Protein AF-0000000079811373 (afdb_homodimer)

Radius of gyration: 23.93 Å; Cα contacts (8 Å, |Δi|>4): 572; chains: 2; bounding box: 57×68×53 Å

Structure (mmCIF, N/CA/C/O backbone):
data_AF-0000000079811373-model_v1
#
loop_
_entity.id
_entity.type
_entity.pdbx_description
1 polymer 'GntR family transcriptional regulator'
#
loop_
_atom_site.group_PDB
_atom_site.id
_atom_site.type_symbol
_atom_site.label_atom_id
_atom_site.label_alt_id
_atom_site.label_comp_id
_atom_site.label_asym_id
_atom_site.label_entity_id
_atom_site.label_seq_id
_atom_site.pdbx_PDB_ins_code
_atom_site.Cartn_x
_atom_site.Cartn_y
_atom_site.Cartn_z
_atom_site.occupancy
_atom_site.B_iso_or_equiv
_atom_site.auth_seq_id
_atom_site.auth_comp_id
_atom_site.auth_asym_id
_atom_site.auth_atom_id
_atom_site.pdbx_PDB_model_num
ATOM 1 N N . MET A 1 1 ? -19.781 21.359 19.531 1 37.69 1 MET A N 1
ATOM 2 C CA . MET A 1 1 ? -18.547 21.688 18.828 1 37.69 1 MET A CA 1
ATOM 3 C C . MET A 1 1 ? -18.828 21.922 17.344 1 37.69 1 MET A C 1
ATOM 5 O O . MET A 1 1 ? -19.25 21 16.641 1 37.69 1 MET A O 1
ATOM 9 N N . PRO A 1 2 ? -19.125 23.062 16.844 1 51.94 2 PRO A N 1
ATOM 10 C CA . PRO A 1 2 ? -19.5 23.609 15.539 1 51.94 2 PRO A CA 1
ATOM 11 C C . PRO A 1 2 ? -18.5 23.234 14.438 1 51.94 2 PRO A C 1
ATOM 13 O O . PRO A 1 2 ? -18.312 24 13.484 1 51.94 2 PRO A O 1
ATOM 16 N N . ILE A 1 3 ? -17.781 22.25 14.672 1 48.84 3 ILE A N 1
ATOM 17 C CA . ILE A 1 3 ? -16.531 22.047 13.969 1 48.84 3 ILE A CA 1
ATOM 18 C C . ILE A 1 3 ? -16.766 22 12.461 1 48.84 3 ILE A C 1
ATOM 20 O O . ILE A 1 3 ? -16.016 22.594 11.688 1 48.84 3 ILE A O 1
ATOM 24 N N . LEU A 1 4 ? -17.812 21.25 12.094 1 59.22 4 LEU A N 1
ATOM 25 C CA . LEU A 1 4 ? -17.984 21.062 10.656 1 59.22 4 LEU A CA 1
ATOM 26 C C . LEU A 1 4 ? -18.938 22.109 10.086 1 59.22 4 LEU A C 1
ATOM 28 O O . LEU A 1 4 ? -19.656 21.844 9.117 1 59.22 4 LEU A O 1
ATOM 32 N N . THR A 1 5 ? -19.234 23.125 10.828 1 54.53 5 THR A N 1
ATOM 33 C CA . THR A 1 5 ? -20.328 24.047 10.531 1 54.53 5 THR A CA 1
ATOM 34 C C . THR A 1 5 ? -20.297 24.469 9.062 1 54.53 5 THR A C 1
ATOM 36 O O . THR A 1 5 ? -21.344 24.75 8.469 1 54.53 5 THR A O 1
ATOM 39 N N . LYS A 1 6 ? -19.078 24.781 8.414 1 59.53 6 LYS A N 1
ATOM 40 C CA . LYS A 1 6 ? -19.062 25.547 7.176 1 59.53 6 LYS A CA 1
ATOM 41 C C . LYS A 1 6 ? -19.062 24.641 5.949 1 59.53 6 LYS A C 1
ATOM 43 O O . LYS A 1 6 ? -18.891 25.109 4.824 1 59.53 6 LYS A O 1
ATOM 48 N N . PHE A 1 7 ? -19.516 23.328 6.164 1 70.44 7 PHE A N 1
ATOM 49 C CA . PHE A 1 7 ? -19.281 22.531 4.961 1 70.44 7 PHE A CA 1
ATOM 50 C C . PHE A 1 7 ? -20.562 22.391 4.148 1 70.44 7 PHE A C 1
ATOM 52 O O . PHE A 1 7 ? -21.609 21.984 4.676 1 70.44 7 PHE A O 1
ATOM 59 N N . ARG A 1 8 ? -20.531 23.156 3.043 1 80 8 ARG A N 1
ATOM 60 C CA . ARG A 1 8 ? -21.641 23.016 2.113 1 80 8 ARG A CA 1
ATOM 61 C C . ARG A 1 8 ? -21.328 21.969 1.041 1 80 8 ARG A C 1
ATOM 63 O O . ARG A 1 8 ? -20.344 22.109 0.313 1 80 8 ARG A O 1
ATOM 70 N N . LEU A 1 9 ? -22.156 21 1.051 1 85.75 9 LEU A N 1
ATOM 71 C CA . LEU A 1 9 ? -21.969 19.938 0.062 1 85.75 9 LEU A CA 1
ATOM 72 C C . LEU A 1 9 ? -22.344 20.438 -1.334 1 85.75 9 LEU A C 1
ATOM 74 O O . LEU A 1 9 ? -23.312 21.172 -1.496 1 85.75 9 LEU A O 1
ATOM 78 N N . ASP A 1 10 ? -21.516 20.109 -2.232 1 86.75 10 ASP A N 1
ATOM 79 C CA . ASP A 1 10 ? -21.859 20.312 -3.637 1 86.75 10 ASP A CA 1
ATOM 80 C C . ASP A 1 10 ? -22.953 19.344 -4.074 1 86.75 10 ASP A C 1
ATOM 82 O O . ASP A 1 10 ? -22.719 18.125 -4.152 1 86.75 10 ASP A O 1
ATOM 86 N N . ARG A 1 11 ? -24.062 19.812 -4.414 1 85.75 11 ARG A N 1
ATOM 87 C CA . ARG A 1 11 ? -25.234 19 -4.688 1 85.75 11 ARG A CA 1
ATOM 88 C C . ARG A 1 11 ? -25.078 18.234 -5.996 1 85.75 11 ARG A C 1
ATOM 90 O O . ARG A 1 11 ? -25.844 17.297 -6.27 1 85.75 11 ARG A O 1
ATOM 97 N N . SER A 1 12 ? -24.078 18.609 -6.75 1 88.56 12 SER A N 1
ATOM 98 C CA . SER A 1 12 ? -23.875 17.938 -8.023 1 88.56 12 SER A CA 1
ATOM 99 C C . SER A 1 12 ? -23.031 16.672 -7.852 1 88.56 12 SER A C 1
ATOM 101 O O . SER A 1 12 ? -22.906 15.875 -8.773 1 88.56 12 SER A O 1
ATOM 103 N N . ARG A 1 13 ? -22.578 16.516 -6.625 1 90.25 13 ARG A N 1
ATOM 104 C CA . ARG A 1 13 ? -21.734 15.367 -6.34 1 90.25 13 ARG A CA 1
ATOM 105 C C . ARG A 1 13 ? -22.375 14.453 -5.305 1 90.25 13 ARG A C 1
ATOM 107 O O . ARG A 1 13 ? -23.25 14.883 -4.547 1 90.25 13 ARG A O 1
ATOM 114 N N . LEU A 1 14 ? -21.906 13.195 -5.363 1 90.88 14 LEU A N 1
ATOM 115 C CA . LEU A 1 14 ? -22.359 12.258 -4.34 1 90.88 14 LEU A CA 1
ATOM 116 C C . LEU A 1 14 ? -22 12.75 -2.947 1 90.88 14 LEU A C 1
ATOM 118 O O . LEU A 1 14 ? -20.891 13.273 -2.742 1 90.88 14 LEU A O 1
ATOM 122 N N . ALA A 1 15 ? -22.859 12.578 -2.059 1 93.12 15 ALA A N 1
ATOM 123 C CA . ALA A 1 15 ? -22.703 13.117 -0.71 1 93.12 15 ALA A CA 1
ATOM 124 C C . ALA A 1 15 ? -21.625 12.359 0.063 1 93.12 15 ALA A C 1
ATOM 126 O O . ALA A 1 15 ? -20.797 12.969 0.746 1 93.12 15 ALA A O 1
ATOM 127 N N . ALA A 1 16 ? -21.547 11.016 -0.073 1 94.12 16 ALA A N 1
ATOM 128 C CA . ALA A 1 16 ? -20.688 10.188 0.765 1 94.12 16 ALA A CA 1
ATOM 129 C C . ALA A 1 16 ? -19.219 10.539 0.564 1 94.12 16 ALA A C 1
ATOM 131 O O . ALA A 1 16 ? -18.484 10.766 1.534 1 94.12 16 ALA A O 1
ATOM 132 N N . PRO A 1 17 ? -18.844 10.719 -0.697 1 95.44 17 PRO A N 1
ATOM 133 C CA . PRO A 1 17 ? -17.438 11.102 -0.892 1 95.44 17 PRO A CA 1
ATOM 134 C C . PRO A 1 17 ? -17.125 12.477 -0.315 1 95.44 17 PRO A C 1
ATOM 136 O O . PRO A 1 17 ? -16.016 12.695 0.197 1 95.44 17 PRO A O 1
ATOM 139 N N . GLN A 1 18 ? -18.016 13.383 -0.383 1 95.81 18 GLN A N 1
ATOM 140 C CA . GLN A 1 18 ? -17.797 14.719 0.159 1 95.81 18 GLN A CA 1
ATOM 141 C C . GLN A 1 18 ? -17.703 14.688 1.683 1 95.81 18 GLN A C 1
ATOM 143 O O . GLN A 1 18 ? -16.859 15.352 2.279 1 95.81 18 GLN A O 1
ATOM 148 N N . VAL A 1 19 ? -18.609 13.93 2.268 1 96.12 19 VAL A N 1
ATOM 149 C CA . VAL A 1 19 ? -18.594 13.766 3.717 1 96.12 19 VAL A CA 1
ATOM 150 C C . VAL A 1 19 ? -17.266 13.141 4.145 1 96.12 19 VAL A C 1
ATOM 152 O O . VAL A 1 19 ? -16.641 13.602 5.098 1 96.12 19 VAL A O 1
ATOM 155 N N . PHE A 1 20 ? -16.906 12.109 3.436 1 97.38 20 PHE A N 1
ATOM 156 C CA . PHE A 1 20 ? -15.641 11.438 3.705 1 97.38 20 PHE A CA 1
ATOM 157 C C . PHE A 1 20 ? -14.484 12.43 3.674 1 97.38 20 PHE A C 1
ATOM 159 O O . PHE A 1 20 ? -13.703 12.508 4.621 1 97.38 20 PHE A O 1
ATOM 166 N N . GLU A 1 21 ? -14.391 13.18 2.607 1 96.25 21 GLU A N 1
ATOM 167 C CA . GLU A 1 21 ? -13.297 14.133 2.43 1 96.25 21 GLU A CA 1
ATOM 168 C C . GLU A 1 21 ? -13.281 15.164 3.551 1 96.25 21 GLU A C 1
ATOM 170 O O . GLU A 1 21 ? -12.211 15.523 4.059 1 96.25 21 GLU A O 1
ATOM 175 N N . SER A 1 22 ? -14.383 15.609 3.906 1 95.94 22 SER A N 1
ATOM 176 C CA . SER A 1 22 ? -14.492 16.641 4.941 1 95.94 22 SER A CA 1
ATOM 177 C C . SER A 1 22 ? -14.078 16.094 6.305 1 95.94 22 SER A C 1
ATOM 179 O O . SER A 1 22 ? -13.281 16.719 7.012 1 95.94 22 SER A O 1
ATOM 181 N N . LEU A 1 23 ? -14.578 14.914 6.637 1 97 23 LEU A N 1
ATOM 182 C CA . LEU A 1 23 ? -14.25 14.312 7.926 1 97 23 LEU A CA 1
ATOM 183 C C . LEU A 1 23 ? -12.773 13.922 7.977 1 97 23 LEU A C 1
ATOM 185 O O . LEU A 1 23 ? -12.117 14.102 9 1 97 23 LEU A O 1
ATOM 189 N N . ARG A 1 24 ? -12.32 13.383 6.918 1 97.44 24 ARG A N 1
ATOM 190 C CA . ARG A 1 24 ? -10.906 13.008 6.844 1 97.44 24 ARG A CA 1
ATOM 191 C C . ARG A 1 24 ? -10.016 14.219 7.105 1 97.44 24 ARG A C 1
ATOM 193 O O . ARG A 1 24 ? -9.07 14.133 7.902 1 97.44 24 ARG A O 1
ATOM 200 N N . GLU A 1 25 ? -10.328 15.312 6.426 1 94.94 25 GLU A N 1
ATOM 201 C CA . GLU A 1 25 ? -9.555 16.531 6.625 1 94.94 25 GLU A CA 1
ATOM 202 C C . GLU A 1 25 ? -9.617 17 8.078 1 94.94 25 GLU A C 1
ATOM 204 O O . GLU A 1 25 ? -8.602 17.391 8.648 1 94.94 25 GLU A O 1
ATOM 209 N N . ALA A 1 26 ? -10.773 16.953 8.656 1 96 26 ALA A N 1
ATOM 210 C CA . ALA A 1 26 ? -10.953 17.375 10.039 1 96 26 ALA A CA 1
ATOM 211 C C . ALA A 1 26 ? -10.164 16.484 10.992 1 96 26 ALA A C 1
ATOM 213 O O . ALA A 1 26 ? -9.633 16.969 12 1 96 26 ALA A O 1
ATOM 214 N N . ILE A 1 27 ? -10.07 15.227 10.672 1 97.69 27 ILE A N 1
ATOM 215 C CA . ILE A 1 27 ? -9.328 14.289 11.5 1 97.69 27 ILE A CA 1
ATOM 216 C C . ILE A 1 27 ? -7.824 14.523 11.336 1 97.69 27 ILE A C 1
ATOM 218 O O . ILE A 1 27 ? -7.082 14.57 12.32 1 97.69 27 ILE A O 1
ATOM 222 N N . LEU A 1 28 ? -7.406 14.773 10.117 1 95.44 28 LEU A N 1
ATOM 223 C CA . LEU A 1 28 ? -5.988 14.938 9.82 1 95.44 28 LEU A CA 1
ATOM 224 C C . LEU A 1 28 ? -5.461 16.25 10.383 1 95.44 28 LEU A C 1
ATOM 226 O O . LEU A 1 28 ? -4.297 16.344 10.781 1 95.44 28 LEU A O 1
ATOM 230 N N . THR A 1 29 ? -6.301 17.297 10.422 1 92.31 29 THR A N 1
ATOM 231 C CA . THR A 1 29 ? -5.895 18.609 10.922 1 92.31 29 THR A CA 1
ATOM 232 C C . THR A 1 29 ? -6.113 18.703 12.43 1 92.31 29 THR A C 1
ATOM 234 O O . THR A 1 29 ? -5.824 19.719 13.047 1 92.31 29 THR A O 1
ATOM 237 N N . LEU A 1 30 ? -6.711 17.656 13.062 1 95.5 30 LEU A N 1
ATOM 238 C CA . LEU A 1 30 ? -6.949 17.516 14.492 1 95.5 30 LEU A CA 1
ATOM 239 C C . LEU A 1 30 ? -8.062 18.453 14.953 1 95.5 30 LEU A C 1
ATOM 241 O O . LEU A 1 30 ? -8.148 18.781 16.141 1 95.5 30 LEU A O 1
ATOM 245 N N . GLU A 1 31 ? -8.789 18.969 13.969 1 95.06 31 GLU A N 1
ATOM 246 C CA . GLU A 1 31 ? -10.047 19.594 14.359 1 95.06 31 GLU A CA 1
ATOM 247 C C . GLU A 1 31 ? -10.953 18.594 15.07 1 95.06 31 GLU A C 1
ATOM 249 O O . GLU A 1 31 ? -11.648 18.938 16.031 1 95.06 31 GLU A O 1
ATOM 254 N N . LEU A 1 32 ? -11 17.422 14.539 1 96.94 32 LEU A N 1
ATOM 255 C CA . LEU A 1 32 ? -11.5 16.25 15.258 1 96.94 32 LEU A CA 1
ATOM 256 C C . LEU A 1 32 ? -10.359 15.484 15.914 1 96.94 32 LEU A C 1
ATOM 258 O O . LEU A 1 32 ? -9.57 14.828 15.227 1 96.94 32 LEU A O 1
ATOM 262 N N . VAL A 1 33 ? -10.32 15.578 17.219 1 97.12 33 VAL A N 1
ATOM 263 C CA . VAL A 1 33 ? -9.156 15.07 17.938 1 97.12 33 VAL A CA 1
ATOM 264 C C . VAL A 1 33 ? -9.297 13.57 18.156 1 97.12 33 VAL A C 1
ATOM 266 O O . VAL A 1 33 ? -10.406 13.031 18.125 1 97.12 33 VAL A O 1
ATOM 269 N N . PRO A 1 34 ? -8.188 12.875 18.344 1 97.81 34 PRO A N 1
ATOM 270 C CA . PRO A 1 34 ? -8.266 11.453 18.672 1 97.81 34 PRO A CA 1
ATOM 271 C C . PRO A 1 34 ? -9.148 11.172 19.891 1 97.81 34 PRO A C 1
ATOM 273 O O . PRO A 1 34 ? -9.062 11.883 20.891 1 97.81 34 PRO A O 1
ATOM 276 N N . GLY A 1 35 ? -10.039 10.203 19.766 1 96.12 35 GLY A N 1
ATOM 277 C CA . GLY A 1 35 ? -10.938 9.844 20.859 1 96.12 35 GLY A CA 1
ATOM 278 C C . GLY A 1 35 ? -12.289 10.531 20.766 1 96.12 35 GLY A C 1
ATOM 279 O O . GLY A 1 35 ? -13.234 10.141 21.453 1 96.12 35 GLY A O 1
ATOM 280 N N . ALA A 1 36 ? -12.414 11.531 19.938 1 96.44 36 ALA A N 1
ATOM 281 C CA . ALA A 1 36 ? -13.68 12.25 19.797 1 96.44 36 ALA A CA 1
ATOM 282 C C . ALA A 1 36 ? -14.789 11.32 19.297 1 96.44 36 ALA A C 1
ATOM 284 O O . ALA A 1 36 ? -14.555 10.484 18.422 1 96.44 36 ALA A O 1
ATOM 285 N N . MET A 1 37 ? -15.945 11.508 19.781 1 96.12 37 MET A N 1
ATOM 286 C CA . MET A 1 37 ? -17.109 10.711 19.375 1 96.12 37 MET A CA 1
ATOM 287 C C . MET A 1 37 ? -17.781 11.32 18.141 1 96.12 37 MET A C 1
ATOM 289 O O . MET A 1 37 ? -17.969 12.531 18.078 1 96.12 37 MET A O 1
ATOM 293 N N . LEU A 1 38 ? -18.047 10.469 17.25 1 96.5 38 LEU A N 1
ATOM 294 C CA . LEU A 1 38 ? -18.766 10.852 16.047 1 96.5 38 LEU A CA 1
ATOM 295 C C . LEU A 1 38 ? -20.172 10.281 16.047 1 96.5 38 LEU A C 1
ATOM 297 O O . LEU A 1 38 ? -20.359 9.078 15.805 1 96.5 38 LEU A O 1
ATOM 301 N N . VAL A 1 39 ? -21.109 11.102 16.297 1 94.25 39 VAL A N 1
ATOM 302 C CA . VAL A 1 39 ? -22.5 10.688 16.344 1 94.25 39 VAL A CA 1
ATOM 303 C C . VAL A 1 39 ? -23.141 10.852 14.953 1 94.25 39 VAL A C 1
ATOM 305 O O . VAL A 1 39 ? -23.219 11.969 14.438 1 94.25 39 VAL A O 1
ATOM 308 N N . ARG A 1 40 ? -23.578 9.789 14.398 1 93.44 40 ARG A N 1
ATOM 309 C CA . ARG A 1 40 ? -24.062 9.781 13.016 1 93.44 40 ARG A CA 1
ATOM 310 C C . ARG A 1 40 ? -25.203 10.766 12.828 1 93.44 40 ARG A C 1
ATOM 312 O O . ARG A 1 40 ? -25.25 11.492 11.836 1 93.44 40 ARG A O 1
ATOM 319 N N . SER A 1 41 ? -26.125 10.789 13.82 1 93.5 41 SER A N 1
ATOM 320 C CA . SER A 1 41 ? -27.266 11.688 13.703 1 93.5 41 SER A CA 1
ATOM 321 C C . SER A 1 41 ? -26.828 13.148 13.719 1 93.5 41 SER A C 1
ATOM 323 O O . SER A 1 41 ? -27.359 13.969 12.961 1 93.5 41 SER A O 1
ATOM 325 N N . ASP A 1 42 ? -25.906 13.5 14.562 1 94.31 42 ASP A N 1
ATOM 326 C CA . ASP A 1 42 ? -25.391 14.859 14.625 1 94.31 42 ASP A CA 1
ATOM 327 C C . ASP A 1 42 ? -24.703 15.25 13.32 1 94.31 42 ASP A C 1
ATOM 329 O O . ASP A 1 42 ? -24.922 16.344 12.805 1 94.31 42 ASP A O 1
ATOM 333 N N . LEU A 1 43 ? -23.875 14.328 12.797 1 94.75 43 LEU A N 1
ATOM 334 C CA . LEU A 1 43 ? -23.172 14.586 11.547 1 94.75 43 LEU A CA 1
ATOM 335 C C . LEU A 1 43 ? -24.156 14.75 10.398 1 94.75 43 LEU A C 1
ATOM 337 O O . LEU A 1 43 ? -23.984 15.633 9.555 1 94.75 43 LEU A O 1
ATOM 341 N N . ALA A 1 44 ? -25.141 13.875 10.375 1 94.81 44 ALA A N 1
ATOM 342 C CA . ALA A 1 44 ? -26.172 13.984 9.352 1 94.81 44 ALA A CA 1
ATOM 343 C C . ALA A 1 44 ? -26.812 15.367 9.367 1 94.81 44 ALA A C 1
ATOM 345 O O . ALA A 1 44 ? -27.031 15.969 8.312 1 94.81 44 ALA A O 1
ATOM 346 N N . GLY A 1 45 ? -27.172 15.867 10.57 1 93.5 45 GLY A N 1
ATOM 347 C CA . GLY A 1 45 ? -27.719 17.203 10.719 1 93.5 45 GLY A CA 1
ATOM 348 C C . GLY A 1 45 ? -26.781 18.297 10.25 1 93.5 45 GLY A C 1
ATOM 349 O O . GLY A 1 45 ? -27.188 19.234 9.555 1 93.5 45 GLY A O 1
ATOM 350 N N . GLN A 1 46 ? -25.547 18.141 10.523 1 93 46 GLN A N 1
ATOM 351 C CA . GLN A 1 46 ? -24.547 19.141 10.18 1 93 46 GLN A CA 1
ATOM 352 C C . GLN A 1 46 ? -24.328 19.219 8.672 1 93 46 GLN A C 1
ATOM 354 O O . GLN A 1 46 ? -24.156 20.297 8.117 1 93 46 GLN A O 1
ATOM 359 N N . PHE A 1 47 ? -24.328 18.078 8 1 94.06 47 PHE A N 1
ATOM 360 C CA . PHE A 1 47 ? -24.078 18.031 6.566 1 94.06 47 PHE A CA 1
ATOM 361 C C . PHE A 1 47 ? -25.375 18.172 5.777 1 94.06 47 PHE A C 1
ATOM 363 O O . PHE A 1 47 ? -25.344 18.359 4.562 1 94.06 47 PHE A O 1
ATOM 370 N N . GLY A 1 48 ? -26.516 18.031 6.496 1 92.94 48 GLY A N 1
ATOM 371 C CA . GLY A 1 48 ? -27.812 18.141 5.832 1 92.94 48 GLY A CA 1
ATOM 372 C C . GLY A 1 48 ? -28.125 16.953 4.945 1 92.94 48 GLY A C 1
ATOM 373 O O . GLY A 1 48 ? -28.625 17.125 3.83 1 92.94 48 GLY A O 1
ATOM 374 N N . VAL A 1 49 ? -27.719 15.812 5.34 1 94.75 49 VAL A N 1
ATOM 375 C CA . VAL A 1 49 ? -27.953 14.586 4.578 1 94.75 49 VAL A CA 1
ATOM 376 C C . VAL A 1 49 ? -28.516 13.508 5.5 1 94.75 49 VAL A C 1
ATOM 378 O O . VAL A 1 49 ? -28.625 13.711 6.707 1 94.75 49 VAL A O 1
ATOM 381 N N . SER A 1 50 ? -28.969 12.43 4.91 1 95.19 50 SER A N 1
ATOM 382 C CA . SER A 1 50 ? -29.391 11.273 5.691 1 95.19 50 SER A CA 1
ATOM 383 C C . SER A 1 50 ? -28.203 10.57 6.336 1 95.19 50 SER A C 1
ATOM 385 O O . SER A 1 50 ? -27.047 10.914 6.066 1 95.19 50 SER A O 1
ATOM 387 N N . GLN A 1 51 ? -28.484 9.586 7.109 1 94.62 51 GLN A N 1
ATOM 388 C CA . GLN A 1 51 ? -27.422 8.875 7.816 1 94.62 51 GLN A CA 1
ATOM 389 C C . GLN A 1 51 ? -26.703 7.91 6.887 1 94.62 51 GLN A C 1
ATOM 391 O O . GLN A 1 51 ? -25.609 7.434 7.207 1 94.62 51 GLN A O 1
ATOM 396 N N . THR A 1 52 ? -27.281 7.621 5.848 1 94.06 52 THR A N 1
ATOM 397 C CA . THR A 1 52 ? -26.703 6.641 4.938 1 94.06 52 THR A CA 1
ATOM 398 C C . THR A 1 52 ? -25.344 7.125 4.418 1 94.06 52 THR A C 1
ATOM 400 O O . THR A 1 52 ? -24.344 6.434 4.562 1 94.06 52 THR A O 1
ATOM 403 N N . PRO A 1 53 ? -25.203 8.305 3.822 1 95.44 53 PRO A N 1
ATOM 404 C CA . PRO A 1 53 ? -23.891 8.773 3.369 1 95.44 53 PRO A CA 1
ATOM 405 C C . PRO A 1 53 ? -22.891 8.93 4.512 1 95.44 53 PRO A C 1
ATOM 407 O O . PRO A 1 53 ? -21.688 8.789 4.309 1 95.44 53 PRO A O 1
ATOM 410 N N . ILE A 1 54 ? -23.406 9.227 5.691 1 95.69 54 ILE A N 1
ATOM 411 C CA . ILE A 1 54 ? -22.531 9.336 6.859 1 95.69 54 ILE A CA 1
ATOM 412 C C . ILE A 1 54 ? -21.922 7.969 7.176 1 95.69 54 ILE A C 1
ATOM 414 O O . ILE A 1 54 ? -20.703 7.855 7.371 1 95.69 54 ILE A O 1
ATOM 418 N N . ARG A 1 55 ? -22.766 7.008 7.227 1 93.94 55 ARG A N 1
ATOM 419 C CA . ARG A 1 55 ? -22.312 5.648 7.504 1 93.94 55 ARG A CA 1
ATOM 420 C C . ARG A 1 55 ? -21.281 5.199 6.488 1 93.94 55 ARG A C 1
ATOM 422 O O . ARG A 1 55 ? -20.25 4.625 6.859 1 93.94 55 ARG A O 1
ATOM 429 N N . GLU A 1 56 ? -21.484 5.477 5.258 1 93.56 56 GLU A N 1
ATOM 430 C CA . GLU A 1 56 ? -20.562 5.102 4.191 1 93.56 56 GLU A CA 1
ATOM 431 C C . GLU A 1 56 ? -19.219 5.805 4.355 1 93.56 56 GLU A C 1
ATOM 433 O O . GLU A 1 56 ? -18.156 5.188 4.188 1 93.56 56 GLU A O 1
ATOM 438 N N . ALA A 1 57 ? -19.266 7.055 4.656 1 96.44 57 ALA A N 1
ATOM 439 C CA . ALA A 1 57 ? -18.047 7.828 4.867 1 96.44 57 ALA A CA 1
ATOM 440 C C . ALA A 1 57 ? -17.25 7.289 6.051 1 96.44 57 ALA A C 1
ATOM 442 O O . ALA A 1 57 ? -16.031 7.164 5.977 1 96.44 57 ALA A O 1
ATOM 443 N N . LEU A 1 58 ? -18 6.949 7.086 1 96.5 58 LEU A N 1
ATOM 444 C CA . LEU A 1 58 ? -17.344 6.457 8.297 1 96.5 58 LEU A CA 1
ATOM 445 C C . LEU A 1 58 ? -16.719 5.086 8.055 1 96.5 58 LEU A C 1
ATOM 447 O O . LEU A 1 58 ? -15.664 4.777 8.602 1 96.5 58 LEU A O 1
ATOM 451 N N . LEU A 1 59 ? -17.328 4.277 7.262 1 92.94 59 LEU A N 1
ATOM 452 C CA . LEU A 1 59 ? -16.766 2.979 6.902 1 92.94 59 LEU A CA 1
ATOM 453 C C . LEU A 1 59 ? -15.453 3.143 6.148 1 92.94 59 LEU A C 1
ATOM 455 O O . LEU A 1 59 ? -14.492 2.416 6.402 1 92.94 59 LEU A O 1
ATOM 459 N N . ARG A 1 60 ? -15.398 4.07 5.266 1 94.75 60 ARG A N 1
ATOM 460 C CA . ARG A 1 60 ? -14.172 4.336 4.52 1 94.75 60 ARG A CA 1
ATOM 461 C C . ARG A 1 60 ? -13.078 4.863 5.438 1 94.75 60 ARG A C 1
ATOM 463 O O . ARG A 1 60 ? -11.906 4.496 5.297 1 94.75 60 ARG A O 1
ATOM 470 N N . LEU A 1 61 ? -13.469 5.727 6.312 1 97.75 61 LEU A N 1
ATOM 471 C CA . LEU A 1 61 ? -12.516 6.262 7.277 1 97.75 61 LEU A CA 1
ATOM 472 C C . LEU A 1 61 ? -11.977 5.152 8.18 1 97.75 61 LEU A C 1
ATOM 474 O O . LEU A 1 61 ? -10.812 5.184 8.578 1 97.75 61 LEU A O 1
ATOM 478 N N . GLU A 1 62 ? -12.844 4.215 8.484 1 96.38 62 GLU A N 1
ATOM 479 C CA . GLU A 1 62 ? -12.422 3.068 9.281 1 96.38 62 GLU A CA 1
ATOM 480 C C . GLU A 1 62 ? -11.406 2.217 8.531 1 96.38 62 GLU A C 1
ATOM 482 O O . GLU A 1 62 ? -10.422 1.758 9.109 1 96.38 62 GLU A O 1
ATOM 487 N N . GLU A 1 63 ? -11.609 2.086 7.301 1 92 63 GLU A N 1
ATOM 488 C CA . GLU A 1 63 ? -10.688 1.338 6.453 1 92 63 GLU A CA 1
ATOM 489 C C . GLU A 1 63 ? -9.305 1.993 6.418 1 92 63 GLU A C 1
ATOM 491 O O . GLU A 1 63 ? -8.289 1.306 6.312 1 92 63 GLU A O 1
ATOM 496 N N . GLU A 1 64 ? -9.305 3.299 6.551 1 95.94 64 GLU A N 1
ATOM 497 C CA . GLU A 1 64 ? -8.039 4.023 6.547 1 95.94 64 GLU A CA 1
ATOM 498 C C . GLU A 1 64 ? -7.438 4.086 7.945 1 95.94 64 GLU A C 1
ATOM 500 O O . GLU A 1 64 ? -6.348 4.637 8.133 1 95.94 64 GLU A O 1
ATOM 505 N N . GLY A 1 65 ? -8.18 3.576 8.953 1 96.56 65 GLY A N 1
ATOM 506 C CA . GLY A 1 65 ? -7.695 3.545 10.32 1 96.56 65 GLY A CA 1
ATOM 507 C C . GLY A 1 65 ? -7.91 4.852 11.062 1 96.56 65 GLY A C 1
ATOM 508 O O . GLY A 1 65 ? -7.328 5.07 12.125 1 96.56 65 GLY A O 1
ATOM 509 N N . LEU A 1 66 ? -8.766 5.742 10.562 1 98.12 66 LEU A N 1
ATOM 510 C CA . LEU A 1 66 ? -8.922 7.078 11.125 1 98.12 66 LEU A CA 1
ATOM 511 C C . LEU A 1 66 ? -10.094 7.121 12.102 1 98.12 66 LEU A C 1
ATOM 513 O O . LEU A 1 66 ? -10.211 8.062 12.883 1 98.12 66 LEU A O 1
ATOM 517 N N . VAL A 1 67 ? -10.977 6.066 11.977 1 97.88 67 VAL A N 1
ATOM 518 C CA . VAL A 1 67 ? -12.141 5.953 12.844 1 97.88 67 VAL A CA 1
ATOM 519 C C . VAL A 1 67 ? -12.281 4.516 13.344 1 97.88 67 VAL A C 1
ATOM 521 O O . VAL A 1 67 ? -11.844 3.576 12.672 1 97.88 67 VAL A O 1
ATOM 524 N N . GLU A 1 68 ? -12.758 4.363 14.492 1 96.5 68 GLU A N 1
ATOM 525 C CA . GLU A 1 68 ? -13.125 3.072 15.07 1 96.5 68 GLU A CA 1
ATOM 526 C C . GLU A 1 68 ? -14.633 2.973 15.289 1 96.5 68 GLU A C 1
ATOM 528 O O . GLU A 1 68 ? -15.227 3.816 15.961 1 96.5 68 GLU A O 1
ATOM 533 N N . VAL A 1 69 ? -15.125 2.004 14.688 1 93.44 69 VAL A N 1
ATOM 534 C CA . VAL A 1 69 ? -16.562 1.805 14.82 1 93.44 69 VAL A CA 1
ATOM 535 C C . VAL A 1 69 ? -16.844 0.667 15.797 1 93.44 69 VAL A C 1
ATOM 537 O O . VAL A 1 69 ? -16.359 -0.453 15.609 1 93.44 69 VAL A O 1
ATOM 540 N N . PHE A 1 70 ? -17.469 0.934 16.859 1 90.38 70 PHE A N 1
ATOM 541 C CA . PHE A 1 70 ? -17.953 -0.048 17.828 1 90.38 70 PHE A CA 1
ATOM 542 C C . PHE A 1 70 ? -19.453 -0.302 17.641 1 90.38 70 PHE A C 1
ATOM 544 O O . PHE A 1 70 ? -20.281 0.53 18 1 90.38 70 PHE A O 1
ATOM 551 N N . PRO A 1 71 ? -19.688 -1.468 17.109 1 82.81 71 PRO A N 1
ATOM 552 C CA . PRO A 1 71 ? -21.094 -1.734 16.828 1 82.81 71 PRO A CA 1
ATOM 553 C C . PRO A 1 71 ? -22 -1.488 18.031 1 82.81 71 PRO A C 1
ATOM 555 O O . PRO A 1 71 ? -21.688 -1.92 19.141 1 82.81 71 PRO A O 1
ATOM 558 N N . GLN A 1 72 ? -23.094 -0.766 17.688 1 77.88 72 GLN A N 1
ATOM 559 C CA . GLN A 1 72 ? -24.172 -0.479 18.609 1 77.88 72 GLN A CA 1
ATOM 560 C C . GLN A 1 72 ? -23.688 0.326 19.812 1 77.88 72 GLN A C 1
ATOM 562 O O . GLN A 1 72 ? -24.359 0.4 20.844 1 77.88 72 GLN A O 1
ATOM 567 N N . HIS A 1 73 ? -22.453 0.767 19.781 1 82.75 73 HIS A N 1
ATOM 568 C CA . HIS A 1 73 ? -21.906 1.527 20.906 1 82.75 73 HIS A CA 1
ATOM 569 C C . HIS A 1 73 ? -21.5 2.928 20.469 1 82.75 73 HIS A C 1
ATOM 571 O O . HIS A 1 73 ? -22.188 3.906 20.766 1 82.75 73 HIS A O 1
ATOM 577 N N . ALA A 1 74 ? -20.312 3.051 19.859 1 90.38 74 ALA A N 1
ATOM 578 C CA . ALA A 1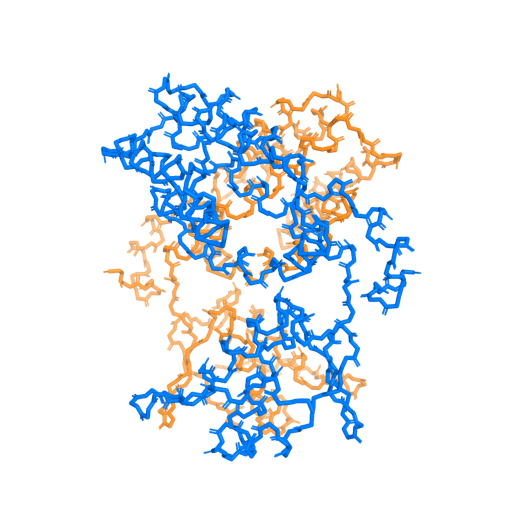 74 ? -19.812 4.379 19.531 1 90.38 74 ALA A CA 1
ATOM 579 C C . ALA A 1 74 ? -18.891 4.336 18.312 1 90.38 74 ALA A C 1
ATOM 581 O O . ALA A 1 74 ? -18.375 3.275 17.969 1 90.38 74 ALA A O 1
ATOM 582 N N . THR A 1 75 ? -18.828 5.438 17.547 1 96 75 THR A N 1
ATOM 583 C CA . THR A 1 75 ? -17.812 5.715 16.547 1 96 75 THR A CA 1
ATOM 584 C C . THR A 1 75 ? -16.859 6.812 17.031 1 96 75 THR A C 1
ATOM 586 O O . THR A 1 75 ? -17.312 7.902 17.391 1 96 75 THR A O 1
ATOM 589 N N . LEU A 1 76 ? -15.633 6.461 17.062 1 97.5 76 LEU A N 1
ATOM 590 C CA . LEU A 1 76 ? -14.648 7.398 17.594 1 97.5 76 LEU A CA 1
ATOM 591 C C . LEU A 1 76 ? -13.57 7.699 16.562 1 97.5 76 LEU A C 1
ATOM 593 O O . LEU A 1 76 ? -13.227 6.84 15.75 1 97.5 76 LEU A O 1
ATOM 597 N N . VAL A 1 77 ? -13.086 8.906 16.609 1 98.25 77 VAL A N 1
ATOM 598 C CA . VAL A 1 77 ? -11.82 9.156 15.93 1 98.25 77 VAL A CA 1
ATOM 599 C C . VAL A 1 77 ? -10.719 8.305 16.547 1 98.25 77 VAL A C 1
ATOM 601 O O . VAL A 1 77 ? -10.547 8.297 17.766 1 98.25 77 VAL A O 1
ATOM 604 N N . SER A 1 78 ? -10.016 7.582 15.75 1 98.31 78 SER A N 1
ATOM 605 C CA . SER A 1 78 ? -9.008 6.676 16.281 1 98.31 78 SER A CA 1
ATOM 606 C C . SER A 1 78 ? -7.902 7.441 17 1 98.31 78 SER A C 1
ATOM 608 O O . SER A 1 78 ? -7.586 8.578 16.641 1 98.31 78 SER A O 1
ATOM 610 N N . ARG A 1 79 ? -7.34 6.855 18.062 1 98.06 79 ARG A N 1
ATOM 611 C CA . ARG A 1 79 ? -6.062 7.336 18.578 1 98.06 79 ARG A CA 1
ATOM 612 C C . ARG A 1 79 ? -4.945 7.109 17.562 1 98.06 79 ARG A C 1
ATOM 614 O O . ARG A 1 79 ? -5.109 6.348 16.609 1 98.06 79 ARG A O 1
ATOM 621 N N . ILE A 1 80 ? -3.926 7.809 17.734 1 98.12 80 ILE A N 1
ATOM 622 C CA . ILE A 1 80 ? -2.803 7.715 16.797 1 98.12 80 ILE A CA 1
ATOM 623 C C . ILE A 1 80 ? -1.986 6.461 17.094 1 98.12 80 ILE A C 1
ATOM 625 O O . ILE A 1 80 ? -1.53 6.266 18.234 1 98.12 80 ILE A O 1
ATOM 629 N N . ASP A 1 81 ? -1.911 5.625 16.172 1 97.56 81 ASP A N 1
ATOM 630 C CA . ASP A 1 81 ? -1.156 4.379 16.25 1 97.56 81 ASP A CA 1
ATOM 631 C C . ASP A 1 81 ? 0.272 4.566 15.75 1 97.56 81 ASP A C 1
ATOM 633 O O . ASP A 1 81 ? 0.512 4.582 14.539 1 97.56 81 ASP A O 1
ATOM 637 N N . VAL A 1 82 ? 1.235 4.605 16.625 1 97.06 82 VAL A N 1
ATOM 638 C CA . VAL A 1 82 ? 2.623 4.918 16.297 1 97.06 82 VAL A CA 1
ATOM 639 C C . VAL A 1 82 ? 3.223 3.795 15.453 1 97.06 82 VAL A C 1
ATOM 641 O O . VAL A 1 82 ? 3.986 4.051 14.523 1 97.06 82 VAL A O 1
ATOM 644 N N . ALA A 1 83 ? 2.889 2.561 15.766 1 96.5 83 ALA A N 1
ATOM 645 C CA . ALA A 1 83 ? 3.387 1.438 14.984 1 96.5 83 ALA A CA 1
ATOM 646 C C . ALA A 1 83 ? 2.887 1.514 13.539 1 96.5 83 ALA A C 1
ATOM 648 O O . ALA A 1 83 ? 3.65 1.282 12.602 1 96.5 83 ALA A O 1
ATOM 649 N N . ALA A 1 84 ? 1.6 1.841 13.383 1 96.56 84 ALA A N 1
ATOM 650 C CA . ALA A 1 84 ? 1.039 2.018 12.047 1 96.56 84 ALA A CA 1
ATOM 651 C C . ALA A 1 84 ? 1.717 3.174 11.312 1 96.56 84 ALA A C 1
ATOM 653 O O . ALA A 1 84 ? 1.955 3.1 10.109 1 96.56 84 ALA A O 1
ATOM 654 N N . ALA A 1 85 ? 2.023 4.227 12.047 1 97.19 85 ALA A N 1
ATOM 655 C CA . ALA A 1 85 ? 2.717 5.371 11.461 1 97.19 85 ALA A CA 1
ATOM 656 C C . ALA A 1 85 ? 4.102 4.973 10.961 1 97.19 85 ALA A C 1
ATOM 658 O O . ALA A 1 85 ? 4.516 5.379 9.867 1 97.19 85 ALA A O 1
ATOM 659 N N . ARG A 1 86 ? 4.797 4.191 11.727 1 97.12 86 ARG A N 1
ATOM 660 C CA . ARG A 1 86 ? 6.133 3.742 11.336 1 97.12 86 ARG A CA 1
ATOM 661 C C . ARG A 1 86 ? 6.07 2.863 10.094 1 97.12 86 ARG A C 1
ATOM 663 O O . ARG A 1 86 ? 6.91 2.992 9.195 1 97.12 86 ARG A O 1
ATOM 670 N N . GLU A 1 87 ? 5.121 2.043 10.078 1 97.75 87 GLU A N 1
ATOM 671 C CA . GLU A 1 87 ? 4.953 1.187 8.906 1 97.75 87 GLU A CA 1
ATOM 672 C C . GLU A 1 87 ? 4.578 2.006 7.676 1 97.75 87 GLU A C 1
ATOM 674 O O . GLU A 1 87 ? 5.059 1.732 6.574 1 97.75 87 GLU A O 1
ATOM 679 N N . ALA A 1 88 ? 3.707 2.945 7.855 1 97.94 88 ALA A N 1
ATOM 680 C CA . ALA A 1 88 ? 3.33 3.84 6.762 1 97.94 88 ALA A CA 1
ATOM 681 C C . ALA A 1 88 ? 4.539 4.625 6.254 1 97.94 88 ALA A C 1
ATOM 683 O O . ALA A 1 88 ? 4.68 4.848 5.051 1 97.94 88 ALA A O 1
ATOM 684 N N . HIS A 1 89 ? 5.328 5.062 7.168 1 98.12 89 HIS A N 1
ATOM 685 C CA . HIS A 1 89 ? 6.547 5.766 6.789 1 98.12 89 HIS A CA 1
ATOM 686 C C . HIS A 1 89 ? 7.488 4.855 6.008 1 98.12 89 HIS A C 1
ATOM 688 O O . HIS A 1 89 ? 8.086 5.277 5.016 1 98.12 89 HIS A O 1
ATOM 694 N N . PHE A 1 90 ? 7.633 3.617 6.434 1 98.62 90 PHE A N 1
ATOM 695 C CA . PHE A 1 90 ? 8.43 2.631 5.715 1 98.62 90 PHE A CA 1
ATOM 696 C C . PHE A 1 90 ? 7.906 2.441 4.297 1 98.62 90 PHE A C 1
ATOM 698 O O . PHE A 1 90 ? 8.68 2.398 3.342 1 98.62 90 PHE A O 1
ATOM 705 N N . LEU A 1 91 ? 6.625 2.375 4.164 1 98.75 91 LEU A N 1
ATOM 706 C CA . LEU A 1 91 ? 5.965 2.24 2.869 1 98.75 91 LEU A CA 1
ATOM 707 C C . LEU A 1 91 ? 6.316 3.406 1.953 1 98.75 91 LEU A C 1
ATOM 709 O O . LEU A 1 91 ? 6.82 3.203 0.847 1 98.75 91 LEU A O 1
ATOM 713 N N . ARG A 1 92 ? 6.062 4.609 2.4 1 98.81 92 ARG A N 1
ATOM 714 C CA . ARG A 1 92 ? 6.352 5.797 1.6 1 98.81 92 ARG A CA 1
ATOM 715 C C . ARG A 1 92 ? 7.82 5.836 1.19 1 98.81 92 ARG A C 1
ATOM 717 O O . ARG A 1 92 ? 8.141 6.031 0.015 1 98.81 92 ARG A O 1
ATOM 724 N N . ARG A 1 93 ? 8.688 5.66 2.172 1 98.75 93 ARG A N 1
ATOM 725 C CA . ARG A 1 93 ? 10.125 5.699 1.898 1 98.75 93 ARG A CA 1
ATOM 726 C C . ARG A 1 93 ? 10.508 4.664 0.848 1 98.75 93 ARG A C 1
ATOM 728 O O . ARG A 1 93 ? 11.234 4.973 -0.099 1 98.75 93 ARG A O 1
ATOM 735 N N . SER A 1 94 ? 9.992 3.457 1.014 1 98.88 94 SER A N 1
ATOM 736 C CA . SER A 1 94 ? 10.305 2.389 0.072 1 98.88 94 SER A CA 1
ATOM 737 C C . SER A 1 94 ? 9.922 2.775 -1.353 1 98.88 94 SER A C 1
ATOM 739 O O . SER A 1 94 ? 10.742 2.676 -2.27 1 98.88 94 SER A O 1
ATOM 741 N N . ILE A 1 95 ? 8.75 3.252 -1.527 1 98.88 95 ILE A N 1
ATOM 742 C CA . ILE A 1 95 ? 8.219 3.557 -2.852 1 98.88 95 ILE A CA 1
ATOM 743 C C . ILE A 1 95 ? 8.969 4.742 -3.449 1 98.88 95 ILE A C 1
ATOM 745 O O . ILE A 1 95 ? 9.391 4.699 -4.605 1 98.88 95 ILE A O 1
ATOM 749 N N . GLU A 1 96 ? 9.117 5.781 -2.68 1 98.94 96 GLU A N 1
ATOM 750 C CA . GLU A 1 96 ? 9.727 6.992 -3.225 1 98.94 96 GLU A CA 1
ATOM 751 C C . GLU A 1 96 ? 11.211 6.785 -3.518 1 98.94 96 GLU A C 1
ATOM 753 O O . GLU A 1 96 ? 11.75 7.367 -4.461 1 98.94 96 GLU A O 1
ATOM 758 N N . LEU A 1 97 ? 11.891 5.902 -2.758 1 98.88 97 LEU A N 1
ATOM 759 C CA . LEU A 1 97 ? 13.273 5.559 -3.068 1 98.88 97 LEU A CA 1
ATOM 760 C C . LEU A 1 97 ? 13.375 4.898 -4.438 1 98.88 97 LEU A C 1
ATOM 762 O O . LEU A 1 97 ? 14.297 5.191 -5.211 1 98.88 97 LEU A O 1
ATOM 766 N N . GLU A 1 98 ? 12.445 4.016 -4.727 1 98.75 98 GLU A N 1
ATOM 767 C CA . GLU A 1 98 ? 12.461 3.377 -6.043 1 98.75 98 GLU A CA 1
ATOM 768 C C . GLU A 1 98 ? 12.07 4.363 -7.137 1 98.75 98 GLU A C 1
ATOM 770 O O . GLU A 1 98 ? 12.586 4.301 -8.25 1 98.75 98 GLU A O 1
ATOM 775 N N . ILE A 1 99 ? 11.188 5.273 -6.84 1 98.88 99 ILE A N 1
ATOM 776 C CA . ILE A 1 99 ? 10.766 6.293 -7.789 1 98.88 99 ILE A CA 1
ATOM 777 C C . ILE A 1 99 ? 11.961 7.168 -8.172 1 98.88 99 ILE A C 1
ATOM 779 O O . ILE A 1 99 ? 12.25 7.344 -9.359 1 98.88 99 ILE A O 1
ATOM 783 N N . VAL A 1 100 ? 12.672 7.691 -7.195 1 98.88 100 VAL A N 1
ATOM 784 C CA . VAL A 1 100 ? 13.758 8.617 -7.516 1 98.88 100 VAL A CA 1
ATOM 785 C C . VAL A 1 100 ? 14.875 7.871 -8.242 1 98.88 100 VAL A C 1
ATOM 787 O O . VAL A 1 100 ? 15.547 8.438 -9.109 1 98.88 100 VAL A O 1
ATOM 790 N N . ARG A 1 101 ? 15.109 6.605 -7.859 1 98.69 101 ARG A N 1
ATOM 791 C CA . ARG A 1 101 ? 16.078 5.809 -8.609 1 98.69 101 ARG A CA 1
ATOM 792 C C . ARG A 1 101 ? 15.68 5.695 -10.07 1 98.69 101 ARG A C 1
ATOM 794 O O . ARG A 1 101 ? 16.484 5.965 -10.969 1 98.69 101 ARG A O 1
ATOM 801 N N . THR A 1 102 ? 14.453 5.305 -10.289 1 98.44 102 THR A N 1
ATOM 802 C CA . THR A 1 102 ? 13.938 5.125 -11.641 1 98.44 102 THR A CA 1
ATOM 803 C C . THR A 1 102 ? 14.047 6.418 -12.438 1 98.44 102 THR A C 1
ATOM 805 O O . THR A 1 102 ? 14.5 6.41 -13.578 1 98.44 102 THR A O 1
ATOM 808 N N . LEU A 1 103 ? 13.648 7.504 -11.82 1 98.75 103 LEU A N 1
ATOM 809 C CA . LEU A 1 103 ? 13.633 8.797 -12.492 1 98.75 103 LEU A CA 1
ATOM 810 C C . LEU A 1 103 ? 15.055 9.289 -12.758 1 98.75 103 LEU A C 1
ATOM 812 O O . LEU A 1 103 ? 15.312 9.945 -13.766 1 98.75 103 LEU A O 1
ATOM 816 N N . ALA A 1 104 ? 15.977 9 -11.828 1 98.75 104 ALA A N 1
ATOM 817 C CA . ALA A 1 104 ? 17.375 9.398 -12.016 1 98.75 104 ALA A CA 1
ATOM 818 C C . ALA A 1 104 ? 18.031 8.602 -13.141 1 98.75 104 ALA A C 1
ATOM 820 O O . ALA A 1 104 ? 18.844 9.133 -13.891 1 98.75 104 ALA A O 1
ATOM 821 N N . LEU A 1 105 ? 17.672 7.332 -13.258 1 98.12 105 LEU A N 1
ATOM 822 C CA . LEU A 1 105 ? 18.25 6.477 -14.289 1 98.12 105 LEU A CA 1
ATOM 823 C C . LEU A 1 105 ? 17.766 6.887 -15.672 1 98.12 105 LEU A C 1
ATOM 825 O O . LEU A 1 105 ? 18.531 6.844 -16.641 1 98.12 105 LEU A O 1
ATOM 829 N N . GLN A 1 106 ? 16.516 7.273 -15.758 1 96.69 106 GLN A N 1
ATOM 830 C CA . GLN A 1 106 ? 15.922 7.691 -17.016 1 96.69 106 GLN A CA 1
ATOM 831 C C . GLN A 1 106 ? 14.875 8.781 -16.797 1 96.69 106 GLN A C 1
ATOM 833 O O . GLN A 1 106 ? 13.672 8.508 -16.828 1 96.69 106 GLN A O 1
ATOM 838 N N . PRO A 1 107 ? 15.312 9.977 -16.703 1 96.44 107 PRO A N 1
ATOM 839 C CA . PRO A 1 107 ? 14.352 11.055 -16.5 1 96.44 107 PRO A CA 1
ATOM 840 C C . PRO A 1 107 ? 13.477 11.297 -17.734 1 96.44 107 PRO A C 1
ATOM 842 O O . PRO A 1 107 ? 14 11.469 -18.844 1 96.44 107 PRO A O 1
ATOM 845 N N . PRO A 1 108 ? 12.18 11.305 -17.516 1 97.5 108 PRO A N 1
ATOM 846 C CA . PRO A 1 108 ? 11.336 11.664 -18.656 1 97.5 108 PRO A CA 1
ATOM 847 C C . PRO A 1 108 ? 11.547 13.102 -19.109 1 97.5 108 PRO A C 1
ATOM 849 O O . PRO A 1 108 ? 11.93 13.961 -18.312 1 97.5 108 PRO A O 1
ATOM 852 N N . PRO A 1 109 ? 11.242 13.312 -20.406 1 96.62 109 PRO A N 1
ATOM 853 C CA . PRO A 1 109 ? 11.375 14.688 -20.891 1 96.62 109 PRO A CA 1
ATOM 854 C C . PRO A 1 109 ? 10.539 15.68 -20.109 1 96.62 109 PRO A C 1
ATOM 856 O O . PRO A 1 109 ? 9.367 15.406 -19.797 1 96.62 109 PRO A O 1
ATOM 859 N N . GLY A 1 110 ? 11.117 16.734 -19.672 1 97.75 110 GLY A N 1
ATOM 860 C CA . GLY A 1 110 ? 10.398 17.828 -19.031 1 97.75 110 GLY A CA 1
ATOM 861 C C . GLY A 1 110 ? 10.328 17.672 -17.531 1 97.75 110 GLY A C 1
ATOM 862 O O . GLY A 1 110 ? 9.93 18.609 -16.828 1 97.75 110 GLY A O 1
ATOM 863 N N . LEU A 1 111 ? 10.719 16.547 -17.016 1 98.38 111 LEU A N 1
ATOM 864 C CA . LEU A 1 111 ? 10.578 16.281 -15.578 1 98.38 111 LEU A CA 1
ATOM 865 C C . LEU A 1 111 ? 11.375 17.297 -14.766 1 98.38 111 LEU A C 1
ATOM 867 O O . LEU A 1 111 ? 10.859 17.891 -13.812 1 98.38 111 LEU A O 1
ATOM 871 N N . VAL A 1 112 ? 12.609 17.5 -15.141 1 98.31 112 VAL A N 1
ATOM 872 C CA . VAL A 1 112 ? 13.508 18.375 -14.391 1 98.31 112 VAL A CA 1
ATOM 873 C C . VAL A 1 112 ? 12.93 19.781 -14.344 1 98.31 112 VAL A C 1
ATOM 875 O O . VAL A 1 112 ? 12.922 20.422 -13.289 1 98.31 112 VAL A O 1
ATOM 878 N N . VAL A 1 113 ? 12.391 20.25 -15.438 1 98.5 113 VAL A N 1
ATOM 879 C CA . VAL A 1 113 ? 11.805 21.578 -15.516 1 98.5 113 VAL A CA 1
ATOM 880 C C . VAL A 1 113 ? 10.586 21.656 -14.594 1 98.5 113 VAL A C 1
ATOM 882 O O . VAL A 1 113 ? 10.398 22.656 -13.891 1 98.5 113 VAL A O 1
ATOM 885 N N . GLN A 1 114 ? 9.766 20.641 -14.602 1 98.56 114 GLN A N 1
ATOM 886 C CA . GLN A 1 114 ? 8.578 20.594 -13.758 1 98.56 114 GLN A CA 1
ATOM 887 C C . GLN A 1 114 ? 8.953 20.578 -12.273 1 98.56 114 GLN A C 1
ATOM 889 O O . GLN A 1 114 ? 8.328 21.266 -11.461 1 98.56 114 GLN A O 1
ATOM 894 N N . LEU A 1 115 ? 9.977 19.828 -11.945 1 98.62 115 LEU A N 1
ATOM 895 C CA . LEU A 1 115 ? 10.43 19.766 -10.562 1 98.62 115 LEU A CA 1
ATOM 896 C C . LEU A 1 115 ? 11.016 21.109 -10.125 1 98.62 115 LEU A C 1
ATOM 898 O O . LEU A 1 115 ? 10.805 21.531 -8.984 1 98.62 115 LEU A O 1
ATOM 902 N N . GLN A 1 116 ? 11.75 21.734 -11.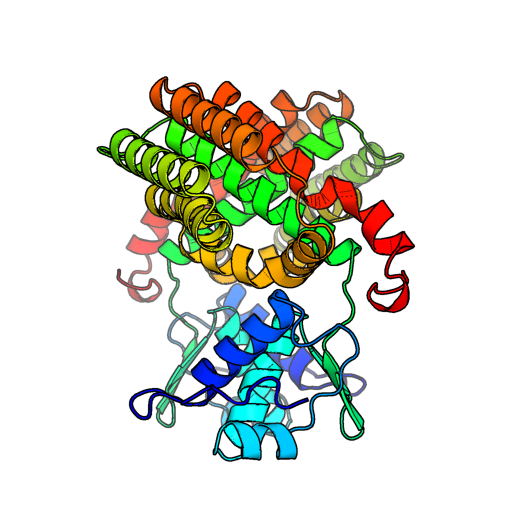008 1 98.31 116 GLN A N 1
ATOM 903 C CA . GLN A 1 116 ? 12.289 23.062 -10.719 1 98.31 116 GLN A CA 1
ATOM 904 C C . GLN A 1 116 ? 11.164 24.062 -10.438 1 98.31 116 GLN A C 1
ATOM 906 O O . GLN A 1 116 ? 11.266 24.875 -9.516 1 98.31 116 GLN A O 1
ATOM 911 N N . ALA A 1 117 ? 10.117 23.969 -11.25 1 98.38 117 ALA A N 1
ATOM 912 C CA . ALA A 1 117 ? 8.969 24.844 -11.047 1 98.38 117 ALA A CA 1
ATOM 913 C C . ALA A 1 117 ? 8.312 24.594 -9.695 1 98.38 117 ALA A C 1
ATOM 915 O O . ALA A 1 117 ? 7.883 25.531 -9.023 1 98.38 117 ALA A O 1
ATOM 916 N N . GLN A 1 118 ? 8.188 23.359 -9.297 1 97.94 118 GLN A N 1
ATOM 917 C CA . GLN A 1 118 ? 7.629 23 -7.992 1 97.94 118 GLN A CA 1
ATOM 918 C C . GLN A 1 118 ? 8.492 23.562 -6.859 1 97.94 118 GLN A C 1
ATOM 920 O O . GLN A 1 118 ? 7.965 24.062 -5.863 1 97.94 118 GLN A O 1
ATOM 925 N N . CYS A 1 119 ? 9.852 23.453 -7.008 1 97.5 119 CYS A N 1
ATOM 926 C CA . CYS A 1 119 ? 10.75 23.984 -5.996 1 97.5 119 CYS A CA 1
ATOM 927 C C . CYS A 1 119 ? 10.625 25.5 -5.906 1 97.5 119 CYS A C 1
ATOM 929 O O . CYS A 1 119 ? 10.641 26.062 -4.809 1 97.5 119 CYS A O 1
ATOM 931 N N . ALA A 1 120 ? 10.492 26.141 -7.059 1 97.5 120 ALA A N 1
ATOM 932 C CA . ALA A 1 120 ? 10.32 27.594 -7.082 1 97.5 120 ALA A CA 1
ATOM 933 C C . ALA A 1 120 ? 9.023 28 -6.379 1 97.5 120 ALA A C 1
ATOM 935 O O . ALA A 1 120 ? 9 28.984 -5.641 1 97.5 120 ALA A O 1
ATOM 936 N N . LEU A 1 121 ? 7.988 27.281 -6.613 1 97.5 121 LEU A N 1
ATOM 937 C CA . LEU A 1 121 ? 6.723 27.531 -5.93 1 97.5 121 LEU A CA 1
ATOM 938 C C . LEU A 1 121 ? 6.887 27.406 -4.418 1 97.5 121 LEU A C 1
ATOM 940 O O . LEU A 1 121 ? 6.422 28.266 -3.664 1 97.5 121 LEU A O 1
ATOM 944 N N . GLN A 1 122 ? 7.562 26.359 -3.977 1 95.94 122 GLN A N 1
ATOM 945 C CA . GLN A 1 122 ? 7.805 26.125 -2.553 1 95.94 122 GLN A CA 1
ATOM 946 C C . GLN A 1 122 ? 8.602 27.281 -1.946 1 95.94 122 GLN A C 1
ATOM 948 O O . GLN A 1 122 ? 8.289 27.75 -0.851 1 95.94 122 GLN A O 1
ATOM 953 N N . GLU A 1 123 ? 9.586 27.703 -2.676 1 94.75 123 GLU A N 1
ATOM 954 C CA . GLU A 1 123 ? 10.414 28.812 -2.211 1 94.75 123 GLU A CA 1
ATOM 955 C C . GLU A 1 123 ? 9.594 30.078 -2.039 1 94.75 123 GLU A C 1
ATOM 957 O O . GLU A 1 123 ? 9.734 30.781 -1.042 1 94.75 123 GLU A O 1
ATOM 962 N N . SER A 1 124 ? 8.742 30.344 -2.996 1 96.31 124 SER A N 1
ATOM 963 C CA . SER A 1 124 ? 7.895 31.531 -2.938 1 96.31 124 SER A CA 1
ATOM 964 C C . SER A 1 124 ? 6.93 31.469 -1.757 1 96.31 124 SER A C 1
ATOM 966 O O . SER A 1 124 ? 6.703 32.469 -1.077 1 96.31 124 SER A O 1
ATOM 968 N N . LEU A 1 125 ? 6.387 30.328 -1.483 1 94.31 125 LEU A N 1
ATOM 969 C CA . LEU A 1 125 ? 5.441 30.156 -0.389 1 94.31 125 LEU A CA 1
ATOM 970 C C . LEU A 1 125 ? 6.141 30.25 0.961 1 94.31 125 LEU A C 1
ATOM 972 O O . LEU A 1 125 ? 5.598 30.828 1.904 1 94.31 125 LEU A O 1
ATOM 976 N N . ALA A 1 126 ? 7.348 29.672 0.995 1 91.81 126 ALA A N 1
ATOM 977 C CA . ALA A 1 126 ? 8.141 29.781 2.217 1 91.81 126 ALA A CA 1
ATOM 978 C C . ALA A 1 126 ? 8.477 31.234 2.527 1 91.81 126 ALA A C 1
ATOM 980 O O . ALA A 1 126 ? 8.328 31.688 3.666 1 91.81 126 ALA A O 1
ATOM 981 N N . ALA A 1 127 ? 8.836 31.969 1.507 1 92.69 127 ALA A N 1
ATOM 982 C CA . ALA A 1 127 ? 9.172 33.375 1.662 1 92.69 127 ALA A CA 1
ATOM 983 C C . ALA A 1 127 ? 7.965 34.188 2.113 1 92.69 127 ALA A C 1
ATOM 985 O O . ALA A 1 127 ? 8.094 35.156 2.887 1 92.69 127 ALA A O 1
ATOM 986 N N . ALA A 1 128 ? 6.812 33.781 1.669 1 93.19 128 ALA A N 1
ATOM 987 C CA . ALA A 1 128 ? 5.57 34.469 1.992 1 93.19 128 ALA A CA 1
ATOM 988 C C . ALA A 1 128 ? 4.988 33.969 3.311 1 93.19 128 ALA A C 1
ATOM 990 O O . ALA A 1 128 ? 3.916 34.406 3.73 1 93.19 128 ALA A O 1
ATOM 991 N N . GLN A 1 129 ? 5.641 33 3.924 1 89.12 129 GLN A N 1
ATOM 992 C CA . GLN A 1 129 ? 5.23 32.406 5.199 1 89.12 129 GLN A CA 1
ATOM 993 C C . GLN A 1 129 ? 3.818 31.844 5.109 1 89.12 129 GLN A C 1
ATOM 995 O O . GLN A 1 129 ? 3.012 32.031 6.027 1 89.12 129 GLN A O 1
ATOM 1000 N N . ARG A 1 130 ? 3.564 31.391 3.992 1 89.5 130 ARG A N 1
ATOM 1001 C CA . ARG A 1 130 ? 2.318 30.656 3.773 1 89.5 130 ARG A CA 1
ATOM 1002 C C . ARG A 1 130 ? 2.51 29.156 4 1 89.5 130 ARG A C 1
ATOM 1004 O O . ARG A 1 130 ? 2.545 28.375 3.047 1 89.5 130 ARG A O 1
ATOM 1011 N N . TYR A 1 131 ? 2.447 28.75 5.18 1 83.44 131 TYR A N 1
ATOM 1012 C CA . TYR A 1 131 ? 2.889 27.422 5.582 1 83.44 131 TYR A CA 1
ATOM 1013 C C . TYR A 1 131 ? 1.917 26.344 5.094 1 83.44 131 TYR A C 1
ATOM 1015 O O . TYR A 1 131 ? 2.336 25.281 4.648 1 83.44 131 TYR A O 1
ATOM 1023 N N . ASP A 1 132 ? 0.621 26.609 5.211 1 83.12 132 ASP A N 1
ATOM 1024 C CA . ASP A 1 132 ? -0.348 25.625 4.746 1 83.12 132 ASP A CA 1
ATOM 1025 C C . ASP A 1 132 ? -0.192 25.359 3.25 1 83.12 132 ASP A C 1
ATOM 1027 O O . ASP A 1 132 ? -0.214 24.203 2.811 1 83.12 132 ASP A O 1
ATOM 1031 N N . ASP A 1 133 ? -0.021 26.406 2.555 1 90.69 133 ASP A N 1
ATOM 1032 C CA . ASP A 1 133 ? 0.19 26.281 1.115 1 90.69 133 ASP A CA 1
ATOM 1033 C C . ASP A 1 133 ? 1.52 25.594 0.813 1 90.69 133 ASP A C 1
ATOM 1035 O O . ASP A 1 133 ? 1.642 24.875 -0.183 1 90.69 133 ASP A O 1
ATOM 1039 N N . PHE A 1 134 ? 2.502 25.875 1.646 1 92.19 134 PHE A N 1
ATOM 1040 C CA . PHE A 1 134 ? 3.803 25.234 1.495 1 92.19 134 PHE A CA 1
ATOM 1041 C C . PHE A 1 134 ? 3.68 23.719 1.63 1 92.19 134 PHE A C 1
ATOM 1043 O O . PHE A 1 134 ? 4.277 22.969 0.855 1 92.19 134 PHE A O 1
ATOM 1050 N N . LEU A 1 135 ? 2.861 23.25 2.537 1 87.81 135 LEU A N 1
ATOM 1051 C CA . LEU A 1 135 ? 2.641 21.828 2.717 1 87.81 135 LEU A CA 1
ATOM 1052 C C . LEU A 1 135 ? 1.996 21.219 1.478 1 87.81 135 LEU A C 1
ATOM 1054 O O . LEU A 1 135 ? 2.336 20.094 1.083 1 87.81 135 LEU A O 1
ATOM 1058 N N . GLY A 1 136 ? 1.017 21.938 0.941 1 92.62 136 GLY A N 1
ATOM 1059 C CA . GLY A 1 136 ? 0.426 21.5 -0.314 1 92.62 136 GLY A CA 1
ATOM 1060 C C . GLY A 1 136 ? 1.437 21.375 -1.438 1 92.62 136 GLY A C 1
ATOM 1061 O O . GLY A 1 136 ? 1.42 20.406 -2.193 1 92.62 136 GLY A O 1
ATOM 1062 N N . ALA A 1 137 ? 2.305 22.359 -1.51 1 95.5 137 ALA A N 1
ATOM 1063 C CA . ALA A 1 137 ? 3.355 22.359 -2.523 1 95.5 137 ALA A CA 1
ATOM 1064 C C . ALA A 1 137 ? 4.352 21.234 -2.275 1 95.5 137 ALA A C 1
ATOM 1066 O O . ALA A 1 137 ? 4.879 20.641 -3.221 1 95.5 137 ALA A O 1
ATOM 1067 N N . ASP A 1 138 ? 4.641 20.984 -1.033 1 95 138 ASP A N 1
ATOM 1068 C CA . ASP A 1 138 ? 5.484 19.844 -0.676 1 95 138 ASP A CA 1
ATOM 1069 C C . ASP A 1 138 ? 4.895 18.531 -1.196 1 95 138 ASP A C 1
ATOM 1071 O O . ASP A 1 138 ? 5.598 17.734 -1.823 1 95 138 ASP A O 1
ATOM 1075 N N . HIS A 1 139 ? 3.66 18.359 -1.004 1 95.06 139 HIS A N 1
ATOM 1076 C CA . HIS A 1 139 ? 2.971 17.188 -1.543 1 95.06 139 HIS A CA 1
ATOM 1077 C C . HIS A 1 139 ? 3.041 17.172 -3.066 1 95.06 139 HIS A C 1
ATOM 1079 O O . HIS A 1 139 ? 3.203 16.094 -3.666 1 95.06 139 HIS A O 1
ATOM 1085 N N . GLY A 1 140 ? 2.873 18.328 -3.596 1 97.62 140 GLY A N 1
ATOM 1086 C CA . GLY A 1 140 ? 2.928 18.438 -5.043 1 97.62 140 GLY A CA 1
ATOM 1087 C C . GLY A 1 140 ? 4.254 17.984 -5.625 1 97.62 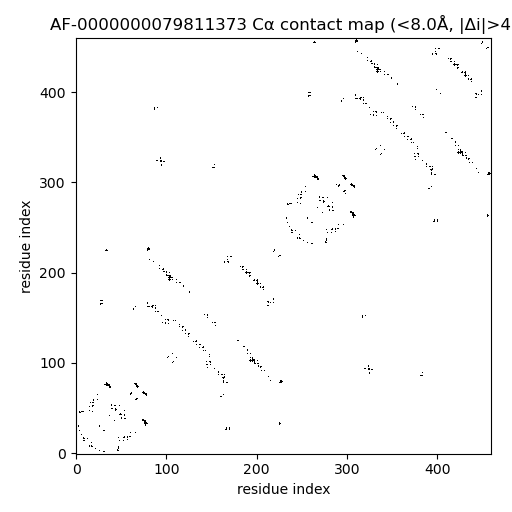140 GLY A C 1
ATOM 1088 O O . GLY A 1 140 ? 4.285 17.344 -6.684 1 97.62 140 GLY A O 1
ATOM 1089 N N . PHE A 1 141 ? 5.383 18.312 -4.969 1 98.62 141 PHE A N 1
ATOM 1090 C CA . PHE A 1 141 ? 6.715 17.891 -5.387 1 98.62 141 PHE A CA 1
ATOM 1091 C C . PHE A 1 141 ? 6.801 16.359 -5.445 1 98.62 141 PHE A C 1
ATOM 1093 O O . PHE A 1 141 ? 7.23 15.805 -6.453 1 98.62 141 PHE A O 1
ATOM 1100 N N . HIS A 1 142 ? 6.332 15.68 -4.465 1 98.56 142 HIS A N 1
ATOM 1101 C CA . HIS A 1 142 ? 6.367 14.227 -4.414 1 98.56 142 HIS A CA 1
ATOM 1102 C C . HIS A 1 142 ? 5.383 13.609 -5.406 1 98.56 142 HIS A C 1
ATOM 1104 O O . HIS A 1 142 ? 5.723 12.656 -6.109 1 98.56 142 HIS A O 1
ATOM 1110 N N . ARG A 1 143 ? 4.195 14.188 -5.441 1 98.56 143 ARG A N 1
ATOM 1111 C CA . ARG A 1 143 ? 3.172 13.688 -6.355 1 98.56 143 ARG A CA 1
ATOM 1112 C C . ARG A 1 143 ? 3.676 13.688 -7.793 1 98.56 143 ARG A C 1
ATOM 1114 O O . ARG A 1 143 ? 3.426 12.75 -8.547 1 98.56 143 ARG A O 1
ATOM 1121 N N . LEU A 1 144 ? 4.336 14.758 -8.156 1 98.62 144 LEU A N 1
ATOM 1122 C CA . LEU A 1 144 ? 4.875 14.891 -9.5 1 98.62 144 LEU A CA 1
ATOM 1123 C C . LEU A 1 144 ? 5.812 13.734 -9.836 1 98.62 144 LEU A C 1
ATOM 1125 O O . LEU A 1 144 ? 5.816 13.234 -10.961 1 98.62 144 LEU A O 1
ATOM 1129 N N . MET A 1 145 ? 6.578 13.305 -8.914 1 98.81 145 MET A N 1
ATOM 1130 C CA . MET A 1 145 ? 7.504 12.195 -9.141 1 98.81 145 MET A CA 1
ATOM 1131 C C . MET A 1 145 ? 6.75 10.883 -9.305 1 98.81 145 MET A C 1
ATOM 1133 O O . MET A 1 145 ? 7.137 10.039 -10.117 1 98.81 145 MET A O 1
ATOM 1137 N N . TYR A 1 146 ? 5.668 10.703 -8.516 1 98.75 146 TYR A N 1
ATOM 1138 C CA . TYR A 1 146 ? 4.816 9.531 -8.719 1 98.75 146 TYR A CA 1
ATOM 1139 C C . TYR A 1 146 ? 4.246 9.516 -10.125 1 98.75 146 TYR A C 1
ATOM 1141 O O . TYR A 1 146 ? 4.211 8.469 -10.781 1 98.75 146 TYR A O 1
ATOM 1149 N N . GLU A 1 147 ? 3.777 10.656 -10.555 1 98.38 147 GLU A N 1
ATOM 1150 C CA . GLU A 1 147 ? 3.213 10.797 -11.898 1 98.38 147 GLU A CA 1
ATOM 1151 C C . GLU A 1 147 ? 4.25 10.469 -12.969 1 98.38 147 GLU A C 1
ATOM 1153 O O . GLU A 1 147 ? 3.969 9.711 -13.898 1 98.38 147 GLU A O 1
ATOM 1158 N N . ALA A 1 148 ? 5.426 11.008 -12.836 1 98.56 148 ALA A N 1
ATOM 1159 C CA . ALA A 1 148 ? 6.504 10.812 -13.797 1 98.56 148 ALA A CA 1
ATOM 1160 C C . ALA A 1 148 ? 6.93 9.352 -13.859 1 98.56 148 ALA A C 1
ATOM 1162 O O . ALA A 1 148 ? 7.32 8.859 -14.922 1 98.56 148 ALA A O 1
ATOM 1163 N N . ALA A 1 149 ? 6.859 8.695 -12.734 1 98.12 149 ALA A N 1
ATOM 1164 C CA . ALA A 1 149 ? 7.25 7.293 -12.664 1 98.12 149 ALA A CA 1
ATOM 1165 C C . ALA A 1 149 ? 6.121 6.383 -13.133 1 98.12 149 ALA A C 1
ATOM 1167 O O . ALA A 1 149 ? 6.305 5.172 -13.273 1 98.12 149 ALA A O 1
ATOM 1168 N N . GLY A 1 150 ? 4.93 6.934 -13.336 1 97.19 150 GLY A N 1
ATOM 1169 C CA . GLY A 1 150 ? 3.805 6.16 -13.836 1 97.19 150 GLY A CA 1
ATOM 1170 C C . GLY A 1 150 ? 3.172 5.273 -12.781 1 97.19 150 GLY A C 1
ATOM 1171 O O . GLY A 1 150 ? 2.711 4.172 -13.078 1 97.19 150 GLY A O 1
ATOM 1172 N N . VAL A 1 151 ? 3.203 5.676 -11.531 1 98.06 151 VAL A N 1
ATOM 1173 C CA . VAL A 1 151 ? 2.668 4.836 -10.461 1 98.06 151 VAL A CA 1
ATOM 1174 C C . VAL A 1 151 ? 1.715 5.656 -9.594 1 98.06 151 VAL A C 1
ATOM 1176 O O . VAL A 1 151 ? 1.815 5.637 -8.359 1 98.06 151 VAL A O 1
ATOM 1179 N N . MET A 1 152 ? 0.749 6.371 -10.172 1 98 152 MET A N 1
ATOM 1180 C CA . MET A 1 152 ? -0.173 7.258 -9.469 1 98 152 MET A CA 1
ATOM 1181 C C . MET A 1 152 ? -1.075 6.465 -8.523 1 98 152 MET A C 1
ATOM 1183 O O . MET A 1 152 ? -1.56 7 -7.527 1 98 152 MET A O 1
ATOM 1187 N N . GLY A 1 153 ? -1.301 5.184 -8.867 1 97.5 153 GLY A N 1
ATOM 1188 C CA . GLY A 1 153 ? -2.027 4.348 -7.922 1 97.5 153 GLY A CA 1
ATOM 1189 C C . GLY A 1 153 ? -1.328 4.215 -6.582 1 97.5 153 GLY A C 1
ATOM 1190 O O . GLY A 1 153 ? -1.982 4.137 -5.539 1 97.5 153 GLY A O 1
ATOM 1191 N N . LEU A 1 154 ? -0.046 4.234 -6.598 1 98.5 154 LEU A N 1
ATOM 1192 C CA . LEU A 1 154 ? 0.726 4.117 -5.363 1 98.5 154 LEU A CA 1
ATOM 1193 C C . LEU A 1 154 ? 0.711 5.43 -4.586 1 98.5 154 LEU A C 1
ATOM 1195 O O . LEU A 1 154 ? 0.8 5.426 -3.357 1 98.5 154 LEU A O 1
ATOM 1199 N N . TRP A 1 155 ? 0.582 6.578 -5.297 1 98.38 155 TRP A N 1
ATOM 1200 C CA . TRP A 1 155 ? 0.368 7.844 -4.602 1 98.38 155 TRP A CA 1
ATOM 1201 C C . TRP A 1 155 ? -0.888 7.785 -3.738 1 98.38 155 TRP A C 1
ATOM 1203 O O . TRP A 1 155 ? -0.85 8.117 -2.551 1 98.38 155 TRP A O 1
ATOM 1213 N N . ALA A 1 156 ? -1.944 7.324 -4.363 1 97 156 ALA A N 1
ATOM 1214 C CA . ALA A 1 156 ? -3.211 7.207 -3.643 1 97 156 ALA A CA 1
ATOM 1215 C C . ALA A 1 156 ? -3.08 6.258 -2.455 1 97 156 ALA A C 1
ATOM 1217 O O . ALA A 1 156 ? -3.635 6.512 -1.384 1 97 156 ALA A O 1
ATOM 1218 N N . LEU A 1 157 ? -2.365 5.211 -2.654 1 97.38 157 LEU A N 1
ATOM 1219 C CA . LEU A 1 157 ? -2.154 4.219 -1.605 1 97.38 157 LEU A CA 1
ATOM 1220 C C . LEU A 1 157 ? -1.392 4.824 -0.432 1 97.38 157 LEU A C 1
ATOM 1222 O O . LEU A 1 157 ? -1.807 4.684 0.721 1 97.38 157 LEU A O 1
ATOM 1226 N N . VAL A 1 158 ? -0.312 5.512 -0.716 1 98.25 158 VAL A N 1
ATOM 1227 C CA . VAL A 1 158 ? 0.504 6.125 0.324 1 98.25 158 VAL A CA 1
ATOM 1228 C C . VAL A 1 158 ? -0.33 7.141 1.103 1 98.25 158 VAL A C 1
ATOM 1230 O O . VAL A 1 158 ? -0.286 7.176 2.334 1 98.25 158 VAL A O 1
ATOM 1233 N N . ARG A 1 159 ? -1.09 7.938 0.387 1 96.5 159 ARG A N 1
ATOM 1234 C CA . ARG A 1 159 ? -1.924 8.945 1.038 1 96.5 159 ARG A CA 1
ATOM 1235 C C . ARG A 1 159 ? -2.943 8.289 1.966 1 96.5 159 ARG A C 1
ATOM 1237 O O . ARG A 1 159 ? -3.189 8.781 3.07 1 96.5 159 ARG A O 1
ATOM 1244 N N . ARG A 1 160 ? -3.451 7.199 1.504 1 96.12 160 ARG A N 1
ATOM 1245 C CA . ARG A 1 160 ? -4.449 6.473 2.281 1 96.12 160 ARG A CA 1
ATOM 1246 C C . ARG A 1 160 ? -3.863 5.98 3.602 1 96.12 160 ARG A C 1
ATOM 1248 O O . ARG A 1 160 ? -4.551 5.977 4.625 1 96.12 160 ARG A O 1
ATOM 1255 N N . TYR A 1 161 ? -2.611 5.684 3.625 1 96.88 161 TYR A N 1
ATOM 1256 C CA . TYR A 1 161 ? -1.991 5.066 4.793 1 96.88 161 TYR A CA 1
ATOM 1257 C C . TYR A 1 161 ? -1.274 6.109 5.645 1 96.88 161 TYR A C 1
ATOM 1259 O O . TYR A 1 161 ? -0.734 5.785 6.703 1 96.88 161 TYR A O 1
ATOM 1267 N N . SER A 1 162 ? -1.347 7.375 5.27 1 97.19 162 SER A N 1
ATOM 1268 C CA . SER A 1 162 ? -0.502 8.391 5.891 1 97.19 162 SER A CA 1
ATOM 1269 C C . SER A 1 162 ? -1.204 9.039 7.078 1 97.19 162 SER A C 1
ATOM 1271 O O . SER A 1 162 ? -0.641 9.922 7.73 1 97.19 162 SER A O 1
ATOM 1273 N N . GLY A 1 163 ? -2.41 8.68 7.434 1 97.44 163 GLY A N 1
ATOM 1274 C CA . GLY A 1 163 ? -3.223 9.383 8.414 1 97.44 163 GLY A CA 1
ATOM 1275 C C . GLY A 1 163 ? -2.543 9.531 9.758 1 97.44 163 GLY A C 1
ATOM 1276 O O . GLY A 1 163 ? -2.549 10.609 10.344 1 97.44 163 GLY A O 1
ATOM 1277 N N . HIS A 1 164 ? -1.968 8.445 10.281 1 97.69 164 HIS A N 1
ATOM 1278 C CA . HIS A 1 164 ? -1.296 8.492 11.578 1 97.69 164 HIS A CA 1
ATOM 1279 C C . HIS A 1 164 ? -0.036 9.344 11.516 1 97.69 164 HIS A C 1
ATOM 1281 O O . HIS A 1 164 ? 0.25 10.109 12.445 1 97.69 164 HIS A O 1
ATOM 1287 N N . VAL A 1 165 ? 0.707 9.281 10.398 1 96.62 165 VAL A N 1
ATOM 1288 C CA . VAL A 1 165 ? 1.91 10.078 10.211 1 96.62 165 VAL A CA 1
ATOM 1289 C C . VAL A 1 165 ? 1.543 11.562 10.164 1 96.62 165 VAL A C 1
ATOM 1291 O O . VAL A 1 165 ? 2.18 12.383 10.828 1 96.62 165 VAL A O 1
ATOM 1294 N N . ASP A 1 166 ? 0.498 11.883 9.422 1 95.12 166 ASP A N 1
ATOM 1295 C CA . ASP A 1 166 ? 0.082 13.266 9.234 1 95.12 166 ASP A CA 1
ATOM 1296 C C . ASP A 1 166 ? -0.368 13.883 10.555 1 95.12 166 ASP A C 1
ATOM 1298 O O . ASP A 1 166 ? -0.059 15.047 10.844 1 95.12 166 ASP A O 1
ATOM 1302 N N . ARG A 1 167 ? -1.034 13.156 11.352 1 96.19 167 ARG A N 1
ATOM 1303 C CA . ARG A 1 167 ? -1.499 13.672 12.633 1 96.19 167 ARG A CA 1
ATOM 1304 C C . ARG A 1 167 ? -0.334 13.867 13.602 1 96.19 167 ARG A C 1
ATOM 1306 O O . ARG A 1 167 ? -0.306 14.836 14.359 1 96.19 167 ARG A O 1
ATOM 1313 N N . LEU A 1 168 ? 0.655 12.953 13.602 1 95.25 168 LEU A N 1
ATOM 1314 C CA . LEU A 1 168 ? 1.857 13.141 14.414 1 95.25 168 LEU A CA 1
ATOM 1315 C C . LEU A 1 168 ? 2.584 14.422 14.016 1 95.25 168 LEU A C 1
ATOM 1317 O O . LEU A 1 168 ? 3.006 15.195 14.883 1 95.25 168 LEU A O 1
ATOM 1321 N N . ARG A 1 169 ? 2.656 14.602 12.75 1 91.06 169 ARG A N 1
ATOM 1322 C CA . ARG A 1 169 ? 3.336 15.797 12.25 1 91.06 169 ARG A CA 1
ATOM 1323 C C . ARG A 1 169 ? 2.592 17.062 12.656 1 91.06 169 ARG A C 1
ATOM 1325 O O . ARG A 1 169 ? 3.213 18.078 12.984 1 91.06 169 ARG A O 1
ATOM 1332 N N . ARG A 1 170 ? 1.289 17.016 12.625 1 90.94 170 ARG A N 1
ATOM 1333 C CA . ARG A 1 170 ? 0.468 18.172 13 1 90.94 170 ARG A CA 1
ATOM 1334 C C . ARG A 1 170 ? 0.653 18.516 14.469 1 90.94 170 ARG A C 1
ATOM 1336 O O . ARG A 1 170 ? 0.585 19.688 14.844 1 90.94 170 ARG A O 1
ATOM 1343 N N . LEU A 1 171 ? 0.889 17.516 15.266 1 93 171 LEU A N 1
ATOM 1344 C CA . LEU A 1 171 ? 1.049 17.734 16.703 1 93 171 LEU A CA 1
ATOM 1345 C C . LEU A 1 171 ? 2.42 18.328 17.016 1 93 171 LEU A C 1
ATOM 1347 O O . LEU A 1 171 ? 2.633 18.859 18.094 1 93 171 LEU A O 1
ATOM 1351 N N . HIS A 1 172 ? 3.303 18.062 16.188 1 83.69 172 HIS A N 1
ATOM 1352 C CA . HIS A 1 172 ? 4.637 18.641 16.375 1 83.69 172 HIS A CA 1
ATOM 1353 C C . HIS A 1 172 ? 5.012 19.531 15.195 1 83.69 172 HIS A C 1
ATOM 1355 O O . HIS A 1 172 ? 5.879 19.172 14.391 1 83.69 172 HIS A O 1
ATOM 1361 N N . LEU A 1 173 ? 4.188 20.578 15 1 68.12 173 LEU A N 1
ATOM 1362 C CA . LEU A 1 173 ? 4.414 21.453 13.859 1 68.12 173 LEU A CA 1
ATOM 1363 C C . LEU A 1 173 ? 5.777 22.141 13.961 1 68.12 173 LEU A C 1
ATOM 1365 O O . LEU A 1 173 ? 6.223 22.484 15.055 1 68.12 173 LEU A O 1
ATOM 1369 N N . PRO A 1 174 ? 6.457 21.922 12.859 1 60.44 174 PRO A N 1
ATOM 1370 C CA . PRO A 1 174 ? 7.824 22.438 12.852 1 60.44 174 PRO A CA 1
ATOM 1371 C C . PRO A 1 174 ? 7.906 23.906 13.281 1 60.44 174 PRO A C 1
ATOM 1373 O O . PRO A 1 174 ? 6.945 24.656 13.109 1 60.44 174 PRO A O 1
ATOM 1376 N N . THR A 1 175 ? 8.836 24.125 14.211 1 57.59 175 THR A N 1
ATOM 1377 C CA . THR A 1 175 ? 9.336 25.438 14.633 1 57.59 175 THR A CA 1
ATOM 1378 C C . THR A 1 175 ? 9.797 26.25 13.43 1 57.59 175 THR A C 1
ATOM 1380 O O . THR A 1 175 ? 10.062 25.688 12.359 1 57.59 175 THR A O 1
ATOM 1383 N N . ALA A 1 176 ? 10.023 27.422 13.523 1 56.28 176 ALA A N 1
ATOM 1384 C CA . ALA A 1 176 ? 10.656 28.375 12.633 1 56.28 176 ALA A CA 1
ATOM 1385 C C . ALA A 1 176 ? 11.953 27.812 12.055 1 56.28 176 ALA A C 1
ATOM 1387 O O . ALA A 1 176 ? 12.711 27.141 12.766 1 56.28 176 ALA A O 1
ATOM 1388 N N . GLY A 1 177 ? 12.094 27.516 10.609 1 65.69 177 GLY A N 1
ATOM 1389 C CA . GLY A 1 177 ? 13.305 27.094 9.93 1 65.69 177 GLY A CA 1
ATOM 1390 C C . GLY A 1 177 ? 13.148 25.766 9.219 1 65.69 177 GLY A C 1
ATOM 1391 O O . GLY A 1 177 ? 14 25.375 8.414 1 65.69 177 GLY A O 1
ATOM 1392 N N . LYS A 1 178 ? 12.086 25.141 9.445 1 82.06 178 LYS A N 1
ATOM 1393 C CA . LYS A 1 178 ? 11.883 23.797 8.883 1 82.06 178 LYS A CA 1
ATOM 1394 C C . LYS A 1 178 ? 11.648 23.875 7.379 1 82.06 178 LYS A C 1
ATOM 1396 O O . LYS A 1 178 ? 12.156 23.031 6.629 1 82.06 178 LYS A O 1
ATOM 1401 N N . THR A 1 179 ? 11.125 24.984 6.902 1 87.38 179 THR A N 1
ATOM 1402 C CA . THR A 1 179 ? 10.867 25.094 5.469 1 87.38 179 THR A CA 1
ATOM 1403 C C . THR A 1 179 ? 12.18 25.188 4.691 1 87.38 179 THR A C 1
ATOM 1405 O O . THR A 1 179 ? 12.312 24.594 3.619 1 87.38 179 THR A O 1
ATOM 1408 N N . GLY A 1 180 ? 13.203 25.859 5.25 1 88.56 180 GLY A N 1
ATOM 1409 C CA . GLY A 1 180 ? 14.5 25.953 4.605 1 88.56 180 GLY A CA 1
ATOM 1410 C C . GLY A 1 180 ? 15.188 24.609 4.449 1 88.56 180 GLY A C 1
ATOM 1411 O O . GLY A 1 180 ? 15.773 24.312 3.406 1 88.56 180 GLY A O 1
ATOM 1412 N N . VAL A 1 181 ? 15.117 23.859 5.465 1 91.38 181 VAL A N 1
ATOM 1413 C CA . VAL A 1 181 ? 15.719 22.531 5.438 1 91.38 181 VAL A CA 1
ATOM 1414 C C . VAL A 1 181 ? 15.031 21.672 4.375 1 91.38 181 VAL A C 1
ATOM 1416 O O . VAL A 1 181 ? 15.695 21 3.576 1 91.38 181 VAL A O 1
ATOM 1419 N N . ILE A 1 182 ? 13.734 21.719 4.32 1 93.31 182 ILE A N 1
ATOM 1420 C CA . ILE A 1 182 ? 12.953 20.953 3.361 1 93.31 182 ILE A CA 1
ATOM 1421 C C . ILE A 1 182 ? 13.312 21.375 1.939 1 93.31 182 ILE A C 1
ATOM 1423 O O . ILE A 1 182 ? 13.531 20.531 1.069 1 93.31 182 ILE A O 1
ATOM 1427 N N . MET A 1 183 ? 13.438 22.656 1.771 1 94.06 183 MET A N 1
ATOM 1428 C CA . MET A 1 183 ? 13.734 23.172 0.439 1 94.06 183 MET A CA 1
ATOM 1429 C C . MET A 1 183 ? 15.125 22.734 -0.012 1 94.06 183 MET A C 1
ATOM 1431 O O . MET A 1 183 ? 15.312 22.344 -1.167 1 94.06 183 MET A O 1
ATOM 1435 N N . ARG A 1 184 ? 16.094 22.781 0.844 1 95.81 184 ARG A N 1
ATOM 1436 C CA . ARG A 1 184 ? 17.438 22.328 0.515 1 95.81 184 ARG A CA 1
ATOM 1437 C C . ARG A 1 184 ? 17.438 20.844 0.148 1 95.81 184 ARG A C 1
ATOM 1439 O O . ARG A 1 184 ? 18.109 20.438 -0.8 1 95.81 184 ARG A O 1
ATOM 1446 N N . GLN A 1 185 ? 16.703 20.172 0.875 1 97.69 185 GLN A N 1
ATOM 1447 C CA . GLN A 1 185 ? 16.656 18.734 0.657 1 97.69 185 GLN A CA 1
ATOM 1448 C C . GLN A 1 185 ? 15.938 18.391 -0.644 1 97.69 185 GLN A C 1
ATOM 1450 O O . GLN A 1 185 ? 16.359 17.5 -1.381 1 97.69 185 GLN A O 1
ATOM 1455 N N . HIS A 1 186 ? 14.812 19.062 -0.993 1 98.31 186 HIS A N 1
ATOM 1456 C CA . HIS A 1 186 ? 14.148 18.875 -2.277 1 98.31 186 HIS A CA 1
ATOM 1457 C C . HIS A 1 186 ? 15.078 19.234 -3.436 1 98.31 186 HIS A C 1
ATOM 1459 O O . HIS A 1 186 ? 15.109 18.531 -4.445 1 98.31 186 HIS A O 1
ATOM 1465 N N . ARG A 1 187 ? 15.836 20.266 -3.268 1 98.25 187 ARG A N 1
ATOM 1466 C CA . ARG A 1 187 ? 16.781 20.672 -4.301 1 98.25 187 ARG A CA 1
ATOM 1467 C C . ARG A 1 187 ? 17.859 19.609 -4.496 1 98.25 187 ARG A C 1
ATOM 1469 O O . ARG A 1 187 ? 18.281 19.359 -5.625 1 98.25 187 ARG A O 1
ATOM 1476 N N . ALA A 1 188 ? 18.312 19.031 -3.416 1 98.75 188 ALA A N 1
ATOM 1477 C CA . ALA A 1 188 ? 19.297 17.969 -3.504 1 98.75 188 ALA A CA 1
ATOM 1478 C C . ALA A 1 188 ? 18.766 16.781 -4.297 1 98.75 188 ALA A C 1
ATOM 1480 O O . ALA A 1 188 ? 19.484 16.188 -5.113 1 98.75 188 ALA A O 1
ATOM 1481 N N . ILE A 1 189 ? 17.531 16.406 -4.094 1 98.88 189 ILE A N 1
ATOM 1482 C CA . ILE A 1 189 ? 16.906 15.32 -4.828 1 98.88 189 ILE A CA 1
ATOM 1483 C C . ILE A 1 189 ? 16.812 15.68 -6.312 1 98.88 189 ILE A C 1
ATOM 1485 O O . ILE A 1 189 ? 17.219 14.891 -7.172 1 98.88 189 ILE A O 1
ATOM 1489 N N . LEU A 1 190 ? 16.297 16.922 -6.562 1 98.81 190 LEU A N 1
ATOM 1490 C CA . LEU A 1 190 ? 16.156 17.422 -7.93 1 98.81 190 LEU A CA 1
ATOM 1491 C C . LEU A 1 190 ? 17.5 17.391 -8.648 1 98.81 190 LEU A C 1
ATOM 1493 O O . LEU A 1 190 ? 17.594 16.906 -9.781 1 98.81 190 LEU A O 1
ATOM 1497 N N . ASP A 1 191 ? 18.562 17.875 -7.992 1 98.69 191 ASP A N 1
ATOM 1498 C CA . ASP A 1 191 ? 19.906 17.953 -8.578 1 98.69 191 ASP A CA 1
ATOM 1499 C C . ASP A 1 191 ? 20.422 16.562 -8.93 1 98.69 191 ASP A C 1
ATOM 1501 O O . ASP A 1 191 ? 21.016 16.359 -9.992 1 98.69 191 ASP A O 1
ATOM 1505 N N . ALA A 1 192 ? 20.203 15.625 -8.023 1 98.88 192 ALA A N 1
ATOM 1506 C CA . ALA A 1 192 ? 20.656 14.258 -8.25 1 98.88 192 ALA A CA 1
ATOM 1507 C C . ALA A 1 192 ? 19.938 13.625 -9.43 1 98.88 192 ALA A C 1
ATOM 1509 O O . ALA A 1 192 ? 20.531 12.891 -10.219 1 98.88 192 ALA A O 1
ATOM 1510 N N . ILE A 1 193 ? 18.641 13.867 -9.594 1 98.81 193 ILE A N 1
ATOM 1511 C CA . ILE A 1 193 ? 17.859 13.359 -10.727 1 98.81 193 ILE A CA 1
ATOM 1512 C C . ILE A 1 193 ? 18.375 14 -12.016 1 98.81 193 ILE A C 1
ATOM 1514 O O . ILE A 1 193 ? 18.562 13.305 -13.016 1 98.81 193 ILE A O 1
ATOM 1518 N N . ASP A 1 194 ? 18.609 15.289 -11.969 1 98.38 194 ASP A N 1
ATOM 1519 C CA . ASP A 1 194 ? 19.094 16.031 -13.133 1 98.38 194 ASP A CA 1
ATOM 1520 C C . ASP A 1 194 ? 20.438 15.492 -13.602 1 98.38 194 ASP A C 1
ATOM 1522 O O . ASP A 1 194 ? 20.688 15.391 -14.805 1 98.38 194 ASP A O 1
ATOM 1526 N N . ARG A 1 195 ? 21.281 15.109 -12.711 1 98.38 195 ARG A N 1
ATOM 1527 C CA . ARG A 1 195 ? 22.609 14.609 -13.016 1 98.38 195 ARG A CA 1
ATOM 1528 C C . ARG A 1 195 ? 22.594 13.117 -13.297 1 98.38 195 ARG A C 1
ATOM 1530 O O . ARG A 1 195 ? 23.641 12.5 -13.5 1 98.38 195 ARG A O 1
ATOM 1537 N N . GLN A 1 196 ? 21.406 12.547 -13.219 1 98.5 196 GLN A N 1
ATOM 1538 C CA . GLN A 1 196 ? 21.203 11.125 -13.461 1 98.5 196 GLN A CA 1
ATOM 1539 C C . GLN A 1 196 ? 22.078 10.281 -12.539 1 98.5 196 GLN A C 1
ATOM 1541 O O . GLN A 1 196 ? 22.719 9.328 -12.984 1 98.5 196 GLN A O 1
ATOM 1546 N N . ASN A 1 197 ? 22.203 10.711 -11.352 1 98.69 197 ASN A N 1
ATOM 1547 C CA . ASN A 1 197 ? 22.906 10.016 -10.289 1 98.69 197 ASN A CA 1
ATOM 1548 C C . ASN A 1 197 ? 21.953 9.336 -9.312 1 98.69 197 ASN A C 1
ATOM 1550 O O . ASN A 1 197 ? 21.594 9.922 -8.289 1 98.69 197 ASN A O 1
ATOM 1554 N N . ALA A 1 198 ? 21.625 8.078 -9.594 1 98.44 198 ALA A N 1
ATOM 1555 C CA . ALA A 1 198 ? 20.594 7.359 -8.867 1 98.44 198 ALA A CA 1
ATOM 1556 C C . ALA A 1 198 ? 20.984 7.152 -7.406 1 98.44 198 ALA A C 1
ATOM 1558 O O . ALA A 1 198 ? 20.203 7.434 -6.496 1 98.44 198 ALA A O 1
ATOM 1559 N N . PRO A 1 199 ? 22.203 6.711 -7.109 1 98.12 199 PRO A N 1
ATOM 1560 C CA . PRO A 1 199 ? 22.578 6.562 -5.699 1 98.12 199 PRO A CA 1
ATOM 1561 C C . PRO A 1 199 ? 22.469 7.871 -4.922 1 98.12 199 PRO A C 1
ATOM 1563 O O . PRO A 1 199 ? 21.984 7.887 -3.793 1 98.12 199 PRO A O 1
ATOM 1566 N N . ALA A 1 200 ? 22.875 8.977 -5.523 1 98.75 200 ALA A N 1
ATOM 1567 C CA . ALA A 1 200 ? 22.781 10.273 -4.859 1 98.75 200 ALA A CA 1
ATOM 1568 C C . ALA A 1 200 ? 21.328 10.695 -4.641 1 98.75 200 ALA A C 1
ATOM 1570 O O . ALA A 1 200 ? 21 11.297 -3.617 1 98.75 200 ALA A O 1
ATOM 1571 N N . ALA A 1 201 ? 20.453 10.414 -5.625 1 98.88 201 ALA A N 1
ATOM 1572 C CA . ALA A 1 201 ? 19.031 10.734 -5.496 1 98.88 201 ALA A CA 1
ATOM 1573 C C . ALA A 1 201 ? 18.406 9.984 -4.324 1 98.88 201 ALA A C 1
ATOM 1575 O O . ALA A 1 201 ? 17.656 10.57 -3.533 1 98.88 201 ALA A O 1
ATOM 1576 N N . GLN A 1 202 ? 18.75 8.719 -4.203 1 98.75 202 GLN A N 1
A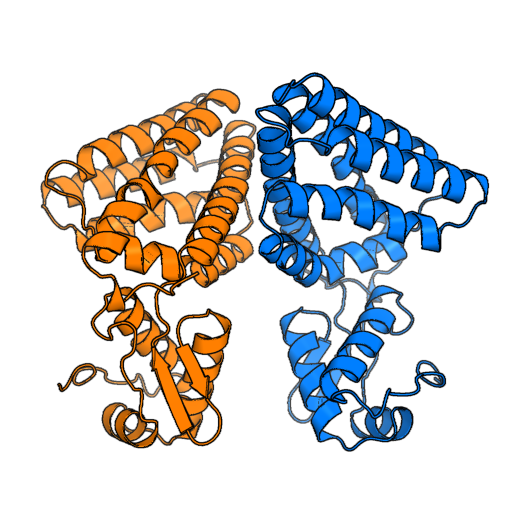TOM 1577 C CA . GLN A 1 202 ? 18.219 7.91 -3.113 1 98.75 202 GLN A CA 1
ATOM 1578 C C . GLN A 1 202 ? 18.734 8.398 -1.762 1 98.75 202 GLN A C 1
ATOM 1580 O O . GLN A 1 202 ? 17.969 8.477 -0.794 1 98.75 202 GLN A O 1
ATOM 1585 N N . GLU A 1 203 ? 20 8.711 -1.685 1 98.5 203 GLU A N 1
ATOM 1586 C CA . GLU A 1 203 ? 20.562 9.211 -0.432 1 98.5 203 GLU A CA 1
ATOM 1587 C C . GLU A 1 203 ? 19.906 10.531 -0.025 1 98.5 203 GLU A C 1
ATOM 1589 O O . GLU A 1 203 ? 19.609 10.75 1.151 1 98.5 203 GLU A O 1
ATOM 1594 N N . ALA A 1 204 ? 19.719 11.414 -0.994 1 98.75 204 ALA A N 1
ATOM 1595 C CA . ALA A 1 204 ? 19.078 12.695 -0.724 1 98.75 204 ALA A CA 1
ATOM 1596 C C . ALA A 1 204 ? 17.656 12.492 -0.22 1 98.75 204 ALA A C 1
ATOM 1598 O O . ALA A 1 204 ? 17.219 13.164 0.723 1 98.75 204 ALA A O 1
ATOM 1599 N N . LEU A 1 205 ? 16.938 11.602 -0.822 1 98.81 205 LEU A N 1
ATOM 1600 C CA . LEU A 1 205 ? 15.562 11.336 -0.405 1 98.81 205 LEU A CA 1
ATOM 1601 C C . LEU A 1 205 ? 15.523 10.711 0.985 1 98.81 205 LEU A C 1
ATOM 1603 O O . LEU A 1 205 ? 14.664 11.055 1.8 1 98.81 205 LEU A O 1
ATOM 1607 N N . ARG A 1 206 ? 16.438 9.773 1.263 1 98.25 206 ARG A N 1
ATOM 1608 C CA . ARG A 1 206 ? 16.5 9.188 2.596 1 98.25 206 ARG A CA 1
ATOM 1609 C C . ARG A 1 206 ? 16.719 10.258 3.66 1 98.25 206 ARG A C 1
ATOM 1611 O O . ARG A 1 206 ? 16.078 10.227 4.715 1 98.25 206 ARG A O 1
ATOM 1618 N N . GLU A 1 207 ? 17.625 11.148 3.383 1 97.81 207 GLU A N 1
ATOM 1619 C CA . GLU A 1 207 ? 17.859 12.258 4.305 1 97.81 207 GLU A CA 1
ATOM 1620 C C . GLU A 1 207 ? 16.594 13.094 4.484 1 97.81 207 GLU A C 1
ATOM 1622 O O . GLU A 1 207 ? 16.219 13.43 5.609 1 97.81 207 GLU A O 1
ATOM 1627 N N . HIS A 1 208 ? 15.922 13.406 3.396 1 97.5 208 HIS A N 1
ATOM 1628 C CA . HIS A 1 208 ? 14.711 14.227 3.418 1 97.5 208 HIS A CA 1
ATOM 1629 C C . HIS A 1 208 ? 13.625 13.578 4.27 1 97.5 208 HIS A C 1
ATOM 1631 O O . HIS A 1 208 ? 12.992 14.25 5.086 1 97.5 208 HIS A O 1
ATOM 1637 N N . LEU A 1 209 ? 13.477 12.266 4.16 1 97.25 209 LEU A N 1
ATOM 1638 C CA . LEU A 1 209 ? 12.383 11.562 4.824 1 97.25 209 LEU A CA 1
ATOM 1639 C C . LEU A 1 209 ? 12.773 11.164 6.242 1 97.25 209 LEU A C 1
ATOM 1641 O O . LEU A 1 209 ? 11.914 10.773 7.043 1 97.25 209 LEU A O 1
ATOM 1645 N N . SER A 1 210 ? 14.078 11.281 6.625 1 95.12 210 SER A N 1
ATOM 1646 C CA . SER A 1 210 ? 14.562 10.82 7.922 1 95.12 210 SER A CA 1
ATOM 1647 C C . SER A 1 210 ? 13.969 11.648 9.062 1 95.12 210 SER A C 1
ATOM 1649 O O . SER A 1 210 ? 13.906 11.188 10.203 1 95.12 210 SER A O 1
ATOM 1651 N N . GLY A 1 211 ? 13.453 12.844 8.758 1 91 211 GLY A N 1
ATOM 1652 C CA . GLY A 1 211 ? 12.914 13.727 9.781 1 91 211 GLY A CA 1
ATOM 1653 C C . GLY A 1 211 ? 11.43 13.539 10.016 1 91 211 GLY A C 1
ATOM 1654 O O . GLY A 1 211 ? 10.867 14.117 10.945 1 91 211 GLY A O 1
ATOM 1655 N N . THR A 1 212 ? 10.719 12.719 9.266 1 90.88 212 THR A N 1
ATOM 1656 C CA . THR A 1 212 ? 9.266 12.617 9.242 1 90.88 212 THR A CA 1
ATOM 1657 C C . THR A 1 212 ? 8.727 12.211 10.609 1 90.88 212 THR A C 1
ATOM 1659 O O . THR A 1 212 ? 7.766 12.805 11.102 1 90.88 212 THR A O 1
ATOM 1662 N N . LEU A 1 213 ? 9.344 11.25 11.32 1 92.5 213 LEU A N 1
ATOM 1663 C CA . LEU A 1 213 ? 8.852 10.766 12.609 1 92.5 213 LEU A CA 1
ATOM 1664 C C . LEU A 1 213 ? 9.859 11.047 13.719 1 92.5 213 LEU A C 1
ATOM 1666 O O . LEU A 1 213 ? 9.922 10.312 14.711 1 92.5 213 LEU A O 1
ATOM 1670 N N . SER A 1 214 ? 10.609 12.109 13.539 1 90.94 214 SER A N 1
ATOM 1671 C CA . SER A 1 214 ? 11.688 12.398 14.477 1 90.94 214 SER A CA 1
ATOM 1672 C C . SER A 1 214 ? 11.141 12.875 15.82 1 90.94 214 SER A C 1
ATOM 1674 O O . SER A 1 214 ? 11.805 12.727 16.844 1 90.94 214 SER A O 1
ATOM 1676 N N . ALA A 1 215 ? 9.914 13.375 15.852 1 90.25 215 ALA A N 1
ATOM 1677 C CA . ALA A 1 215 ? 9.383 13.969 17.078 1 90.25 215 ALA A CA 1
ATOM 1678 C C . ALA A 1 215 ? 8.359 13.039 17.734 1 90.25 215 ALA A C 1
ATOM 1680 O O . ALA A 1 215 ? 7.613 13.461 18.625 1 90.25 215 ALA A O 1
ATOM 1681 N N . VAL A 1 216 ? 8.305 11.797 17.297 1 93.75 216 VAL A N 1
ATOM 1682 C CA . VAL A 1 216 ? 7.258 10.883 17.734 1 93.75 216 VAL A CA 1
ATOM 1683 C C . VAL A 1 216 ? 7.312 10.727 19.25 1 93.75 216 VAL A C 1
ATOM 1685 O O . VAL A 1 216 ? 6.281 10.766 19.922 1 93.75 216 VAL A O 1
ATOM 1688 N N . ASP A 1 217 ? 8.477 10.578 19.828 1 93.88 217 ASP A N 1
ATOM 1689 C CA . ASP A 1 217 ? 8.594 10.398 21.281 1 93.88 217 ASP A CA 1
ATOM 1690 C C . ASP A 1 217 ? 8.094 11.625 22.031 1 93.88 217 ASP A C 1
ATOM 1692 O O . ASP A 1 217 ? 7.41 11.5 23.047 1 93.88 217 ASP A O 1
ATOM 1696 N N . ASP A 1 218 ? 8.453 12.789 21.547 1 93.88 218 ASP A N 1
ATOM 1697 C CA . ASP A 1 218 ? 7.984 14.031 22.156 1 93.88 218 ASP A CA 1
ATOM 1698 C C . ASP A 1 218 ? 6.461 14.133 22.109 1 93.88 218 ASP A C 1
ATOM 1700 O O . ASP A 1 218 ? 5.824 14.516 23.094 1 93.88 218 ASP A O 1
ATOM 1704 N N . VAL A 1 219 ? 5.906 13.797 20.953 1 94.69 219 VAL A N 1
ATOM 1705 C CA . VAL A 1 219 ? 4.461 13.867 20.766 1 94.69 219 VAL A CA 1
ATOM 1706 C C . VAL A 1 219 ? 3.773 12.906 21.734 1 94.69 219 VAL A C 1
ATOM 1708 O O . VAL A 1 219 ? 2.789 13.266 22.391 1 94.69 219 VAL A O 1
ATOM 1711 N N . CYS A 1 220 ? 4.324 11.695 21.859 1 95.31 220 CYS A N 1
ATOM 1712 C CA . CYS A 1 220 ? 3.754 10.703 22.766 1 95.31 220 CYS A CA 1
ATOM 1713 C C . CYS A 1 220 ? 3.791 11.195 24.219 1 95.31 220 CYS A C 1
ATOM 1715 O O . CYS A 1 220 ? 2.844 10.984 24.969 1 95.31 220 CYS A O 1
ATOM 1717 N N . ALA A 1 221 ? 4.824 11.844 24.578 1 94.88 221 ALA A N 1
ATOM 1718 C CA . ALA A 1 221 ? 4.98 12.352 25.938 1 94.88 221 ALA A CA 1
ATOM 1719 C C . ALA A 1 221 ? 4.027 13.516 26.203 1 94.88 221 ALA A C 1
ATOM 1721 O O . ALA A 1 221 ? 3.471 13.633 27.297 1 94.88 221 ALA A O 1
ATOM 1722 N N . GLN A 1 222 ? 3.82 14.352 25.234 1 94.75 222 GLN A N 1
ATOM 1723 C CA . GLN A 1 222 ? 3.031 15.57 25.391 1 94.75 222 GLN A CA 1
ATOM 1724 C C . GLN A 1 222 ? 1.537 15.273 25.281 1 94.75 222 GLN A C 1
ATOM 1726 O O . GLN A 1 222 ? 0.715 15.977 25.875 1 94.75 222 GLN A O 1
ATOM 1731 N N . HIS A 1 223 ? 1.243 14.281 24.484 1 95.56 223 HIS A N 1
ATOM 1732 C CA . HIS A 1 223 ? -0.159 13.977 24.219 1 95.56 223 HIS A CA 1
ATOM 1733 C C . HIS A 1 223 ? -0.458 12.5 24.438 1 95.56 223 HIS A C 1
ATOM 1735 O O . HIS A 1 223 ? -0.982 11.828 23.562 1 95.56 223 HIS A O 1
ATOM 1741 N N . PRO A 1 224 ? -0.232 11.945 25.609 1 95 224 PRO A N 1
ATOM 1742 C CA . PRO A 1 224 ? -0.426 10.516 25.859 1 95 224 PRO A CA 1
ATOM 1743 C C . PRO A 1 224 ? -1.858 10.062 25.594 1 95 224 PRO A C 1
ATOM 1745 O O . PRO A 1 224 ? -2.08 8.914 25.203 1 95 224 PRO A O 1
ATOM 1748 N N . ASP A 1 225 ? -2.816 10.938 25.703 1 95.69 225 ASP A N 1
ATOM 1749 C CA . ASP A 1 225 ? -4.219 10.562 25.547 1 95.69 225 ASP A CA 1
ATOM 1750 C C . ASP A 1 225 ? -4.578 10.398 24.062 1 95.69 225 ASP A C 1
ATOM 1752 O O . ASP A 1 225 ? -5.613 9.82 23.734 1 95.69 225 ASP A O 1
ATOM 1756 N N . TYR A 1 226 ? -3.725 10.945 23.172 1 97.06 226 TYR A N 1
ATOM 1757 C CA . TYR A 1 226 ? -3.982 10.891 21.734 1 97.06 226 TYR A CA 1
ATOM 1758 C C . TYR A 1 226 ? -3.348 9.648 21.109 1 97.06 226 TYR A C 1
ATOM 1760 O O . TYR A 1 226 ? -3.637 9.312 19.969 1 97.06 226 TYR A O 1
ATOM 1768 N N . ILE A 1 227 ? -2.459 8.992 21.828 1 96.69 227 ILE A N 1
ATOM 1769 C CA . ILE A 1 227 ? -1.615 7.941 21.266 1 96.69 227 ILE A CA 1
ATOM 1770 C C . ILE A 1 227 ? -2.158 6.57 21.672 1 96.69 227 ILE A C 1
ATOM 1772 O O . ILE A 1 227 ? -2.568 6.375 22.828 1 96.69 227 ILE A O 1
ATOM 1776 N N . LEU A 1 228 ? -2.236 5.691 20.703 1 91 228 LEU A N 1
ATOM 1777 C CA . LEU A 1 228 ? -2.623 4.316 21 1 91 228 LEU A CA 1
ATOM 1778 C C . LEU A 1 228 ? -1.561 3.627 21.844 1 91 228 LEU A C 1
ATOM 1780 O O . LEU A 1 228 ? -0.384 3.605 21.484 1 91 228 LEU A O 1
ATOM 1784 N N . GLN A 1 229 ? -1.897 3.285 23.016 1 73.81 229 GLN A N 1
ATOM 1785 C CA . GLN A 1 229 ? -0.986 2.662 23.969 1 73.81 229 GLN A CA 1
ATOM 1786 C C . GLN A 1 229 ? -0.668 1.226 23.562 1 73.81 229 GLN A C 1
ATOM 1788 O O . GLN A 1 229 ? -1.563 0.469 23.188 1 73.81 229 GLN A O 1
ATOM 1793 N N . GLY A 1 230 ? 0.563 0.938 22.906 1 58.72 230 GLY A N 1
ATOM 1794 C CA . GLY A 1 230 ? 0.967 -0.438 22.656 1 58.72 230 GLY A CA 1
ATOM 1795 C C . GLY A 1 230 ? 1.091 -1.259 23.938 1 58.72 230 GLY A C 1
ATOM 1796 O O . GLY A 1 230 ? 1.151 -0.705 25.031 1 58.72 230 GLY A O 1
ATOM 1797 N N . MET B 1 1 ? -20.203 -25.734 -14.398 1 38.09 1 MET B N 1
ATOM 1798 C CA . MET B 1 1 ? -18.984 -26.344 -13.875 1 38.09 1 MET B CA 1
ATOM 1799 C C . MET B 1 1 ? -18.922 -26.219 -12.352 1 38.09 1 MET B C 1
ATOM 1801 O O . MET B 1 1 ? -19.062 -25.125 -11.812 1 38.09 1 MET B O 1
ATOM 1805 N N . PRO B 1 2 ? -19.125 -27.188 -11.555 1 51.66 2 PRO B N 1
ATOM 1806 C CA . PRO B 1 2 ? -19.156 -27.312 -10.102 1 51.66 2 PRO B CA 1
ATOM 1807 C C . PRO B 1 2 ? -17.906 -26.734 -9.43 1 51.66 2 PRO B C 1
ATOM 1809 O O . PRO B 1 2 ? -17.359 -27.344 -8.516 1 51.66 2 PRO B O 1
ATOM 1812 N N . ILE B 1 3 ? -17.516 -25.703 -9.898 1 48.72 3 ILE B N 1
ATOM 1813 C CA . ILE B 1 3 ? -16.172 -25.203 -9.641 1 48.72 3 ILE B CA 1
ATOM 1814 C C . ILE B 1 3 ? -15.898 -25.203 -8.141 1 48.72 3 ILE B C 1
ATOM 1816 O O . ILE B 1 3 ? -14.828 -25.625 -7.699 1 48.72 3 ILE B O 1
ATOM 1820 N N . LEU B 1 4 ? -16.875 -24.672 -7.371 1 59.16 4 LEU B N 1
ATOM 1821 C CA . LEU B 1 4 ? -16.609 -24.516 -5.945 1 59.16 4 LEU B CA 1
ATOM 1822 C C . LEU B 1 4 ? -17.156 -25.703 -5.156 1 59.16 4 LEU B C 1
ATOM 1824 O O . LEU B 1 4 ? -17.578 -25.547 -4.012 1 59.16 4 LEU B O 1
ATOM 1828 N N . THR B 1 5 ? -17.484 -26.766 -5.812 1 54.41 5 THR B N 1
ATOM 1829 C CA . THR B 1 5 ? -18.266 -27.859 -5.238 1 54.41 5 THR B CA 1
ATOM 1830 C C . THR B 1 5 ? -17.75 -28.203 -3.846 1 54.41 5 THR B C 1
ATOM 1832 O O . THR B 1 5 ? -18.516 -28.641 -2.986 1 54.41 5 THR B O 1
ATOM 1835 N N . LYS B 1 6 ? -16.375 -28.297 -3.576 1 59.69 6 LYS B N 1
ATOM 1836 C CA . LYS B 1 6 ? -15.875 -29.047 -2.42 1 59.69 6 LYS B CA 1
ATOM 1837 C C . LYS B 1 6 ? -15.664 -28.125 -1.224 1 59.69 6 LYS B C 1
ATOM 1839 O O . LYS B 1 6 ? -15.078 -28.531 -0.216 1 59.69 6 LYS B O 1
ATOM 1844 N N . PHE B 1 7 ? -16.391 -26.906 -1.251 1 70.44 7 PHE B N 1
ATOM 1845 C CA . PHE B 1 7 ? -15.945 -26.062 -0.146 1 70.44 7 PHE B CA 1
ATOM 1846 C C . PHE B 1 7 ? -16.922 -26.141 1.017 1 70.44 7 PHE B C 1
ATOM 1848 O O . PHE B 1 7 ? -18.125 -25.922 0.836 1 70.44 7 PHE B O 1
ATOM 1855 N N . ARG B 1 8 ? -16.453 -26.859 2.037 1 80.38 8 ARG B N 1
ATOM 1856 C CA . ARG B 1 8 ? -17.234 -26.875 3.262 1 80.38 8 ARG B CA 1
ATOM 1857 C C . ARG B 1 8 ? -16.797 -25.781 4.223 1 80.38 8 ARG B C 1
ATOM 1859 O O . ARG B 1 8 ? -15.625 -25.734 4.629 1 80.38 8 ARG B O 1
ATOM 1866 N N . LEU B 1 9 ? -17.734 -24.953 4.484 1 86.31 9 LEU B N 1
ATOM 1867 C CA . LEU B 1 9 ? -17.438 -23.859 5.402 1 86.31 9 LEU B CA 1
ATOM 1868 C C . LEU B 1 9 ? -17.297 -24.375 6.832 1 86.31 9 LEU B C 1
ATOM 1870 O O . LEU B 1 9 ? -18.031 -25.266 7.254 1 86.31 9 LEU B O 1
ATOM 1874 N N . ASP B 1 10 ? -16.297 -23.891 7.457 1 87.19 10 ASP B N 1
ATOM 1875 C CA . ASP B 1 10 ? -16.172 -24.125 8.898 1 87.19 10 ASP B CA 1
ATOM 1876 C C . ASP B 1 10 ? -17.234 -23.328 9.664 1 87.19 10 ASP B C 1
ATOM 1878 O O . ASP B 1 10 ? -17.188 -22.094 9.703 1 87.19 10 ASP B O 1
ATOM 1882 N N . ARG B 1 11 ? -18.109 -23.969 10.328 1 86.44 11 ARG B N 1
ATOM 1883 C CA . ARG B 1 11 ? -19.266 -23.344 10.969 1 86.44 11 ARG B CA 1
ATOM 1884 C C . ARG B 1 11 ? -18.859 -22.531 12.188 1 86.44 11 ARG B C 1
ATOM 1886 O O . ARG B 1 11 ? -19.641 -21.734 12.703 1 86.44 11 ARG B O 1
ATOM 1893 N N . SER B 1 12 ? -17.609 -22.734 12.562 1 88.81 12 SER B N 1
ATOM 1894 C CA . SER B 1 12 ? -17.141 -22.016 13.734 1 88.81 12 SER B CA 1
ATOM 1895 C C . SER B 1 12 ? -16.609 -20.625 13.352 1 88.81 12 SER B C 1
ATOM 1897 O O . SER B 1 12 ? -16.344 -19.797 14.227 1 88.81 12 SER B O 1
ATOM 1899 N N . ARG B 1 13 ? -16.578 -20.422 12.062 1 90.62 13 ARG B N 1
ATOM 1900 C CA . ARG B 1 13 ? -16.047 -19.156 11.578 1 90.62 13 ARG B CA 1
ATOM 1901 C C . ARG B 1 13 ? -17.125 -18.375 10.805 1 90.62 13 ARG B C 1
ATOM 1903 O O . ARG B 1 13 ? -18.094 -18.969 10.328 1 90.62 13 ARG B O 1
ATOM 1910 N N . LEU B 1 14 ? -16.875 -17.062 10.758 1 91.12 14 LEU B N 1
ATOM 1911 C CA . LEU B 1 14 ? -17.766 -16.234 9.945 1 91.12 14 LEU B CA 1
ATOM 1912 C C . LEU B 1 14 ? -17.75 -16.688 8.484 1 91.12 14 LEU B C 1
ATOM 1914 O O . LEU B 1 14 ? -16.688 -17.031 7.953 1 91.12 14 LEU B O 1
ATOM 1918 N N . ALA B 1 15 ? -18.844 -16.688 7.895 1 93.44 15 ALA B N 1
ATOM 1919 C CA . ALA B 1 15 ? -19 -17.219 6.543 1 93.44 15 ALA B CA 1
ATOM 1920 C C . ALA B 1 15 ? -18.344 -16.312 5.512 1 93.44 15 ALA B C 1
ATOM 1922 O O . ALA B 1 15 ? -17.672 -16.797 4.598 1 93.44 15 ALA B O 1
ATOM 1923 N N . ALA B 1 16 ? -18.453 -14.969 5.664 1 94.38 16 ALA B N 1
ATOM 1924 C CA . ALA B 1 16 ? -18.031 -14.023 4.637 1 94.38 16 ALA B CA 1
ATOM 1925 C C . ALA B 1 16 ? -16.531 -14.133 4.387 1 94.38 16 ALA B C 1
ATOM 1927 O O . ALA B 1 16 ? -16.094 -14.258 3.238 1 94.38 16 ALA B O 1
ATOM 1928 N N . PRO B 1 17 ? -15.773 -14.227 5.469 1 95.5 17 PRO B N 1
ATOM 1929 C CA . PRO B 1 17 ? -14.336 -14.367 5.234 1 95.5 17 PRO B CA 1
ATOM 1930 C C . PRO B 1 17 ? -13.977 -15.68 4.547 1 95.5 17 PRO B C 1
ATOM 1932 O O . PRO B 1 17 ? -13.055 -15.727 3.727 1 95.5 17 PRO B O 1
ATOM 1935 N N . GLN B 1 18 ? -14.648 -16.719 4.844 1 95.81 18 GLN B N 1
ATOM 1936 C CA . GLN B 1 18 ? -14.375 -18 4.219 1 95.81 18 GLN B CA 1
ATOM 1937 C C . GLN B 1 18 ? -14.758 -17.984 2.742 1 95.81 18 GLN B C 1
ATOM 1939 O O . GLN B 1 18 ? -14.023 -18.516 1.903 1 95.81 18 GLN B O 1
ATOM 1944 N N . VAL B 1 19 ? -15.898 -17.406 2.477 1 96.12 19 VAL B N 1
ATOM 1945 C CA . VAL B 1 19 ? -16.328 -17.281 1.091 1 96.12 19 VAL B CA 1
ATOM 1946 C C . VAL B 1 19 ? -15.312 -16.453 0.31 1 96.12 19 VAL B C 1
ATOM 1948 O O . VAL B 1 19 ? -14.922 -16.812 -0.799 1 96.12 19 VAL B O 1
ATOM 1951 N N . PHE B 1 20 ? -14.938 -15.352 0.909 1 97.38 20 PHE B N 1
ATOM 1952 C CA . PHE B 1 20 ? -13.93 -14.484 0.301 1 97.38 20 PHE B CA 1
ATOM 1953 C C . PHE B 1 20 ? -12.672 -15.281 -0.034 1 97.38 20 PHE B C 1
ATOM 1955 O O . PHE B 1 20 ? -12.195 -15.25 -1.172 1 97.38 20 PHE B O 1
ATOM 1962 N N . GLU B 1 21 ? -12.148 -15.969 0.935 1 96.25 21 GLU B N 1
ATOM 1963 C CA . GLU B 1 21 ? -10.914 -16.734 0.757 1 96.25 21 GLU B CA 1
ATOM 1964 C C . GLU B 1 21 ? -11.055 -17.766 -0.35 1 96.25 21 GLU B C 1
ATOM 1966 O O . GLU B 1 21 ? -10.148 -17.953 -1.16 1 96.25 21 GLU B O 1
ATOM 1971 N N . SER B 1 22 ? -12.125 -18.406 -0.38 1 95.94 22 SER B N 1
ATOM 1972 C CA . SER B 1 22 ? -12.367 -19.453 -1.367 1 95.94 22 SER B CA 1
ATOM 1973 C C . SER B 1 22 ? -12.469 -18.875 -2.775 1 95.94 22 SER B C 1
ATOM 1975 O O . SER B 1 22 ? -11.82 -19.359 -3.701 1 95.94 22 SER B O 1
ATOM 1977 N N . LEU B 1 23 ? -13.234 -17.812 -2.908 1 97 23 LEU B N 1
ATOM 1978 C CA . LEU B 1 23 ? -13.398 -17.188 -4.215 1 97 23 LEU B CA 1
ATOM 1979 C C . LEU B 1 23 ? -12.086 -16.562 -4.688 1 97 23 LEU B C 1
ATOM 1981 O O . LEU B 1 23 ? -11.742 -16.641 -5.863 1 97 23 LEU B O 1
ATOM 1985 N N . ARG B 1 24 ? -11.438 -15.922 -3.793 1 97.44 24 ARG B N 1
ATOM 1986 C CA . ARG B 1 24 ? -10.148 -15.32 -4.121 1 97.44 24 ARG B CA 1
ATOM 1987 C C . ARG B 1 24 ? -9.18 -16.375 -4.672 1 97.44 24 ARG B C 1
ATOM 1989 O O . ARG B 1 24 ? -8.547 -16.156 -5.707 1 97.44 24 ARG B O 1
ATOM 1996 N N . GLU B 1 25 ? -9.102 -17.484 -3.967 1 94.94 25 GLU B N 1
ATOM 1997 C CA . GLU B 1 25 ? -8.234 -18.562 -4.418 1 94.94 25 GLU B CA 1
ATOM 1998 C C . GLU B 1 25 ? -8.641 -19.062 -5.801 1 94.94 25 GLU B C 1
ATOM 2000 O O . GLU B 1 25 ? -7.793 -19.297 -6.66 1 94.94 25 GLU B O 1
ATOM 2005 N N . ALA B 1 26 ? -9.914 -19.219 -6.008 1 95.94 26 ALA B N 1
ATOM 2006 C CA . ALA B 1 26 ? -10.422 -19.703 -7.293 1 95.94 26 ALA B CA 1
ATOM 2007 C C . ALA B 1 26 ? -10.102 -18.719 -8.414 1 95.94 26 ALA B C 1
ATOM 2009 O O . ALA B 1 26 ? -9.82 -19.125 -9.547 1 95.94 26 ALA B O 1
ATOM 2010 N N . ILE B 1 27 ? -10.117 -17.453 -8.094 1 97.69 27 ILE B N 1
ATOM 2011 C CA . ILE B 1 27 ? -9.812 -16.422 -9.078 1 97.69 27 ILE B CA 1
ATOM 2012 C C . ILE B 1 27 ? -8.312 -16.406 -9.367 1 97.69 27 ILE B C 1
ATOM 2014 O O . ILE B 1 27 ? -7.895 -16.344 -10.523 1 97.69 27 ILE B O 1
ATOM 2018 N N . LEU B 1 28 ? -7.523 -16.562 -8.344 1 95.38 28 LEU B N 1
ATOM 2019 C CA . LEU B 1 28 ? -6.074 -16.469 -8.477 1 95.38 28 LEU B CA 1
ATOM 2020 C C . LEU B 1 28 ? -5.527 -17.703 -9.203 1 95.38 28 LEU B C 1
ATOM 2022 O O . LEU B 1 28 ? -4.535 -17.609 -9.93 1 95.38 28 LEU B O 1
ATOM 2026 N N . THR B 1 29 ? -6.164 -18.875 -9.008 1 92.25 29 THR B N 1
ATOM 2027 C CA . THR B 1 29 ? -5.715 -20.094 -9.648 1 92.25 29 THR B CA 1
ATOM 2028 C C . THR B 1 29 ? -6.344 -20.25 -11.031 1 92.25 29 THR B C 1
ATOM 2030 O O . THR B 1 29 ? -6.082 -21.234 -11.734 1 92.25 29 THR B O 1
ATOM 2033 N N . LEU B 1 30 ? -7.27 -19.344 -11.43 1 95.5 30 LEU B N 1
ATOM 2034 C CA . LEU B 1 30 ? -7.938 -19.281 -12.719 1 95.5 30 LEU B CA 1
ATOM 2035 C C . LEU B 1 30 ? -8.961 -20.391 -12.867 1 95.5 30 LEU B C 1
ATOM 2037 O O . LEU B 1 30 ? -9.344 -20.75 -13.984 1 95.5 30 LEU B O 1
ATOM 2041 N N . GLU B 1 31 ? -9.266 -21 -11.711 1 95.06 31 GLU B N 1
ATOM 2042 C CA . GLU B 1 31 ? -10.469 -21.812 -11.734 1 95.06 31 GLU B CA 1
ATOM 2043 C C . GLU B 1 31 ? -11.695 -21 -12.125 1 95.06 31 GLU B C 1
ATOM 2045 O O . GLU B 1 31 ? -12.57 -21.469 -12.844 1 95.06 31 GLU B O 1
ATOM 2050 N N . LEU B 1 32 ? -11.773 -19.844 -11.578 1 96.94 32 LEU B N 1
ATOM 2051 C CA . LEU B 1 32 ? -12.648 -18.781 -12.086 1 96.94 32 LEU B CA 1
ATOM 2052 C C . LEU B 1 32 ? -11.891 -17.859 -13.023 1 96.94 32 LEU B C 1
ATOM 2054 O O . LEU B 1 32 ? -11.047 -17.062 -12.578 1 96.94 32 LEU B O 1
ATOM 2058 N N . VAL B 1 33 ? -12.219 -17.969 -14.281 1 97.12 33 VAL B N 1
ATOM 2059 C CA . VAL B 1 33 ? -11.414 -17.297 -15.289 1 97.12 33 VAL B CA 1
ATOM 2060 C C . VAL B 1 33 ? -11.859 -15.836 -15.422 1 97.12 33 VAL B C 1
ATOM 2062 O O . VAL B 1 33 ? -12.984 -15.492 -15.047 1 97.12 33 VAL B O 1
ATOM 2065 N N . PRO B 1 34 ? -10.984 -14.969 -15.914 1 97.81 34 PRO B N 1
ATOM 2066 C CA . PRO B 1 34 ? -11.391 -13.578 -16.156 1 97.81 34 PRO B CA 1
ATOM 2067 C C . PRO B 1 34 ? -12.625 -13.477 -17.047 1 97.81 34 PRO B C 1
ATOM 2069 O O . PRO B 1 34 ? -12.727 -14.18 -18.062 1 97.81 34 PRO B O 1
ATOM 2072 N N . GLY B 1 35 ? -13.594 -12.672 -16.641 1 96.06 35 GLY B N 1
ATOM 2073 C CA . GLY B 1 35 ? -14.812 -12.484 -17.391 1 96.06 35 GLY B CA 1
ATOM 2074 C C . GLY B 1 35 ? -15.945 -13.383 -16.938 1 96.06 35 GLY B C 1
ATOM 2075 O O . GLY B 1 35 ? -17.109 -13.172 -17.312 1 96.06 35 GLY B O 1
ATOM 2076 N N . ALA B 1 36 ? -15.664 -14.375 -16.156 1 96.44 36 ALA B N 1
ATOM 2077 C CA . ALA B 1 36 ? -16.703 -15.289 -15.672 1 96.44 36 ALA B CA 1
ATOM 2078 C C . ALA B 1 36 ? -17.734 -14.547 -14.836 1 96.44 36 ALA B C 1
ATOM 2080 O O . ALA B 1 36 ? -17.391 -13.672 -14.047 1 96.44 36 ALA B O 1
ATOM 2081 N N . MET B 1 37 ? -18.938 -14.93 -14.961 1 96.06 37 MET B N 1
ATOM 2082 C CA . MET B 1 37 ? -20.047 -14.336 -14.211 1 96.06 37 MET B CA 1
ATOM 2083 C C . MET B 1 37 ? -20.219 -15.016 -12.859 1 96.06 37 MET B C 1
ATOM 2085 O O . MET B 1 37 ? -20.172 -16.25 -12.766 1 96.06 37 MET B O 1
ATOM 2089 N N . LEU B 1 38 ? -20.344 -14.195 -11.891 1 96.44 38 LEU B N 1
ATOM 2090 C CA . LEU B 1 38 ? -20.594 -14.68 -10.539 1 96.44 38 LEU B CA 1
ATOM 2091 C C . LEU B 1 38 ? -22.016 -14.344 -10.109 1 96.44 38 LEU B C 1
ATOM 2093 O O . LEU B 1 38 ? -22.312 -13.188 -9.789 1 96.44 38 LEU B O 1
ATOM 2097 N N . VAL B 1 39 ? -22.844 -15.305 -10.109 1 94.25 39 VAL B N 1
ATOM 2098 C CA . VAL B 1 39 ? -24.25 -15.125 -9.719 1 94.25 39 VAL B CA 1
ATOM 2099 C C . VAL B 1 39 ? -24.406 -15.367 -8.227 1 94.25 39 VAL B C 1
ATOM 2101 O O . VAL B 1 39 ? -24.141 -16.469 -7.738 1 94.25 39 VAL B O 1
ATOM 2104 N N . ARG B 1 40 ? -24.828 -14.391 -7.535 1 93.56 40 ARG B N 1
ATOM 2105 C CA . ARG B 1 40 ? -24.875 -14.43 -6.078 1 93.56 40 ARG B CA 1
ATOM 2106 C C . ARG B 1 40 ? -25.75 -15.594 -5.59 1 93.56 40 ARG B C 1
ATOM 2108 O O . ARG B 1 40 ? -25.375 -16.297 -4.648 1 93.56 40 ARG B O 1
ATOM 2115 N N . SER B 1 41 ? -26.891 -15.797 -6.262 1 93.5 41 SER B N 1
ATOM 2116 C CA . SER B 1 41 ? -27.797 -16.859 -5.848 1 93.5 41 SER B CA 1
ATOM 2117 C C . SER B 1 41 ? -27.141 -18.234 -6.031 1 93.5 41 SER B C 1
ATOM 2119 O O . SER B 1 41 ? -27.281 -19.109 -5.184 1 93.5 41 SER B O 1
ATOM 2121 N N . ASP B 1 42 ? -26.453 -18.438 -7.113 1 94.31 42 ASP B N 1
ATOM 2122 C CA . ASP B 1 42 ? -25.75 -19.703 -7.371 1 94.31 42 ASP B CA 1
ATOM 2123 C C . ASP B 1 42 ? -24.656 -19.938 -6.332 1 94.31 42 ASP B C 1
ATOM 2125 O O . ASP B 1 42 ? -24.531 -21.047 -5.809 1 94.31 42 ASP B O 1
ATOM 2129 N N . LEU B 1 43 ? -23.891 -18.891 -6.055 1 94.69 43 LEU B N 1
ATOM 2130 C CA . LEU B 1 43 ? -22.812 -19 -5.07 1 94.69 43 LEU B CA 1
ATOM 2131 C C . LEU B 1 43 ? -23.375 -19.297 -3.686 1 94.69 43 LEU B C 1
ATOM 2133 O O . LEU B 1 43 ? -22.828 -20.125 -2.955 1 94.69 43 LEU B O 1
ATOM 2137 N N . ALA B 1 44 ? -24.438 -18.609 -3.363 1 94.81 44 ALA B N 1
ATOM 2138 C CA . ALA B 1 44 ? -25.094 -18.859 -2.084 1 94.81 44 ALA B CA 1
ATOM 2139 C C . ALA B 1 44 ? -25.484 -20.328 -1.951 1 94.81 44 ALA B C 1
ATOM 2141 O O . ALA B 1 44 ? -25.281 -20.938 -0.899 1 94.81 44 ALA B O 1
ATOM 2142 N N . GLY B 1 45 ? -26.094 -20.906 -3.01 1 93.44 45 GLY B N 1
ATOM 2143 C CA . GLY B 1 45 ? -26.438 -22.328 -3.029 1 93.44 45 GLY B CA 1
ATOM 2144 C C . GLY B 1 45 ? -25.234 -23.234 -2.889 1 93.44 45 GLY B C 1
ATOM 2145 O O . GLY B 1 45 ? -25.266 -24.203 -2.135 1 93.44 45 GLY B O 1
ATOM 2146 N N . GLN B 1 46 ? -24.172 -22.875 -3.506 1 93 46 GLN B N 1
ATOM 2147 C CA . GLN B 1 46 ? -22.953 -23.688 -3.502 1 93 46 GLN B CA 1
ATOM 2148 C C . GLN B 1 46 ? -22.297 -23.703 -2.123 1 93 46 GLN B C 1
ATOM 2150 O O . GLN B 1 46 ? -21.797 -24.734 -1.675 1 93 46 GLN B O 1
ATOM 2155 N N . PHE B 1 47 ? -22.297 -22.562 -1.44 1 94 47 PHE B N 1
ATOM 2156 C CA . PHE B 1 47 ? -21.641 -22.453 -0.143 1 94 47 PHE B CA 1
ATOM 2157 C C . PHE B 1 47 ? -22.609 -22.781 0.984 1 94 47 PHE B C 1
ATOM 2159 O O . PHE B 1 47 ? -22.203 -22.938 2.137 1 94 47 PHE B O 1
ATOM 2166 N N . GLY B 1 48 ? -23.922 -22.844 0.639 1 92.94 48 GLY B N 1
ATOM 2167 C CA . GLY B 1 48 ? -24.922 -23.156 1.646 1 92.94 48 GLY B CA 1
ATOM 2168 C C . GLY B 1 48 ? -25.172 -22.031 2.625 1 92.94 48 GLY B C 1
ATOM 2169 O O . GLY B 1 48 ? -25.281 -22.25 3.83 1 92.94 48 GLY B O 1
ATOM 2170 N N . VAL B 1 49 ? -25.078 -20.844 2.158 1 94.75 49 VAL B N 1
ATOM 2171 C CA . VAL B 1 49 ? -25.266 -19.656 2.99 1 94.75 49 VAL B CA 1
ATOM 2172 C C . VAL B 1 49 ? -26.25 -18.703 2.309 1 94.75 49 VAL B C 1
ATOM 2174 O O . VAL B 1 49 ? -26.688 -18.953 1.179 1 94.75 49 VAL B O 1
ATOM 2177 N N . SER B 1 50 ? -26.672 -17.703 3.025 1 95.19 50 SER B N 1
ATOM 2178 C CA . SER B 1 50 ? -27.5 -16.641 2.439 1 95.19 50 SER B CA 1
ATOM 2179 C C . SER B 1 50 ? -26.672 -15.766 1.498 1 95.19 50 SER B C 1
ATOM 2181 O O . SER B 1 50 ? -25.453 -15.914 1.407 1 95.19 50 SER B O 1
ATOM 2183 N N . GLN B 1 51 ? -27.328 -14.852 0.877 1 94.69 51 GLN B N 1
ATOM 2184 C CA . GLN B 1 51 ? -26.656 -13.984 -0.085 1 94.69 51 GLN B CA 1
ATOM 2185 C C . GLN B 1 51 ? -25.844 -12.898 0.622 1 94.69 51 GLN B C 1
ATOM 2187 O O . GLN B 1 51 ? -25 -12.25 0.01 1 94.69 51 GLN B O 1
ATOM 2192 N N . THR B 1 52 ? -26.141 -12.695 1.789 1 94.06 52 THR B N 1
ATOM 2193 C CA . THR B 1 52 ? -25.484 -11.617 2.52 1 94.06 52 THR B CA 1
ATOM 2194 C C . THR B 1 52 ? -23.984 -11.859 2.605 1 94.06 52 THR B C 1
ATOM 2196 O O . THR B 1 52 ? -23.188 -11.016 2.195 1 94.06 52 THR B O 1
ATOM 2199 N N . PRO B 1 53 ? -23.484 -12.992 3.092 1 95.44 53 PRO B N 1
ATOM 2200 C CA . PRO B 1 53 ? -22.047 -13.227 3.125 1 95.44 53 PRO B CA 1
ATOM 2201 C C . PRO B 1 53 ? -21.422 -13.234 1.733 1 95.44 53 PRO B C 1
ATOM 2203 O O . PRO B 1 53 ? -20.234 -12.891 1.58 1 95.44 53 PRO B O 1
ATOM 2206 N N . ILE B 1 54 ? -22.188 -13.625 0.75 1 95.75 54 ILE B N 1
ATOM 2207 C CA . ILE B 1 54 ? -21.703 -13.609 -0.624 1 95.75 54 ILE B CA 1
ATOM 2208 C C . ILE B 1 54 ? -21.438 -12.172 -1.062 1 95.75 54 ILE B C 1
ATOM 2210 O O . ILE B 1 54 ? -20.375 -11.859 -1.603 1 95.75 54 ILE B O 1
ATOM 2214 N N . ARG B 1 55 ? -22.406 -11.359 -0.833 1 93.94 55 ARG B N 1
ATOM 2215 C CA . ARG B 1 55 ? -22.281 -9.953 -1.189 1 93.94 55 ARG B CA 1
ATOM 2216 C C . ARG B 1 55 ? -21.078 -9.32 -0.513 1 93.94 55 ARG B C 1
ATOM 2218 O O . ARG B 1 55 ? -20.312 -8.586 -1.149 1 93.94 55 ARG B O 1
ATOM 2225 N N . GLU B 1 56 ? -20.859 -9.609 0.713 1 93.62 56 GLU B N 1
ATOM 2226 C CA . GLU B 1 56 ? -19.734 -9.07 1.475 1 93.62 56 GLU B CA 1
ATOM 2227 C C . GLU B 1 56 ? -18.406 -9.539 0.904 1 93.62 56 GLU B C 1
ATOM 2229 O O . GLU B 1 56 ? -17.469 -8.758 0.774 1 93.62 56 GLU B O 1
ATOM 2234 N N . ALA B 1 57 ? -18.344 -10.789 0.593 1 96.5 57 ALA B N 1
ATOM 2235 C CA . ALA B 1 57 ? -17.125 -11.352 0.008 1 96.5 57 ALA B CA 1
ATOM 2236 C C . ALA B 1 57 ? -16.812 -10.711 -1.341 1 96.5 57 ALA B C 1
ATOM 2238 O O . ALA B 1 57 ? -15.664 -10.383 -1.626 1 96.5 57 ALA B O 1
ATOM 2239 N N . LEU B 1 58 ? -17.891 -10.516 -2.094 1 96.5 58 LEU B N 1
ATOM 2240 C CA . LEU B 1 58 ? -17.703 -9.953 -3.426 1 96.5 58 LEU B CA 1
ATOM 2241 C C . LEU B 1 58 ? -17.281 -8.492 -3.34 1 96.5 58 LEU B C 1
ATOM 2243 O O . LEU B 1 58 ? -16.484 -8.023 -4.168 1 96.5 58 LEU B O 1
ATOM 2247 N N . LEU B 1 59 ? -17.734 -7.777 -2.377 1 92.88 59 LEU B N 1
ATOM 2248 C CA . LEU B 1 59 ? -17.312 -6.398 -2.16 1 92.88 59 LEU B CA 1
ATOM 2249 C C . LEU B 1 59 ? -15.836 -6.328 -1.829 1 92.88 59 LEU B C 1
ATOM 2251 O O . LEU B 1 59 ? -15.117 -5.457 -2.332 1 92.88 59 LEU B O 1
ATOM 2255 N N . ARG B 1 60 ? -15.367 -7.219 -1.032 1 94.75 60 ARG B N 1
ATOM 2256 C CA . ARG B 1 60 ? -13.953 -7.266 -0.688 1 94.75 60 ARG B CA 1
ATOM 2257 C C . ARG B 1 60 ? -13.102 -7.625 -1.904 1 94.75 60 ARG B C 1
ATOM 2259 O O . ARG B 1 60 ? -12.023 -7.062 -2.102 1 94.75 60 ARG B O 1
ATOM 2266 N N . LEU B 1 61 ? -13.594 -8.555 -2.652 1 97.75 61 LEU B N 1
ATOM 2267 C CA . LEU B 1 61 ? -12.891 -8.945 -3.871 1 97.75 61 LEU B CA 1
ATOM 2268 C C . LEU B 1 61 ? -12.828 -7.781 -4.855 1 97.75 61 LEU B C 1
ATOM 2270 O O . LEU B 1 61 ? -11.844 -7.625 -5.582 1 97.75 61 LEU B O 1
ATOM 2274 N N . GLU B 1 62 ? -13.891 -7.004 -4.867 1 96.38 62 GLU B N 1
ATOM 2275 C CA . GLU B 1 62 ? -13.914 -5.816 -5.715 1 96.38 62 GLU B CA 1
ATOM 2276 C C . GLU B 1 62 ? -12.875 -4.797 -5.266 1 96.38 62 GLU B C 1
ATOM 2278 O O . GLU B 1 62 ? -12.195 -4.191 -6.094 1 96.38 62 GLU B O 1
ATOM 2283 N N . GLU B 1 63 ? -12.719 -4.672 -4.031 1 92 63 GLU B N 1
ATOM 2284 C CA . GLU B 1 63 ? -11.719 -3.768 -3.467 1 92 63 GLU B CA 1
ATOM 2285 C C . GLU B 1 63 ? -10.305 -4.188 -3.859 1 92 63 GLU B C 1
ATOM 2287 O O . GLU B 1 63 ? -9.43 -3.338 -4.035 1 92 63 GLU B O 1
ATOM 2292 N N . GLU B 1 64 ? -10.133 -5.477 -4.023 1 96.06 64 GLU B N 1
ATOM 2293 C CA . GLU B 1 64 ? -8.82 -5.984 -4.41 1 96.06 64 GLU B CA 1
ATOM 2294 C C . GLU B 1 64 ? -8.656 -5.98 -5.926 1 96.06 64 GLU B C 1
ATOM 2296 O O . GLU B 1 64 ? -7.598 -6.352 -6.438 1 96.06 64 GLU B O 1
ATOM 2301 N N . GLY B 1 65 ? -9.742 -5.609 -6.664 1 96.56 65 GLY B N 1
ATOM 2302 C CA . GLY B 1 65 ? -9.688 -5.527 -8.117 1 96.56 65 GLY B CA 1
ATOM 2303 C C . GLY B 1 65 ? -9.898 -6.867 -8.797 1 96.56 65 GLY B C 1
ATOM 2304 O O . GLY B 1 65 ? -9.633 -7.008 -9.992 1 96.56 65 GLY B O 1
ATOM 2305 N N . LEU B 1 66 ? -10.406 -7.871 -8.094 1 98.19 66 LEU B N 1
ATOM 2306 C CA . LEU B 1 66 ? -10.5 -9.227 -8.625 1 98.19 66 LEU B CA 1
ATOM 2307 C C . LEU B 1 66 ? -11.883 -9.484 -9.203 1 98.19 66 LEU B C 1
ATOM 2309 O O . LEU B 1 66 ? -12.078 -10.453 -9.953 1 98.19 66 LEU B O 1
ATOM 2313 N N . VAL B 1 67 ? -12.852 -8.586 -8.797 1 97.88 67 VAL B N 1
ATOM 2314 C CA . VAL B 1 67 ? -14.219 -8.688 -9.273 1 97.88 67 VAL B CA 1
ATOM 2315 C C . VAL B 1 67 ? -14.734 -7.301 -9.672 1 97.88 67 VAL B C 1
ATOM 2317 O O . VAL B 1 67 ? -14.289 -6.289 -9.125 1 97.88 67 VAL B O 1
ATOM 2320 N N . GLU B 1 68 ? -15.555 -7.258 -10.617 1 96.44 68 GLU B N 1
ATOM 2321 C CA . GLU B 1 68 ? -16.281 -6.059 -11.023 1 96.44 68 GLU B CA 1
ATOM 2322 C C . GLU B 1 68 ? -17.781 -6.211 -10.797 1 96.44 68 GLU B C 1
ATOM 2324 O O . GLU B 1 68 ? -18.391 -7.156 -11.289 1 96.44 68 GLU B O 1
ATOM 2329 N N . VAL B 1 69 ? -18.219 -5.324 -10.039 1 93.25 69 VAL B N 1
ATOM 2330 C CA . VAL B 1 69 ? -19.641 -5.363 -9.742 1 93.25 69 VAL B CA 1
ATOM 2331 C C . VAL B 1 69 ? -20.375 -4.305 -10.562 1 93.25 69 VAL B C 1
ATOM 2333 O O . VAL B 1 69 ? -20.062 -3.119 -10.484 1 93.25 69 VAL B O 1
ATOM 2336 N N . PHE B 1 70 ? -21.234 -4.68 -11.414 1 90.06 70 PHE B N 1
ATOM 2337 C CA . PHE B 1 70 ? -22.141 -3.809 -12.164 1 90.06 70 PHE B CA 1
ATOM 2338 C C . PHE B 1 70 ? -23.531 -3.795 -11.531 1 90.06 70 PHE B C 1
ATOM 2340 O O . PHE B 1 70 ? -24.281 -4.762 -11.664 1 90.06 70 PHE B O 1
ATOM 2347 N N . PRO B 1 71 ? -23.781 -2.672 -10.945 1 82 71 PRO B N 1
ATOM 2348 C CA . PRO B 1 71 ? -25.078 -2.629 -10.242 1 82 71 PRO B CA 1
ATOM 2349 C C . PRO B 1 71 ? -26.234 -3.043 -11.133 1 82 71 PRO B C 1
ATOM 2351 O O . PRO B 1 71 ? -26.344 -2.584 -12.273 1 82 71 PRO B O 1
ATOM 2354 N N . GLN B 1 72 ? -27.047 -3.926 -10.516 1 77.44 72 GLN B N 1
ATOM 2355 C CA . GLN B 1 72 ? -28.297 -4.402 -11.094 1 77.44 72 GLN B CA 1
ATOM 2356 C C . GLN B 1 72 ? -28.047 -5.145 -12.398 1 77.44 72 GLN B C 1
ATOM 2358 O O . GLN B 1 72 ? -28.984 -5.355 -13.188 1 77.44 72 GLN B O 1
ATOM 2363 N N . HIS B 1 73 ? -26.812 -5.398 -12.742 1 82.5 73 HIS B N 1
ATOM 2364 C CA . HIS B 1 73 ? -26.5 -6.082 -13.992 1 82.5 73 HIS B CA 1
ATOM 2365 C C . HIS B 1 73 ? -25.766 -7.391 -13.742 1 82.5 73 HIS B C 1
ATOM 2367 O O . HIS B 1 73 ? -26.344 -8.469 -13.859 1 82.5 73 HIS B O 1
ATOM 2373 N N . ALA B 1 74 ? -24.453 -7.301 -13.508 1 90.31 74 ALA B N 1
ATOM 2374 C CA . ALA B 1 74 ? -23.656 -8.523 -13.391 1 90.31 74 ALA B CA 1
ATOM 2375 C C . ALA B 1 74 ? -22.438 -8.305 -12.492 1 90.31 74 ALA B C 1
ATOM 2377 O O . ALA B 1 74 ? -22.016 -7.172 -12.273 1 90.31 74 ALA B O 1
ATOM 2378 N N . THR B 1 75 ? -21.984 -9.375 -11.805 1 95.88 75 THR B N 1
ATOM 2379 C CA . THR B 1 75 ? -20.688 -9.461 -11.156 1 95.88 75 THR B CA 1
ATOM 2380 C C . THR B 1 75 ? -19.766 -10.398 -11.922 1 95.88 75 THR B C 1
ATOM 2382 O O . THR B 1 75 ? -20.109 -11.555 -12.18 1 95.88 75 THR B O 1
ATOM 2385 N N . LEU B 1 76 ? -18.672 -9.844 -12.305 1 97.44 76 LEU B N 1
ATOM 2386 C CA . LEU B 1 76 ? -17.75 -10.617 -13.133 1 97.44 76 LEU B CA 1
ATOM 2387 C C . LEU B 1 76 ? -16.375 -10.719 -12.477 1 97.44 76 LEU B C 1
ATOM 2389 O O . LEU B 1 76 ? -15.961 -9.797 -11.766 1 97.44 76 LEU B O 1
ATOM 2393 N N . VAL B 1 77 ? -15.742 -11.844 -12.695 1 98.19 77 VAL B N 1
ATOM 2394 C CA . VAL B 1 77 ? -14.312 -11.867 -12.422 1 98.19 77 VAL B CA 1
ATOM 2395 C C . VAL B 1 77 ? -13.594 -10.852 -13.312 1 98.19 77 VAL B C 1
ATOM 2397 O O . VAL B 1 77 ? -13.797 -10.836 -14.531 1 98.19 77 VAL B O 1
ATOM 2400 N N . SER B 1 78 ? -12.82 -10.008 -12.727 1 98.25 78 SER B N 1
ATOM 2401 C CA . SER B 1 78 ? -12.172 -8.961 -13.5 1 98.25 78 SER B CA 1
ATOM 2402 C C . SER B 1 78 ? -11.219 -9.547 -14.539 1 98.25 78 SER B C 1
ATOM 2404 O O . SER B 1 78 ? -10.633 -10.609 -14.328 1 98.25 78 SER B O 1
ATOM 2406 N N . ARG B 1 79 ? -11.094 -8.891 -15.695 1 98.06 79 ARG B N 1
ATOM 2407 C CA . ARG B 1 79 ? -9.961 -9.172 -16.578 1 98.06 79 ARG B CA 1
ATOM 2408 C C . ARG B 1 79 ? -8.648 -8.742 -15.938 1 98.06 79 ARG B C 1
ATOM 2410 O O . ARG B 1 79 ? -8.648 -8.008 -14.945 1 98.06 79 ARG B O 1
ATOM 2417 N N . ILE B 1 80 ? -7.621 -9.266 -16.406 1 98.06 80 ILE B N 1
ATOM 2418 C CA . ILE B 1 80 ? -6.309 -8.969 -15.859 1 98.06 80 ILE B CA 1
ATOM 2419 C C . ILE B 1 80 ? -5.836 -7.605 -16.344 1 98.06 80 ILE B C 1
ATOM 2421 O O . ILE B 1 80 ? -5.773 -7.359 -17.547 1 98.06 80 ILE B O 1
ATOM 2425 N N . ASP B 1 81 ? -5.625 -6.746 -15.461 1 97.56 81 ASP B N 1
ATOM 2426 C CA . ASP B 1 81 ? -5.148 -5.395 -15.727 1 97.56 81 ASP B CA 1
ATOM 2427 C C . ASP B 1 81 ? -3.621 -5.328 -15.672 1 97.56 81 ASP B C 1
ATOM 2429 O O . ASP B 1 81 ? -3.039 -5.277 -14.586 1 97.56 81 ASP B O 1
ATOM 2433 N N . VAL B 1 82 ? -2.967 -5.227 -16.797 1 97 82 VAL B N 1
ATOM 2434 C CA . VAL B 1 82 ? -1.513 -5.301 -16.891 1 97 82 VAL B CA 1
ATOM 2435 C C . VAL B 1 82 ? -0.886 -4.074 -16.234 1 97 82 VAL B C 1
ATOM 2437 O O . VAL B 1 82 ? 0.15 -4.176 -15.57 1 97 82 VAL B O 1
ATOM 2440 N N . ALA B 1 83 ? -1.498 -2.926 -16.406 1 96.5 83 ALA B N 1
ATOM 2441 C CA . ALA B 1 83 ? -0.984 -1.717 -15.766 1 96.5 83 ALA B CA 1
ATOM 2442 C C . ALA B 1 83 ? -1.021 -1.842 -14.242 1 96.5 83 ALA B C 1
ATOM 2444 O O . ALA B 1 83 ? -0.065 -1.465 -13.555 1 96.5 83 ALA B O 1
ATOM 2445 N N . ALA B 1 84 ? -2.135 -2.375 -13.719 1 96.56 84 ALA B N 1
ATOM 2446 C CA . ALA B 1 84 ? -2.242 -2.611 -12.281 1 96.56 84 ALA B CA 1
ATOM 2447 C C . ALA B 1 84 ? -1.198 -3.623 -11.812 1 96.56 84 ALA B C 1
ATOM 2449 O O . ALA B 1 84 ? -0.634 -3.482 -10.727 1 96.56 84 ALA B O 1
ATOM 2450 N N . ALA B 1 85 ? -0.944 -4.617 -12.633 1 97.19 85 ALA B N 1
ATOM 2451 C CA . ALA B 1 85 ? 0.07 -5.617 -12.305 1 97.19 85 ALA B CA 1
ATOM 2452 C C . ALA B 1 85 ? 1.456 -4.984 -12.219 1 97.19 85 ALA B C 1
ATOM 2454 O O . ALA B 1 85 ? 2.23 -5.289 -11.312 1 97.19 85 ALA B O 1
ATOM 2455 N N . ARG B 1 86 ? 1.754 -4.113 -13.141 1 97.06 86 ARG B N 1
ATOM 2456 C CA . ARG B 1 86 ? 3.049 -3.439 -13.141 1 97.06 86 ARG B CA 1
ATOM 2457 C C . ARG B 1 86 ? 3.213 -2.557 -11.914 1 97.06 86 ARG B C 1
ATOM 2459 O O . ARG B 1 86 ? 4.285 -2.521 -11.305 1 97.06 86 ARG B O 1
ATOM 2466 N N . GLU B 1 87 ? 2.178 -1.911 -11.594 1 97.69 87 GLU B N 1
ATOM 2467 C CA . GLU B 1 87 ? 2.221 -1.071 -10.398 1 97.69 87 GLU B CA 1
ATOM 2468 C C . GLU B 1 87 ? 2.365 -1.914 -9.133 1 97.69 87 GLU B C 1
ATOM 2470 O O . GLU B 1 87 ? 3.094 -1.541 -8.211 1 97.69 87 GLU B O 1
ATOM 2475 N N . ALA B 1 88 ? 1.655 -2.998 -9.078 1 97.94 88 ALA B N 1
ATOM 2476 C CA . ALA B 1 88 ? 1.771 -3.918 -7.949 1 97.94 88 ALA B CA 1
ATOM 2477 C C . ALA B 1 88 ? 3.188 -4.477 -7.84 1 97.94 88 ALA B C 1
ATOM 2479 O O . ALA B 1 88 ? 3.711 -4.645 -6.738 1 97.94 88 ALA B O 1
ATOM 2480 N N . HIS B 1 89 ? 3.729 -4.793 -8.961 1 98.12 89 HIS B N 1
ATOM 2481 C CA . HIS B 1 89 ? 5.105 -5.277 -8.969 1 98.12 89 HIS B CA 1
ATOM 2482 C C . HIS B 1 89 ? 6.07 -4.203 -8.477 1 98.12 89 HIS B C 1
ATOM 2484 O O . HIS B 1 89 ? 6.992 -4.5 -7.711 1 98.12 89 HIS B O 1
ATOM 2490 N N . PHE B 1 90 ? 5.883 -2.965 -8.891 1 98.62 90 PHE B N 1
ATOM 2491 C CA . PHE B 1 90 ? 6.68 -1.845 -8.406 1 98.62 90 PHE B CA 1
ATOM 2492 C C . PHE B 1 90 ? 6.566 -1.715 -6.891 1 98.62 90 PHE B C 1
ATOM 2494 O O . PHE B 1 90 ? 7.57 -1.518 -6.203 1 98.62 90 PHE B O 1
ATOM 2501 N N . LEU B 1 91 ? 5.387 -1.861 -6.383 1 98.75 91 LEU B N 1
ATOM 2502 C CA . LEU B 1 91 ? 5.121 -1.811 -4.949 1 98.75 91 LEU B CA 1
ATOM 2503 C C . LEU B 1 91 ? 5.914 -2.881 -4.211 1 98.75 91 LEU B C 1
ATOM 2505 O O . LEU B 1 91 ? 6.684 -2.57 -3.297 1 98.75 91 LEU B O 1
ATOM 2509 N N . ARG B 1 92 ? 5.75 -4.117 -4.598 1 98.81 92 ARG B N 1
ATOM 2510 C CA . ARG B 1 92 ? 6.457 -5.219 -3.951 1 98.81 92 ARG B CA 1
ATOM 2511 C C . ARG B 1 92 ? 7.965 -5 -3.99 1 98.81 92 ARG B C 1
ATOM 2513 O O . ARG B 1 92 ? 8.641 -5.109 -2.967 1 98.81 92 ARG B O 1
ATOM 2520 N N . ARG B 1 93 ? 8.461 -4.703 -5.184 1 98.75 93 ARG B N 1
ATOM 2521 C CA . ARG B 1 93 ? 9.898 -4.496 -5.34 1 98.75 93 ARG B CA 1
ATOM 2522 C C . ARG B 1 93 ? 10.398 -3.389 -4.422 1 98.75 93 ARG B C 1
ATOM 2524 O O . ARG B 1 93 ? 11.414 -3.553 -3.732 1 98.75 93 ARG B O 1
ATOM 2531 N N . SER B 1 94 ? 9.672 -2.287 -4.398 1 98.88 94 SER B N 1
ATOM 2532 C CA . SER B 1 94 ? 10.07 -1.158 -3.564 1 98.88 94 SER B CA 1
ATOM 2533 C C . SER B 1 94 ? 10.188 -1.567 -2.1 1 98.88 94 SER B C 1
ATOM 2535 O O . SER B 1 94 ? 11.211 -1.313 -1.46 1 98.88 94 SER B O 1
ATOM 2537 N N . ILE B 1 95 ? 9.211 -2.227 -1.598 1 98.88 95 ILE B N 1
ATOM 2538 C CA . ILE B 1 95 ? 9.148 -2.582 -0.184 1 98.88 95 ILE B CA 1
ATOM 2539 C C . ILE B 1 95 ? 10.227 -3.611 0.137 1 98.88 95 ILE B C 1
ATOM 2541 O O . ILE B 1 95 ? 10.961 -3.467 1.12 1 98.88 95 ILE B O 1
ATOM 2545 N N . GLU B 1 96 ? 10.32 -4.629 -0.669 1 98.94 96 GLU B N 1
ATOM 2546 C CA . GLU B 1 96 ? 11.25 -5.707 -0.359 1 98.94 96 GLU B CA 1
ATOM 2547 C C . GLU B 1 96 ? 12.695 -5.246 -0.507 1 98.94 96 GLU B C 1
ATOM 2549 O O . GLU B 1 96 ? 13.578 -5.707 0.222 1 98.94 96 GLU B O 1
ATOM 2554 N N . LEU B 1 97 ? 12.969 -4.281 -1.415 1 98.88 97 LEU B N 1
ATOM 2555 C CA . LEU B 1 97 ? 14.305 -3.705 -1.515 1 98.88 97 LEU B CA 1
ATOM 2556 C C . LEU B 1 97 ? 14.695 -3.004 -0.217 1 98.88 97 LEU B C 1
ATOM 2558 O O . LEU B 1 97 ? 15.836 -3.125 0.242 1 98.88 97 LEU B O 1
ATOM 2562 N N . GLU B 1 98 ? 13.75 -2.287 0.359 1 98.75 98 GLU B N 1
ATOM 2563 C CA . GLU B 1 98 ? 14.039 -1.626 1.627 1 98.75 98 GLU B CA 1
ATOM 2564 C C . GLU B 1 98 ? 14.164 -2.639 2.762 1 98.75 98 GLU B C 1
ATOM 2566 O O . GLU B 1 98 ? 14.969 -2.461 3.678 1 98.75 98 GLU B O 1
ATOM 2571 N N . ILE B 1 99 ? 13.398 -3.684 2.709 1 98.88 99 ILE B N 1
ATOM 2572 C CA . ILE B 1 99 ? 13.453 -4.738 3.715 1 98.88 99 ILE B CA 1
ATOM 2573 C C . ILE B 1 99 ? 14.836 -5.391 3.709 1 98.88 99 ILE B C 1
ATOM 2575 O O . ILE B 1 99 ? 15.484 -5.488 4.75 1 98.88 99 ILE B O 1
ATOM 2579 N N . VAL B 1 100 ? 15.305 -5.812 2.547 1 98.88 100 VAL B N 1
ATOM 2580 C CA . VAL B 1 100 ? 16.562 -6.535 2.512 1 98.88 100 VAL B CA 1
ATOM 2581 C C . VAL B 1 100 ? 17.719 -5.598 2.893 1 98.88 100 VAL B C 1
ATOM 2583 O O . VAL B 1 100 ? 18.688 -6.023 3.508 1 98.88 100 VAL B O 1
ATOM 2586 N N . ARG B 1 101 ? 17.609 -4.324 2.49 1 98.69 101 ARG B N 1
ATOM 2587 C CA . ARG B 1 101 ? 18.609 -3.357 2.939 1 98.69 101 ARG B CA 1
ATOM 2588 C C . ARG B 1 101 ? 18.656 -3.273 4.461 1 98.69 101 ARG B C 1
ATOM 2590 O O . ARG B 1 101 ? 19.719 -3.381 5.07 1 98.69 101 ARG B O 1
ATOM 2597 N N . THR B 1 102 ? 17.5 -3.088 5.039 1 98.5 102 THR B N 1
ATOM 2598 C CA . THR B 1 102 ? 17.375 -2.961 6.484 1 98.5 102 THR B CA 1
ATOM 2599 C C . THR B 1 102 ? 17.922 -4.199 7.184 1 98.5 102 THR B C 1
ATOM 2601 O O . THR B 1 102 ? 18.688 -4.086 8.141 1 98.5 102 THR B O 1
ATOM 2604 N N . LEU B 1 103 ? 17.547 -5.355 6.68 1 98.75 103 LEU B N 1
ATOM 2605 C CA . LEU B 1 103 ? 17.953 -6.613 7.297 1 98.75 103 LEU B CA 1
ATOM 2606 C C . LEU B 1 103 ? 19.453 -6.855 7.113 1 98.75 103 LEU B C 1
ATOM 2608 O O . LEU B 1 103 ? 20.094 -7.438 7.984 1 98.75 103 LEU B O 1
ATOM 2612 N N . ALA B 1 104 ? 20 -6.434 5.969 1 98.75 104 ALA B N 1
ATOM 2613 C CA . ALA B 1 104 ? 21.438 -6.59 5.73 1 98.75 104 ALA B CA 1
ATOM 2614 C C . ALA B 1 104 ? 22.25 -5.664 6.633 1 98.75 104 ALA B C 1
ATOM 2616 O O . ALA B 1 104 ? 23.328 -6.031 7.098 1 98.75 104 ALA B O 1
ATOM 2617 N N . LEU B 1 105 ? 21.734 -4.473 6.879 1 98.19 105 LEU B N 1
ATOM 2618 C CA . LEU B 1 105 ? 22.438 -3.506 7.719 1 98.19 105 LEU B CA 1
ATOM 2619 C C . LEU B 1 105 ? 22.453 -3.959 9.172 1 98.19 105 LEU B C 1
ATOM 2621 O O . LEU B 1 105 ? 23.438 -3.762 9.883 1 98.19 105 LEU B O 1
ATOM 2625 N N . GLN B 1 106 ? 21.359 -4.547 9.609 1 96.75 106 GLN B N 1
ATOM 2626 C CA . GLN B 1 106 ? 21.234 -5.031 10.977 1 96.75 106 GLN B CA 1
ATOM 2627 C C . GLN B 1 106 ? 20.375 -6.289 11.039 1 96.75 106 GLN B C 1
ATOM 2629 O O . GLN B 1 106 ? 19.203 -6.223 11.43 1 96.75 106 GLN B O 1
ATOM 2634 N N . PRO B 1 107 ? 20.969 -7.391 10.789 1 96.44 107 PRO B N 1
ATOM 2635 C CA . PRO B 1 107 ? 20.188 -8.625 10.859 1 96.44 107 PRO B CA 1
ATOM 2636 C C . PRO B 1 107 ? 19.766 -8.984 12.281 1 96.44 107 PRO B C 1
ATOM 2638 O O . PRO B 1 107 ? 20.609 -9.039 13.18 1 96.44 107 PRO B O 1
ATOM 2641 N N . PRO B 1 108 ? 18.484 -9.203 12.453 1 97.5 108 PRO B N 1
ATOM 2642 C CA . PRO B 1 108 ? 18.078 -9.664 13.781 1 97.5 108 PRO B CA 1
ATOM 2643 C C . PRO B 1 108 ? 18.656 -11.047 14.117 1 97.5 108 PRO B C 1
ATOM 2645 O O . PRO B 1 108 ? 18.922 -11.844 13.219 1 97.5 108 PRO B O 1
ATOM 2648 N N . PRO B 1 109 ? 18.781 -11.266 15.445 1 96.62 109 PRO B N 1
ATOM 2649 C CA . PRO B 1 109 ? 19.281 -12.586 15.844 1 96.62 109 PRO B CA 1
ATOM 2650 C C . PRO B 1 109 ? 18.422 -13.727 15.305 1 96.62 109 PRO B C 1
ATOM 2652 O O . PRO B 1 109 ? 17.188 -13.656 15.367 1 96.62 109 PRO B O 1
ATOM 2655 N N . GLY B 1 110 ? 19.016 -14.68 14.695 1 97.75 110 GLY B N 1
ATOM 2656 C CA . GLY B 1 110 ? 18.344 -15.883 14.258 1 97.75 110 GLY B CA 1
ATOM 2657 C C . GLY B 1 110 ? 17.797 -15.789 12.844 1 97.75 110 GLY B C 1
ATOM 2658 O O . GLY B 1 110 ? 17.375 -16.797 12.266 1 97.75 110 GLY B O 1
ATOM 2659 N N . LEU B 1 111 ? 17.828 -14.625 12.266 1 98.38 111 LEU B N 1
ATOM 2660 C CA . LEU B 1 111 ? 17.234 -14.43 10.945 1 98.38 111 LEU B CA 1
ATOM 2661 C C . LEU B 1 111 ? 17.922 -15.312 9.906 1 98.38 111 LEU B C 1
ATOM 2663 O O . LEU B 1 111 ? 17.25 -15.992 9.133 1 98.38 111 LEU B O 1
ATOM 2667 N N . VAL B 1 112 ? 19.219 -15.289 9.891 1 98.31 112 VAL B N 1
ATOM 2668 C CA . VAL B 1 112 ? 20 -16.016 8.891 1 98.31 112 VAL B CA 1
ATOM 2669 C C . VAL B 1 112 ? 19.688 -17.516 8.977 1 98.31 112 VAL B C 1
ATOM 2671 O O . VAL B 1 112 ? 19.469 -18.156 7.949 1 98.31 112 VAL B O 1
ATOM 2674 N N . VAL B 1 113 ? 19.578 -18.031 10.172 1 98.5 113 VAL B N 1
ATOM 2675 C CA . VAL B 1 113 ? 19.266 -19.438 10.383 1 98.5 113 VAL B CA 1
ATOM 2676 C C . VAL B 1 113 ? 17.875 -19.75 9.859 1 98.5 113 VAL B C 1
ATOM 2678 O O . VAL B 1 113 ? 17.656 -20.781 9.211 1 98.5 113 VAL B O 1
ATOM 2681 N N . GLN B 1 114 ? 16.922 -18.891 10.133 1 98.56 114 GLN B N 1
ATOM 2682 C CA . GLN B 1 114 ? 15.547 -19.062 9.68 1 98.56 114 GLN B CA 1
ATOM 2683 C C . GLN B 1 114 ? 15.461 -19.031 8.156 1 98.56 114 GLN B C 1
ATOM 2685 O O . GLN B 1 114 ? 14.75 -19.828 7.543 1 98.56 114 GLN B O 1
ATOM 2690 N N . LEU B 1 115 ? 16.188 -18.109 7.559 1 98.62 115 LEU B N 1
ATOM 2691 C CA . LEU B 1 115 ? 16.203 -18 6.105 1 98.62 115 LEU B CA 1
ATOM 2692 C C . LEU B 1 115 ? 16.844 -19.234 5.48 1 98.62 115 LEU B C 1
ATOM 2694 O O . LEU B 1 115 ? 16.391 -19.719 4.445 1 98.62 115 LEU B O 1
ATOM 2698 N N . GLN B 1 116 ? 17.922 -19.719 6.082 1 98.31 116 GLN B N 1
ATOM 2699 C CA . GLN B 1 116 ? 18.562 -20.938 5.621 1 98.31 116 GLN B CA 1
ATOM 2700 C C . GLN B 1 116 ? 17.594 -22.125 5.656 1 98.31 116 GLN B C 1
ATOM 2702 O O . GLN B 1 116 ? 17.547 -22.922 4.727 1 98.31 116 GLN B O 1
ATOM 2707 N N . ALA B 1 117 ? 16.828 -22.188 6.738 1 98.38 117 ALA B N 1
ATOM 2708 C CA . ALA B 1 117 ? 15.844 -23.266 6.863 1 98.38 117 ALA B CA 1
ATOM 2709 C C . ALA B 1 117 ? 14.781 -23.156 5.766 1 98.38 117 ALA B C 1
ATOM 2711 O O . ALA B 1 117 ? 14.344 -24.172 5.227 1 98.38 117 ALA B O 1
ATOM 2712 N N . GLN B 1 118 ? 14.336 -21.953 5.457 1 97.94 118 GLN B N 1
ATOM 2713 C CA . GLN B 1 118 ? 13.367 -21.75 4.387 1 97.94 118 GLN B CA 1
ATOM 2714 C C . GLN B 1 118 ? 13.938 -22.172 3.037 1 97.94 118 GLN B C 1
ATOM 2716 O O . GLN B 1 118 ? 13.234 -22.781 2.227 1 97.94 118 GLN B O 1
ATOM 2721 N N . CYS B 1 119 ? 15.234 -21.828 2.773 1 97.5 119 CYS B N 1
ATOM 2722 C CA . CYS B 1 119 ? 15.883 -22.234 1.529 1 97.5 119 CYS B CA 1
ATOM 2723 C C . CYS B 1 119 ? 15.992 -23.75 1.442 1 97.5 119 CYS B C 1
ATOM 2725 O O . CYS B 1 119 ? 15.773 -24.328 0.379 1 97.5 119 CYS B O 1
ATOM 2727 N N . ALA B 1 120 ? 16.312 -24.375 2.574 1 97.5 120 ALA B N 1
ATOM 2728 C CA . ALA B 1 120 ? 16.406 -25.828 2.613 1 97.5 120 ALA B CA 1
ATOM 2729 C C . ALA B 1 120 ? 15.047 -26.469 2.311 1 97.5 120 ALA B C 1
ATOM 2731 O O . ALA B 1 120 ? 14.969 -27.469 1.586 1 97.5 120 ALA B O 1
ATOM 2732 N N . LEU B 1 121 ? 14.016 -25.938 2.859 1 97.5 121 LEU B N 1
ATOM 2733 C CA . LEU B 1 121 ? 12.664 -26.406 2.574 1 97.5 121 LEU B CA 1
ATOM 2734 C C . LEU B 1 121 ? 12.352 -26.297 1.086 1 97.5 121 LEU B C 1
ATOM 2736 O O . LEU B 1 121 ? 11.828 -27.234 0.48 1 97.5 121 LEU B O 1
ATOM 2740 N N . GLN B 1 122 ? 12.68 -25.141 0.487 1 95.94 122 GLN B N 1
ATOM 2741 C CA . GLN B 1 122 ? 12.453 -24.922 -0.938 1 95.94 122 GLN B CA 1
ATOM 2742 C C . GLN B 1 122 ? 13.219 -25.953 -1.779 1 95.94 122 GLN B C 1
ATOM 2744 O O . GLN B 1 122 ? 12.68 -26.5 -2.744 1 95.94 122 GLN B O 1
ATOM 2749 N N . GLU B 1 123 ? 14.438 -26.172 -1.387 1 94.75 123 GLU B N 1
ATOM 2750 C CA . GLU B 1 123 ? 15.266 -27.141 -2.1 1 94.75 123 GLU B CA 1
ATOM 2751 C C . GLU B 1 123 ? 14.648 -28.531 -2.051 1 94.75 123 GLU B C 1
ATOM 2753 O O . GLU B 1 123 ? 14.609 -29.234 -3.064 1 94.75 123 GLU B O 1
ATOM 2758 N N . SER B 1 124 ? 14.18 -28.922 -0.887 1 96.44 124 SER B N 1
ATOM 2759 C CA . SER B 1 124 ? 13.562 -30.234 -0.724 1 96.44 124 SER B CA 1
ATOM 2760 C C . SER B 1 124 ? 12.297 -30.359 -1.563 1 96.44 124 SER B C 1
ATOM 2762 O O . SER B 1 124 ? 12.055 -31.406 -2.172 1 96.44 124 SER B O 1
ATOM 2764 N N . LEU B 1 125 ? 11.516 -29.344 -1.645 1 94.38 125 LEU B N 1
ATOM 2765 C CA . LEU B 1 125 ? 10.273 -29.344 -2.406 1 94.38 125 LEU B CA 1
ATOM 2766 C C . LEU B 1 125 ? 10.547 -29.375 -3.904 1 94.38 125 LEU B C 1
ATOM 2768 O O . LEU B 1 125 ? 9.859 -30.062 -4.66 1 94.38 125 LEU B O 1
ATOM 2772 N N . ALA B 1 126 ? 11.57 -28.594 -4.273 1 91.81 126 ALA B N 1
ATOM 2773 C CA . ALA B 1 126 ? 11.969 -28.594 -5.68 1 91.81 126 ALA B CA 1
ATOM 2774 C C . ALA B 1 126 ? 12.438 -29.984 -6.105 1 91.81 126 ALA B C 1
ATOM 2776 O O . ALA B 1 126 ? 12.039 -30.484 -7.16 1 91.81 126 ALA B O 1
ATOM 2777 N N . ALA B 1 127 ? 13.203 -30.625 -5.262 1 92.81 127 ALA B N 1
ATOM 2778 C CA . ALA B 1 127 ? 13.719 -31.969 -5.543 1 92.81 127 ALA B CA 1
ATOM 2779 C C . ALA B 1 127 ? 12.578 -32.969 -5.633 1 92.81 127 ALA B C 1
ATOM 2781 O O . ALA B 1 127 ? 12.641 -33.906 -6.434 1 92.81 127 ALA B O 1
ATOM 2782 N N . ALA B 1 128 ? 11.562 -32.75 -4.863 1 93.31 128 ALA B N 1
ATOM 2783 C CA . ALA B 1 128 ? 10.414 -33.656 -4.828 1 93.31 128 ALA B CA 1
ATOM 2784 C C . ALA B 1 128 ? 9.391 -33.281 -5.902 1 93.31 128 ALA B C 1
ATOM 2786 O O . ALA B 1 128 ? 8.336 -33.906 -6 1 93.31 128 ALA B O 1
ATOM 2787 N N . GLN B 1 129 ? 9.664 -32.219 -6.66 1 89.25 129 GLN B N 1
ATOM 2788 C CA . GLN B 1 129 ? 8.812 -31.75 -7.742 1 89.25 129 GLN B CA 1
ATOM 2789 C C . GLN B 1 129 ? 7.41 -31.422 -7.23 1 89.25 129 GLN B C 1
ATOM 2791 O O . GLN B 1 129 ? 6.414 -31.75 -7.879 1 89.25 129 GLN B O 1
ATOM 2796 N N . ARG B 1 130 ? 7.422 -31 -6.055 1 89.62 130 ARG B N 1
ATOM 2797 C CA . ARG B 1 130 ? 6.191 -30.484 -5.461 1 89.62 130 ARG B CA 1
ATOM 2798 C C . ARG B 1 130 ? 6.055 -28.984 -5.699 1 89.62 130 ARG B C 1
ATOM 2800 O O . ARG B 1 130 ? 6.234 -28.188 -4.777 1 89.62 130 ARG B O 1
ATOM 2807 N N . TYR B 1 131 ? 5.578 -28.609 -6.805 1 83.38 131 TYR B N 1
ATOM 2808 C CA . TYR B 1 131 ? 5.656 -27.25 -7.289 1 83.38 131 TYR B CA 1
ATOM 2809 C C . TYR B 1 131 ? 4.699 -26.344 -6.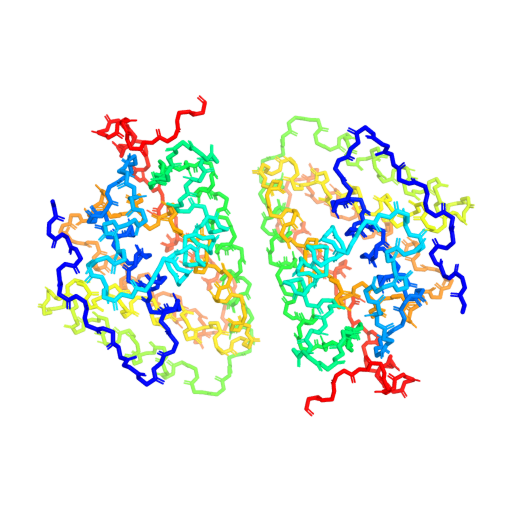52 1 83.38 131 TYR B C 1
ATOM 2811 O O . TYR B 1 131 ? 5.035 -25.203 -6.199 1 83.38 131 TYR B O 1
ATOM 2819 N N . ASP B 1 132 ? 3.498 -26.812 -6.246 1 82.94 132 ASP B N 1
ATOM 2820 C CA . ASP B 1 132 ? 2.553 -25.984 -5.496 1 82.94 132 ASP B CA 1
ATOM 2821 C C . ASP B 1 132 ? 3.094 -25.656 -4.105 1 82.94 132 ASP B C 1
ATOM 2823 O O . ASP B 1 132 ? 3.008 -24.516 -3.654 1 82.94 132 ASP B O 1
ATOM 2827 N N . ASP B 1 133 ? 3.639 -26.641 -3.518 1 90.69 133 ASP B N 1
ATOM 2828 C CA . ASP B 1 133 ? 4.238 -26.438 -2.201 1 90.69 133 ASP B CA 1
ATOM 2829 C C . ASP B 1 133 ? 5.461 -25.531 -2.289 1 90.69 133 ASP B C 1
ATOM 2831 O O . ASP B 1 133 ? 5.746 -24.781 -1.356 1 90.69 133 ASP B O 1
ATOM 2835 N N . PHE B 1 134 ? 6.184 -25.672 -3.377 1 92.25 134 PHE B N 1
ATOM 2836 C CA . PHE B 1 134 ? 7.344 -24.828 -3.6 1 92.25 134 PHE B CA 1
ATOM 2837 C C . PHE B 1 134 ? 6.938 -23.359 -3.652 1 92.25 134 PHE B C 1
ATOM 2839 O O . PHE B 1 134 ? 7.602 -22.5 -3.07 1 92.25 134 PHE B O 1
ATOM 2846 N N . LEU B 1 135 ? 5.816 -23.062 -4.27 1 87.88 135 LEU B N 1
ATOM 2847 C CA . LEU B 1 135 ? 5.32 -21.688 -4.34 1 87.88 135 LEU B CA 1
ATOM 2848 C C . LEU B 1 135 ? 4.977 -21.156 -2.953 1 87.88 135 LEU B C 1
ATOM 2850 O O . LEU B 1 135 ? 5.227 -20 -2.648 1 87.88 135 LEU B 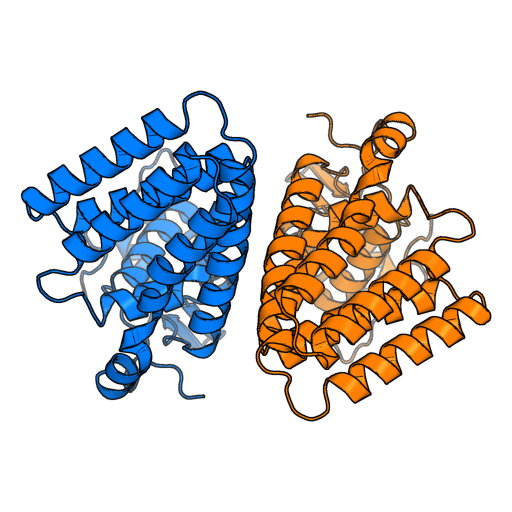O 1
ATOM 2854 N N . GLY B 1 136 ? 4.344 -22.031 -2.166 1 92.56 136 GLY B N 1
ATOM 2855 C CA . GLY B 1 136 ? 4.086 -21.656 -0.782 1 92.56 136 GLY B CA 1
ATOM 2856 C C . GLY B 1 136 ? 5.348 -21.344 -0.005 1 92.56 136 GLY B C 1
ATOM 2857 O O . GLY B 1 136 ? 5.391 -20.359 0.744 1 92.56 136 GLY B O 1
ATOM 2858 N N . ALA B 1 137 ? 6.352 -22.156 -0.218 1 95.38 137 ALA B N 1
ATOM 2859 C CA . ALA B 1 137 ? 7.637 -21.953 0.439 1 95.38 137 ALA B CA 1
ATOM 2860 C C . ALA B 1 137 ? 8.305 -20.672 -0.065 1 95.38 137 ALA B C 1
ATOM 2862 O O . ALA B 1 137 ? 8.977 -19.984 0.698 1 95.38 137 ALA B O 1
ATOM 2863 N N . ASP B 1 138 ? 8.164 -20.422 -1.327 1 94.94 138 ASP B N 1
ATOM 2864 C CA . ASP B 1 138 ? 8.664 -19.172 -1.893 1 94.94 138 ASP B CA 1
ATOM 2865 C C . ASP B 1 138 ? 8.039 -17.969 -1.189 1 94.94 138 ASP B C 1
ATOM 2867 O O . ASP B 1 138 ? 8.75 -17.047 -0.778 1 94.94 138 ASP B O 1
ATOM 2871 N N . HIS B 1 139 ? 6.789 -18 -1.003 1 94.94 139 HIS B N 1
ATOM 2872 C CA . HIS B 1 139 ? 6.102 -16.953 -0.257 1 94.94 139 HIS B CA 1
ATOM 2873 C C . HIS B 1 139 ? 6.613 -16.875 1.178 1 94.94 139 HIS B C 1
ATOM 2875 O O . HIS B 1 139 ? 6.762 -15.781 1.728 1 94.94 139 HIS B O 1
ATOM 2881 N N . GLY B 1 140 ? 6.812 -18.047 1.702 1 97.56 140 GLY B N 1
ATOM 2882 C CA . GLY B 1 140 ? 7.312 -18.094 3.068 1 97.56 140 GLY B CA 1
ATOM 2883 C C . GLY B 1 140 ? 8.648 -17.406 3.242 1 97.56 140 GLY B C 1
ATOM 2884 O O . GLY B 1 140 ? 8.891 -16.75 4.258 1 97.56 140 GLY B O 1
ATOM 2885 N N . PHE B 1 141 ? 9.57 -17.562 2.268 1 98.62 141 PHE B N 1
ATOM 2886 C CA . PHE B 1 141 ? 10.875 -16.906 2.283 1 98.62 141 PHE B CA 1
ATOM 2887 C C . PHE B 1 141 ? 10.719 -15.391 2.354 1 98.62 141 PHE B C 1
ATOM 2889 O O . PHE B 1 141 ? 11.328 -14.734 3.205 1 98.62 141 PHE B O 1
ATOM 2896 N N . HIS B 1 142 ? 9.867 -14.82 1.58 1 98.56 142 HIS B N 1
ATOM 2897 C CA . HIS B 1 142 ? 9.641 -13.375 1.558 1 98.56 142 HIS B CA 1
ATOM 2898 C C . HIS B 1 142 ? 8.906 -12.914 2.812 1 98.56 142 HIS B C 1
ATOM 2900 O O . HIS B 1 142 ? 9.273 -11.898 3.41 1 98.56 142 HIS B O 1
ATOM 2906 N N . ARG B 1 143 ? 7.898 -13.68 3.184 1 98.56 143 ARG B N 1
ATOM 2907 C CA . ARG B 1 143 ? 7.121 -13.336 4.371 1 98.56 143 ARG B CA 1
ATOM 2908 C C . ARG B 1 143 ? 8.023 -13.227 5.598 1 98.56 143 ARG B C 1
ATOM 2910 O O . ARG B 1 143 ? 7.852 -12.32 6.418 1 98.56 143 ARG B O 1
ATOM 2917 N N . LEU B 1 144 ? 8.93 -14.148 5.719 1 98.62 144 LEU B N 1
ATOM 2918 C CA . LEU B 1 144 ? 9.859 -14.156 6.844 1 98.62 144 LEU B CA 1
ATOM 2919 C C . LEU B 1 144 ? 10.641 -12.852 6.918 1 98.62 144 LEU B C 1
ATOM 2921 O O . LEU B 1 144 ? 10.891 -12.336 8.008 1 98.62 144 LEU B O 1
ATOM 2925 N N . MET B 1 145 ? 11.008 -12.32 5.824 1 98.81 145 MET B N 1
ATOM 2926 C CA . MET B 1 145 ? 11.766 -11.07 5.801 1 98.81 145 MET B CA 1
ATOM 2927 C C . MET B 1 145 ? 10.883 -9.898 6.215 1 98.81 145 MET B C 1
ATOM 2929 O O . MET B 1 145 ? 11.344 -8.984 6.898 1 98.81 145 MET B O 1
ATOM 2933 N N . TYR B 1 146 ? 9.609 -9.922 5.781 1 98.75 146 TYR B N 1
ATOM 2934 C CA . TYR B 1 146 ? 8.672 -8.914 6.258 1 98.75 146 TYR B CA 1
ATOM 2935 C C . TYR B 1 146 ? 8.547 -8.953 7.773 1 98.75 146 TYR B C 1
ATOM 2937 O O . TYR B 1 146 ? 8.531 -7.914 8.43 1 98.75 146 TYR B O 1
ATOM 2945 N N . GLU B 1 147 ? 8.422 -10.141 8.297 1 98.38 147 GLU B N 1
ATOM 2946 C CA . GLU B 1 147 ? 8.305 -10.336 9.742 1 98.38 147 GLU B CA 1
ATOM 2947 C C . GLU B 1 147 ? 9.539 -9.82 10.469 1 98.38 147 GLU B C 1
ATOM 2949 O O . GLU B 1 147 ? 9.422 -9.094 11.461 1 98.38 147 GLU B O 1
ATOM 2954 N N . ALA B 1 148 ? 10.703 -10.156 9.969 1 98.56 148 ALA B N 1
ATOM 2955 C CA . ALA B 1 148 ? 11.969 -9.766 10.578 1 98.56 148 ALA B CA 1
ATOM 2956 C C . ALA B 1 148 ? 12.141 -8.25 10.562 1 98.56 148 ALA B C 1
ATOM 2958 O O . ALA B 1 148 ? 12.734 -7.668 11.469 1 98.56 148 ALA B O 1
ATOM 2959 N N . ALA B 1 149 ? 11.633 -7.641 9.516 1 98.12 149 ALA B N 1
ATOM 2960 C CA . ALA B 1 149 ? 11.742 -6.191 9.367 1 98.12 149 ALA B CA 1
ATOM 2961 C C . ALA B 1 149 ? 10.664 -5.477 10.18 1 98.12 149 ALA B C 1
ATOM 2963 O O . ALA B 1 149 ? 10.68 -4.246 10.289 1 98.12 149 ALA B O 1
ATOM 2964 N N . GLY B 1 150 ? 9.688 -6.207 10.703 1 97.19 150 GLY B N 1
ATOM 2965 C CA . GLY B 1 150 ? 8.648 -5.625 11.531 1 97.19 150 GLY B CA 1
ATOM 2966 C C . GLY B 1 150 ? 7.594 -4.883 10.734 1 97.19 150 GLY B C 1
ATOM 2967 O O . GLY B 1 150 ? 7.062 -3.867 11.188 1 97.19 150 GLY B O 1
ATOM 2968 N N . VAL B 1 151 ? 7.328 -5.297 9.523 1 98.06 151 VAL B N 1
ATOM 2969 C CA . VAL B 1 151 ? 6.371 -4.59 8.68 1 98.06 151 VAL B CA 1
ATOM 2970 C C . VAL B 1 151 ? 5.355 -5.578 8.109 1 98.06 151 VAL B C 1
ATOM 2972 O O . VAL B 1 151 ? 5.082 -5.57 6.906 1 98.06 151 VAL B O 1
ATOM 2975 N N . MET B 1 152 ? 4.738 -6.43 8.93 1 98 152 MET B N 1
ATOM 2976 C CA . MET B 1 152 ? 3.812 -7.477 8.5 1 98 152 MET B CA 1
ATOM 2977 C C . MET B 1 152 ? 2.557 -6.871 7.887 1 98 152 MET B C 1
ATOM 2979 O O . MET B 1 152 ? 1.898 -7.504 7.059 1 98 152 MET B O 1
ATOM 2983 N N . GLY B 1 153 ? 2.23 -5.641 8.305 1 97.5 153 GLY B N 1
ATOM 2984 C CA . GLY B 1 153 ? 1.131 -4.965 7.641 1 97.5 153 GLY B CA 1
ATOM 2985 C C . GLY B 1 153 ? 1.375 -4.75 6.156 1 97.5 153 GLY B C 1
ATOM 2986 O O . GLY B 1 153 ? 0.442 -4.805 5.355 1 97.5 153 GLY B O 1
ATOM 2987 N N . LEU B 1 154 ? 2.588 -4.551 5.797 1 98.5 154 LEU B N 1
ATOM 2988 C CA . LEU B 1 154 ? 2.932 -4.336 4.395 1 98.5 154 LEU B CA 1
ATOM 2989 C C . LEU B 1 154 ? 2.91 -5.652 3.623 1 98.5 154 LEU B C 1
ATOM 2991 O O . LEU B 1 154 ? 2.633 -5.664 2.42 1 98.5 154 LEU B O 1
ATOM 2995 N N . TRP B 1 155 ? 3.188 -6.789 4.305 1 98.38 155 TRP B N 1
ATOM 2996 C CA . TRP B 1 155 ? 2.994 -8.086 3.672 1 98.38 155 TRP B CA 1
ATOM 2997 C C . TRP B 1 155 ? 1.548 -8.266 3.219 1 98.38 155 TRP B C 1
ATOM 2999 O O . TRP B 1 155 ? 1.291 -8.609 2.062 1 98.38 155 TRP B O 1
ATOM 3009 N N . ALA B 1 156 ? 0.656 -7.98 4.137 1 97 156 ALA B N 1
ATOM 3010 C CA . ALA B 1 156 ? -0.766 -8.094 3.826 1 97 156 ALA B CA 1
ATOM 3011 C C . ALA B 1 156 ? -1.151 -7.164 2.68 1 97 156 ALA B C 1
ATOM 3013 O O . ALA B 1 156 ? -1.946 -7.535 1.812 1 97 156 ALA B O 1
ATOM 3014 N N . LEU B 1 157 ? -0.598 -6.008 2.68 1 97.38 157 LEU B N 1
ATOM 3015 C CA . LEU B 1 157 ? -0.873 -5.02 1.642 1 97.38 157 LEU B CA 1
ATOM 3016 C C . LEU B 1 157 ? -0.4 -5.516 0.28 1 97.38 157 LEU B C 1
ATOM 3018 O O . LEU B 1 157 ? -1.152 -5.477 -0.696 1 97.38 157 LEU B O 1
ATOM 3022 N N . VAL B 1 158 ? 0.815 -5.996 0.22 1 98.25 158 VAL B N 1
ATOM 3023 C CA . VAL B 1 158 ? 1.38 -6.492 -1.03 1 98.25 158 VAL B CA 1
ATOM 3024 C C . VAL B 1 158 ? 0.535 -7.652 -1.555 1 98.25 158 VAL B C 1
ATOM 3026 O O . VAL B 1 158 ? 0.218 -7.707 -2.746 1 98.25 158 VAL B O 1
ATOM 3029 N N . ARG B 1 159 ? 0.161 -8.547 -0.669 1 96.44 159 ARG B N 1
ATOM 3030 C CA . ARG B 1 159 ? -0.648 -9.695 -1.071 1 96.44 159 ARG B CA 1
ATOM 3031 C C . ARG B 1 159 ? -1.99 -9.25 -1.638 1 96.44 159 ARG B C 1
ATOM 3033 O O . ARG B 1 159 ? -2.467 -9.797 -2.633 1 96.44 159 ARG B O 1
ATOM 3040 N N . ARG B 1 160 ? -2.506 -8.25 -1.025 1 96.12 160 ARG B N 1
ATOM 3041 C CA . ARG B 1 160 ? -3.797 -7.715 -1.454 1 96.12 160 ARG B CA 1
ATOM 3042 C C . ARG B 1 160 ? -3.719 -7.168 -2.875 1 96.12 160 ARG B C 1
ATOM 3044 O O . ARG B 1 160 ? -4.668 -7.305 -3.65 1 96.12 160 ARG B O 1
ATOM 3051 N N . TYR B 1 161 ? -2.6 -6.66 -3.26 1 96.88 161 TYR B N 1
ATOM 3052 C CA . TYR B 1 161 ? -2.465 -5.98 -4.543 1 96.88 161 TYR B CA 1
ATOM 3053 C C . TYR B 1 161 ? -1.864 -6.91 -5.59 1 96.88 161 TYR B C 1
ATOM 3055 O O . TYR B 1 161 ? -1.72 -6.531 -6.758 1 96.88 161 TYR B O 1
ATOM 3063 N N . SER B 1 162 ? -1.617 -8.164 -5.25 1 97.12 162 SER B N 1
ATOM 3064 C CA . SER B 1 162 ? -0.837 -9.039 -6.121 1 97.12 162 SER B CA 1
ATOM 3065 C C . SER B 1 162 ? -1.738 -9.82 -7.07 1 97.12 162 SER B C 1
ATOM 3067 O O . SER B 1 162 ? -1.255 -10.609 -7.883 1 97.12 162 SER B O 1
ATOM 3069 N N . GLY B 1 163 ? -3.037 -9.664 -7.043 1 97.44 163 GLY B N 1
ATOM 3070 C CA . GLY B 1 163 ? -3.975 -10.516 -7.762 1 97.44 163 GLY B CA 1
ATOM 3071 C C . GLY B 1 163 ? -3.703 -10.57 -9.25 1 97.44 163 GLY B C 1
ATOM 3072 O O . GLY B 1 163 ? -3.697 -11.656 -9.844 1 97.44 163 GLY B O 1
ATOM 3073 N N . HIS B 1 164 ? -3.498 -9.414 -9.891 1 97.69 164 HIS B N 1
ATOM 3074 C CA . HIS B 1 164 ? -3.236 -9.367 -11.328 1 97.69 164 HIS B CA 1
ATOM 3075 C C . HIS B 1 164 ? -1.891 -10.008 -11.656 1 97.69 164 HIS B C 1
ATOM 3077 O O . HIS B 1 164 ? -1.77 -10.727 -12.656 1 97.69 164 HIS B O 1
ATOM 3083 N N . VAL B 1 165 ? -0.869 -9.797 -10.812 1 96.62 165 VAL B N 1
ATOM 3084 C CA . VAL B 1 165 ? 0.453 -10.383 -11.008 1 96.62 165 VAL B CA 1
ATOM 3085 C C . VAL B 1 165 ? 0.364 -11.906 -10.906 1 96.62 165 VAL B C 1
ATOM 3087 O O . VAL B 1 165 ? 0.908 -12.625 -11.742 1 96.62 165 VAL B O 1
ATOM 3090 N N . ASP B 1 166 ? -0.352 -12.383 -9.891 1 95.06 166 ASP B N 1
ATOM 3091 C CA . ASP B 1 166 ? -0.459 -13.82 -9.633 1 95.06 166 ASP B CA 1
ATOM 3092 C C . ASP B 1 166 ? -1.17 -14.531 -10.781 1 95.06 166 ASP B C 1
ATOM 3094 O O . ASP B 1 166 ? -0.773 -15.625 -11.18 1 95.06 166 ASP B O 1
ATOM 3098 N N . ARG B 1 167 ? -2.154 -13.93 -11.312 1 96.12 167 ARG B N 1
ATOM 3099 C CA . ARG B 1 167 ? -2.883 -14.539 -12.422 1 96.12 167 ARG B CA 1
ATOM 3100 C C . ARG B 1 167 ? -2.035 -14.562 -13.688 1 96.12 167 ARG B C 1
ATOM 3102 O O . ARG B 1 167 ? -2.07 -15.531 -14.453 1 96.12 167 ARG B O 1
ATOM 3109 N N . LEU B 1 168 ? -1.251 -13.5 -13.969 1 95.25 168 LEU B N 1
ATOM 3110 C CA . LEU B 1 168 ? -0.323 -13.5 -15.094 1 95.25 168 LEU B CA 1
ATOM 3111 C C . LEU B 1 168 ? 0.689 -14.633 -14.961 1 95.25 168 LEU B C 1
ATOM 3113 O O . LEU B 1 168 ? 0.966 -15.336 -15.93 1 95.25 168 LEU B O 1
ATOM 3117 N N . ARG B 1 169 ? 1.153 -14.781 -13.781 1 90.94 169 ARG B N 1
ATOM 3118 C CA . ARG B 1 169 ? 2.133 -15.828 -13.523 1 90.94 169 ARG B CA 1
ATOM 3119 C C . ARG B 1 169 ? 1.522 -17.219 -13.75 1 90.94 169 ARG B C 1
ATOM 3121 O O . ARG B 1 169 ? 2.182 -18.109 -14.273 1 90.94 169 ARG B O 1
ATOM 3128 N N . ARG B 1 170 ? 0.287 -17.391 -13.336 1 90.88 170 ARG B N 1
ATOM 3129 C CA . ARG B 1 170 ? -0.406 -18.672 -13.492 1 90.88 170 ARG B CA 1
ATOM 3130 C C . ARG B 1 170 ? -0.604 -19 -14.969 1 90.88 170 ARG B C 1
ATOM 3132 O O . ARG B 1 170 ? -0.59 -20.172 -15.344 1 90.88 170 ARG B O 1
ATOM 3139 N N . LEU B 1 171 ? -0.778 -17.984 -15.766 1 92.94 171 LEU B N 1
ATOM 3140 C CA . LEU B 1 171 ? -1.015 -18.203 -17.188 1 92.94 171 LEU B CA 1
ATOM 3141 C C . LEU B 1 171 ? 0.281 -18.547 -17.906 1 92.94 171 LEU B C 1
ATOM 3143 O O . LEU B 1 171 ? 0.251 -19.078 -19.031 1 92.94 171 LEU B O 1
ATOM 3147 N N . HIS B 1 172 ? 1.311 -18.141 -17.375 1 83.38 172 HIS B N 1
ATOM 3148 C CA . HIS B 1 172 ? 2.607 -18.484 -17.953 1 83.38 172 HIS B CA 1
ATOM 3149 C C . HIS B 1 172 ? 3.467 -19.25 -16.953 1 83.38 172 HIS B C 1
ATOM 3151 O O . HIS B 1 172 ? 4.438 -18.719 -16.422 1 83.38 172 HIS B O 1
ATOM 3157 N N . LEU B 1 173 ? 2.955 -20.438 -16.609 1 67.56 173 LEU B N 1
ATOM 3158 C CA . LEU B 1 173 ? 3.656 -21.234 -15.602 1 67.56 173 LEU B CA 1
ATOM 3159 C C . LEU B 1 173 ? 5.043 -21.641 -16.094 1 67.56 173 LEU B C 1
ATOM 3161 O O . LEU B 1 173 ? 5.223 -21.922 -17.281 1 67.56 173 LEU B O 1
ATOM 3165 N N . PRO B 1 174 ? 5.934 -21.266 -15.219 1 60.34 174 PRO B N 1
ATOM 3166 C CA . PRO B 1 174 ? 7.32 -21.516 -15.617 1 60.34 174 PRO B CA 1
ATOM 3167 C C . PRO B 1 174 ? 7.547 -22.953 -16.094 1 60.34 174 PRO B C 1
ATOM 3169 O O . PRO B 1 174 ? 6.824 -23.859 -15.688 1 60.34 174 PRO B O 1
ATOM 3172 N N . THR B 1 175 ? 8.219 -23.031 -17.25 1 58.06 175 THR B N 1
ATOM 3173 C CA . THR B 1 175 ? 8.797 -24.219 -17.859 1 58.06 175 THR B CA 1
ATOM 3174 C C . THR B 1 175 ? 9.695 -24.953 -16.875 1 58.06 175 THR B C 1
ATOM 3176 O O . THR B 1 175 ? 10.133 -24.359 -15.875 1 58.06 175 THR B O 1
ATOM 3179 N N . ALA B 1 176 ? 10.062 -26.078 -17.078 1 56.59 176 ALA B N 1
ATOM 3180 C CA . ALA B 1 176 ? 11.07 -26.922 -16.438 1 56.59 176 ALA B CA 1
ATOM 3181 C C . ALA B 1 176 ? 12.367 -26.156 -16.203 1 56.59 176 ALA B C 1
ATOM 3183 O O . ALA B 1 176 ? 12.781 -25.375 -17.062 1 56.59 176 ALA B O 1
ATOM 3184 N N . GLY B 1 177 ? 12.859 -25.859 -14.852 1 66.31 177 GLY B N 1
ATOM 3185 C CA . GLY B 1 177 ? 14.125 -25.219 -14.508 1 66.31 177 GLY B CA 1
ATOM 3186 C C . GLY B 1 177 ? 13.953 -23.922 -13.742 1 66.31 177 GLY B C 1
ATOM 3187 O O . GLY B 1 177 ? 14.922 -23.391 -13.203 1 66.31 177 GLY B O 1
ATOM 3188 N N . LYS B 1 178 ? 12.797 -23.516 -13.641 1 82.12 178 LYS B N 1
ATOM 3189 C CA . LYS B 1 178 ? 12.523 -22.219 -13 1 82.12 178 LYS B CA 1
ATOM 3190 C C . LYS B 1 178 ? 12.766 -22.297 -11.5 1 82.12 178 LYS B C 1
ATOM 3192 O O . LYS B 1 178 ? 13.32 -21.359 -10.906 1 82.12 178 LYS B O 1
ATOM 3197 N N . THR B 1 179 ? 12.602 -23.453 -10.914 1 87.44 179 THR B N 1
ATOM 3198 C CA . THR B 1 179 ? 12.805 -23.594 -9.477 1 87.44 179 THR B CA 1
ATOM 3199 C C . THR B 1 179 ? 14.281 -23.422 -9.125 1 87.44 179 THR B C 1
ATOM 3201 O O . THR B 1 179 ? 14.625 -22.797 -8.125 1 87.44 179 THR B O 1
ATOM 3204 N N . GLY B 1 180 ? 15.188 -23.938 -9.977 1 88.62 180 GLY B N 1
ATOM 3205 C CA . GLY B 1 180 ? 16.609 -23.781 -9.75 1 88.62 180 GLY B CA 1
ATOM 3206 C C . GLY B 1 180 ? 17.078 -22.344 -9.766 1 88.62 180 GLY B C 1
ATOM 3207 O O . GLY B 1 180 ? 17.891 -21.938 -8.93 1 88.62 180 GLY B O 1
ATOM 3208 N N . VAL B 1 181 ? 16.578 -21.641 -10.688 1 91.44 181 VAL B N 1
ATOM 3209 C CA . VAL B 1 181 ? 16.938 -20.234 -10.805 1 91.44 181 VAL B CA 1
ATOM 3210 C C . VAL B 1 181 ? 16.453 -19.469 -9.57 1 91.44 181 VAL B C 1
ATOM 3212 O O . VAL B 1 181 ? 17.203 -18.688 -8.977 1 91.44 181 VAL B O 1
ATOM 3215 N N . ILE B 1 182 ? 15.258 -19.734 -9.133 1 93.25 182 ILE B N 1
ATOM 3216 C CA . ILE B 1 182 ? 14.672 -19.094 -7.969 1 93.25 182 ILE B CA 1
ATOM 3217 C C . ILE B 1 182 ? 15.508 -19.406 -6.727 1 93.25 182 ILE B C 1
ATOM 3219 O O . ILE B 1 182 ? 15.82 -18.516 -5.938 1 93.25 182 ILE B O 1
ATOM 3223 N N . MET B 1 183 ? 15.891 -20.641 -6.637 1 94.06 183 MET B N 1
ATOM 3224 C CA . MET B 1 183 ? 16.656 -21.062 -5.465 1 94.06 183 MET B CA 1
ATOM 3225 C C . MET B 1 183 ? 18.016 -20.391 -5.43 1 94.06 183 MET B C 1
ATOM 3227 O O . MET B 1 183 ? 18.469 -19.953 -4.375 1 94.06 183 MET B O 1
ATOM 3231 N N . ARG B 1 184 ? 18.672 -20.297 -6.543 1 95.81 184 ARG B N 1
ATOM 3232 C CA . ARG B 1 184 ? 19.969 -19.625 -6.613 1 95.81 184 ARG B CA 1
ATOM 3233 C C . ARG B 1 184 ? 19.828 -18.156 -6.227 1 95.81 184 ARG B C 1
ATOM 3235 O O . ARG B 1 184 ? 20.672 -17.625 -5.508 1 95.81 184 ARG B O 1
ATOM 3242 N N . GLN B 1 185 ? 18.812 -17.625 -6.684 1 97.69 185 GLN B N 1
ATOM 3243 C CA . GLN B 1 185 ? 18.578 -16.203 -6.422 1 97.69 185 GLN B CA 1
ATOM 3244 C C . GLN B 1 185 ? 18.234 -15.969 -4.957 1 97.69 185 GLN B C 1
ATOM 3246 O O . GLN B 1 185 ? 18.703 -15 -4.352 1 97.69 185 GLN B O 1
ATOM 3251 N N . HIS B 1 186 ? 17.391 -16.797 -4.309 1 98.31 186 HIS B N 1
ATOM 3252 C CA . HIS B 1 186 ? 17.109 -16.703 -2.881 1 98.31 186 HIS B CA 1
ATOM 3253 C C . HIS B 1 186 ? 18.391 -16.875 -2.057 1 98.31 186 HIS B C 1
ATOM 3255 O O . HIS B 1 186 ? 18.594 -16.141 -1.083 1 98.31 186 HIS B O 1
ATOM 3261 N N . ARG B 1 187 ? 19.219 -17.781 -2.467 1 98.25 187 ARG B N 1
ATOM 3262 C CA . ARG B 1 187 ? 20.484 -17.984 -1.77 1 98.25 187 ARG B CA 1
ATOM 3263 C C . ARG B 1 187 ? 21.391 -16.75 -1.872 1 98.25 187 ARG B C 1
ATOM 3265 O O . ARG B 1 187 ? 22.078 -16.406 -0.912 1 98.25 187 ARG B O 1
ATOM 3272 N N . ALA B 1 188 ? 21.391 -16.141 -3.023 1 98.75 188 ALA B N 1
ATOM 3273 C CA . ALA B 1 188 ? 22.172 -14.914 -3.205 1 98.75 188 ALA B CA 1
ATOM 3274 C C . ALA B 1 188 ? 21.703 -13.812 -2.26 1 98.75 188 ALA B C 1
ATOM 3276 O O . ALA B 1 188 ? 22.531 -13.102 -1.678 1 98.75 188 ALA B O 1
ATOM 3277 N N . ILE B 1 189 ? 20.422 -13.664 -2.082 1 98.88 189 ILE B N 1
ATOM 3278 C CA . ILE B 1 189 ? 19.859 -12.68 -1.165 1 98.88 189 ILE B CA 1
ATOM 3279 C C .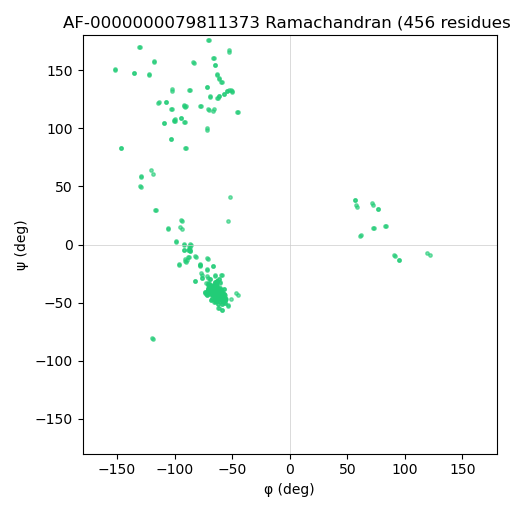 ILE B 1 189 ? 20.266 -13.008 0.267 1 98.88 189 ILE B C 1
ATOM 3281 O O . ILE B 1 189 ? 20.766 -12.141 0.992 1 98.88 189 ILE B O 1
ATOM 3285 N N . LEU B 1 190 ? 20.062 -14.32 0.632 1 98.81 190 LEU B N 1
ATOM 3286 C CA . LEU B 1 190 ? 20.422 -14.789 1.965 1 98.81 190 LEU B CA 1
ATOM 3287 C C . LEU B 1 190 ? 21.891 -14.523 2.258 1 98.81 190 LEU B C 1
ATOM 3289 O O . LEU B 1 190 ? 22.234 -14.008 3.32 1 98.81 190 LEU B O 1
ATOM 3293 N N . ASP B 1 191 ? 22.781 -14.844 1.294 1 98.69 191 ASP B N 1
ATOM 3294 C CA . ASP B 1 191 ? 24.219 -14.672 1.461 1 98.69 191 ASP B CA 1
ATOM 3295 C C . ASP B 1 191 ? 24.578 -13.211 1.681 1 98.69 191 ASP B C 1
ATOM 3297 O O . ASP B 1 191 ? 25.422 -12.891 2.523 1 98.69 191 ASP B O 1
ATOM 3301 N N . ALA B 1 192 ? 23.953 -12.344 0.907 1 98.88 192 ALA B N 1
ATOM 3302 C CA . ALA B 1 192 ? 24.234 -10.914 1.024 1 98.88 192 ALA B CA 1
ATOM 3303 C C . ALA B 1 192 ? 23.781 -10.383 2.383 1 98.88 192 ALA B C 1
ATOM 3305 O O . ALA B 1 192 ? 24.453 -9.539 2.979 1 98.88 192 ALA B O 1
ATOM 3306 N N . ILE B 1 193 ? 22.656 -10.836 2.914 1 98.81 193 ILE B N 1
ATOM 3307 C CA . ILE B 1 193 ? 22.172 -10.438 4.234 1 98.81 193 ILE B CA 1
ATOM 3308 C C . ILE B 1 193 ? 23.141 -10.953 5.305 1 98.81 193 ILE B C 1
ATOM 3310 O O . ILE B 1 193 ? 23.5 -10.211 6.223 1 98.81 193 ILE B O 1
ATOM 3314 N N . ASP B 1 194 ? 23.562 -12.188 5.16 1 98.38 194 ASP B N 1
ATOM 3315 C CA . ASP B 1 194 ? 24.484 -12.812 6.109 1 98.38 194 ASP B CA 1
ATOM 3316 C C . ASP B 1 194 ? 25.797 -12.047 6.18 1 98.38 194 ASP B C 1
ATOM 3318 O O . ASP B 1 194 ? 26.375 -11.875 7.258 1 98.38 194 ASP B O 1
ATOM 3322 N N . ARG B 1 195 ? 26.266 -11.555 5.078 1 98.38 195 ARG B N 1
ATOM 3323 C CA . ARG B 1 195 ? 27.531 -10.836 4.988 1 98.38 195 ARG B CA 1
ATOM 3324 C C . ARG B 1 195 ? 27.344 -9.352 5.309 1 98.38 195 ARG B C 1
ATOM 3326 O O . ARG B 1 195 ? 28.281 -8.57 5.207 1 98.38 195 ARG B O 1
ATOM 3333 N N . GLN B 1 196 ? 26.109 -9 5.598 1 98.5 196 GLN B N 1
ATOM 3334 C CA . GLN B 1 196 ? 25.75 -7.629 5.93 1 98.5 196 GLN B CA 1
ATOM 3335 C C . GLN B 1 196 ? 26.156 -6.668 4.816 1 98.5 196 GLN B C 1
ATOM 3337 O O . GLN B 1 196 ? 26.734 -5.605 5.078 1 98.5 196 GLN B O 1
ATOM 3342 N N . ASN B 1 197 ? 26 -7.098 3.623 1 98.69 197 ASN B N 1
ATOM 3343 C CA . ASN B 1 197 ? 26.234 -6.312 2.416 1 98.69 197 ASN B CA 1
ATOM 3344 C C . ASN B 1 197 ? 24.938 -5.832 1.789 1 98.69 197 ASN B C 1
ATOM 3346 O O . ASN B 1 197 ? 24.391 -6.488 0.896 1 98.69 197 ASN B O 1
ATOM 3350 N N . ALA B 1 198 ? 24.5 -4.645 2.189 1 98.44 198 ALA B N 1
ATOM 3351 C CA . ALA B 1 198 ? 23.188 -4.125 1.822 1 98.44 198 ALA B CA 1
ATOM 3352 C C . ALA B 1 198 ? 23.094 -3.887 0.318 1 98.44 198 ALA B C 1
ATOM 3354 O O . ALA B 1 198 ? 22.141 -4.316 -0.327 1 98.44 198 ALA B O 1
ATOM 3355 N N . PRO B 1 199 ? 24.078 -3.248 -0.321 1 98.12 199 PRO B N 1
ATOM 3356 C CA . PRO B 1 199 ? 23.984 -3.074 -1.772 1 98.12 199 PRO B CA 1
ATOM 3357 C C . PRO B 1 199 ? 23.875 -4.402 -2.52 1 98.12 199 PRO B C 1
ATOM 3359 O O . PRO B 1 199 ? 23.094 -4.523 -3.455 1 98.12 199 PRO B O 1
ATOM 3362 N N . ALA B 1 200 ? 24.609 -5.414 -2.088 1 98.69 200 ALA B N 1
ATOM 3363 C CA . ALA B 1 200 ? 24.562 -6.723 -2.732 1 98.69 200 ALA B CA 1
ATOM 3364 C C 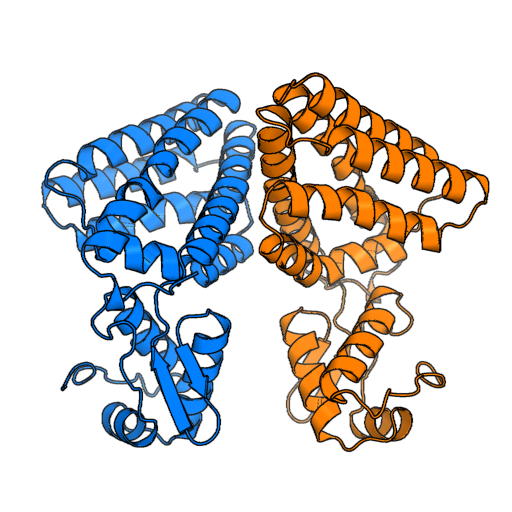. ALA B 1 200 ? 23.203 -7.379 -2.525 1 98.69 200 ALA B C 1
ATOM 3366 O O . ALA B 1 200 ? 22.688 -8.055 -3.42 1 98.69 200 ALA B O 1
ATOM 3367 N N . ALA B 1 201 ? 22.609 -7.234 -1.314 1 98.88 201 ALA B N 1
ATOM 3368 C CA . ALA B 1 201 ? 21.297 -7.793 -1.03 1 98.88 201 ALA B CA 1
ATOM 3369 C C . ALA B 1 201 ? 20.234 -7.184 -1.944 1 98.88 201 ALA B C 1
ATOM 3371 O O . ALA B 1 201 ? 19.391 -7.902 -2.496 1 98.88 201 ALA B O 1
ATOM 3372 N N . GLN B 1 202 ? 20.312 -5.875 -2.125 1 98.75 202 GLN B N 1
ATOM 3373 C CA . GLN B 1 202 ? 19.344 -5.191 -2.988 1 98.75 202 GLN B CA 1
ATOM 3374 C C . GLN B 1 202 ? 19.516 -5.617 -4.445 1 98.75 202 GLN B C 1
ATOM 3376 O O . GLN B 1 202 ? 18.531 -5.852 -5.148 1 98.75 202 GLN B O 1
ATOM 3381 N N . GLU B 1 203 ? 20.734 -5.719 -4.895 1 98.5 203 GLU B N 1
ATOM 3382 C CA . GLU B 1 203 ? 20.984 -6.145 -6.27 1 98.5 203 GLU B CA 1
ATOM 3383 C C . GLU B 1 203 ? 20.469 -7.566 -6.504 1 98.5 203 GLU B C 1
ATOM 3385 O O . GLU B 1 203 ? 19.875 -7.855 -7.547 1 98.5 203 GLU B O 1
ATOM 3390 N N . ALA B 1 204 ? 20.734 -8.453 -5.547 1 98.75 204 ALA B N 1
ATOM 3391 C CA . ALA B 1 204 ? 20.266 -9.828 -5.648 1 98.75 204 ALA B CA 1
ATOM 3392 C C . ALA B 1 204 ? 18.734 -9.883 -5.707 1 98.75 204 ALA B C 1
ATOM 3394 O O . ALA B 1 204 ? 18.156 -10.633 -6.5 1 98.75 204 ALA B O 1
ATOM 3395 N N . LEU B 1 205 ? 18.078 -9.109 -4.902 1 98.81 205 LEU B N 1
ATOM 3396 C CA . LEU B 1 205 ? 16.625 -9.094 -4.895 1 98.81 205 LEU B CA 1
ATOM 3397 C C . LEU B 1 205 ? 16.078 -8.516 -6.195 1 98.81 205 LEU B C 1
ATOM 3399 O O . LEU B 1 205 ? 15.086 -9.016 -6.73 1 98.81 205 LEU B O 1
ATOM 3403 N N . ARG B 1 206 ? 16.703 -7.438 -6.699 1 98.19 206 ARG B N 1
ATOM 3404 C CA . ARG B 1 206 ? 16.281 -6.879 -7.977 1 98.19 206 ARG B CA 1
ATOM 3405 C C . ARG B 1 206 ? 16.344 -7.926 -9.086 1 98.19 206 ARG B C 1
ATOM 3407 O O . ARG B 1 206 ? 15.43 -8.023 -9.906 1 98.19 206 ARG B O 1
ATOM 3414 N N . GLU B 1 207 ? 17.438 -8.641 -9.102 1 97.75 207 GLU B N 1
ATOM 3415 C CA . GLU B 1 207 ? 17.562 -9.719 -10.078 1 97.75 207 GLU B CA 1
ATOM 3416 C C . GLU B 1 207 ? 16.469 -10.758 -9.906 1 97.75 207 GLU B C 1
ATOM 3418 O O . GLU B 1 207 ? 15.836 -11.172 -10.883 1 97.75 207 GLU B O 1
ATOM 3423 N N . HIS B 1 208 ? 16.203 -11.156 -8.68 1 97.44 208 HIS B N 1
ATOM 3424 C CA . HIS B 1 208 ? 15.203 -12.164 -8.367 1 97.44 208 HIS B CA 1
ATOM 3425 C C . HIS B 1 208 ? 13.82 -11.727 -8.852 1 97.44 208 HIS B C 1
ATOM 3427 O O . HIS B 1 208 ? 13.094 -12.516 -9.453 1 97.44 208 HIS B O 1
ATOM 3433 N N . LEU B 1 209 ? 13.484 -10.453 -8.68 1 97.25 209 LEU B N 1
ATOM 3434 C CA . LEU B 1 209 ? 12.148 -9.961 -8.969 1 97.25 209 LEU B CA 1
ATOM 3435 C C . LEU B 1 209 ? 12.031 -9.531 -10.43 1 97.25 209 LEU B C 1
ATOM 3437 O O . LEU B 1 209 ? 10.93 -9.312 -10.93 1 97.25 209 LEU B O 1
ATOM 3441 N N . SER B 1 210 ? 13.172 -9.445 -11.18 1 95.12 210 SER B N 1
ATOM 3442 C CA . SER B 1 210 ? 13.172 -8.938 -12.547 1 95.12 210 SER B CA 1
ATOM 3443 C C . SER B 1 210 ? 12.414 -9.867 -13.484 1 95.12 210 SER B C 1
ATOM 3445 O O . SER B 1 210 ? 11.953 -9.453 -14.547 1 95.12 210 SER B O 1
ATOM 3447 N N . GLY B 1 211 ? 12.211 -11.133 -13.07 1 90.75 211 GLY B N 1
ATOM 3448 C CA . GLY B 1 211 ? 11.555 -12.109 -13.922 1 90.75 211 GLY B CA 1
ATOM 3449 C C . GLY B 1 211 ? 10.055 -12.172 -13.711 1 90.75 211 GLY B C 1
ATOM 3450 O O . GLY B 1 211 ? 9.344 -12.852 -14.453 1 90.75 211 GLY B O 1
ATOM 3451 N N . THR B 1 212 ? 9.453 -11.469 -12.781 1 90.75 212 THR B N 1
ATOM 3452 C CA . THR B 1 212 ? 8.078 -11.609 -12.328 1 90.75 212 THR B CA 1
ATOM 3453 C C . THR B 1 212 ? 7.102 -11.328 -13.477 1 90.75 212 THR B C 1
ATOM 3455 O O . THR B 1 212 ? 6.148 -12.078 -13.688 1 90.75 212 THR B O 1
ATOM 3458 N N . LEU B 1 213 ? 7.309 -10.281 -14.305 1 92.44 213 LEU B N 1
ATOM 3459 C CA . LEU B 1 213 ? 6.387 -9.922 -15.375 1 92.44 213 LEU B CA 1
ATOM 3460 C C . LEU B 1 213 ? 7.059 -10.062 -16.734 1 92.44 213 LEU B C 1
ATOM 3462 O O . LEU B 1 213 ? 6.703 -9.352 -17.688 1 92.44 213 LEU B O 1
ATOM 3466 N N . SER B 1 214 ? 7.988 -10.977 -16.812 1 90.81 214 SER B N 1
ATOM 3467 C CA . SER B 1 214 ? 8.781 -11.109 -18.031 1 90.81 214 SER B CA 1
ATOM 3468 C C . SER B 1 214 ? 7.957 -11.703 -19.156 1 90.81 214 SER B C 1
ATOM 3470 O O . SER B 1 214 ? 8.25 -11.477 -20.328 1 90.81 214 SER B O 1
ATOM 3472 N N . ALA B 1 215 ? 6.883 -12.398 -18.844 1 90.19 215 ALA B N 1
ATOM 3473 C CA . ALA B 1 215 ? 6.121 -13.102 -19.875 1 90.19 215 ALA B CA 1
ATOM 3474 C C . ALA B 1 215 ? 4.812 -12.383 -20.172 1 90.19 215 ALA B C 1
ATOM 3476 O O . ALA B 1 215 ? 3.922 -12.938 -20.812 1 90.19 215 ALA B O 1
ATOM 3477 N N . VAL B 1 216 ? 4.676 -11.148 -19.719 1 93.75 216 VAL B N 1
ATOM 3478 C CA . VAL B 1 216 ? 3.408 -10.438 -19.797 1 93.75 216 VAL B CA 1
ATOM 3479 C C . VAL B 1 216 ? 2.986 -10.312 -21.266 1 93.75 216 VAL B C 1
ATOM 3481 O O . VAL B 1 216 ? 1.822 -10.539 -21.609 1 93.75 216 VAL B O 1
ATOM 3484 N N . ASP B 1 217 ? 3.889 -9.984 -22.156 1 93.81 217 ASP B N 1
ATOM 3485 C CA . ASP B 1 217 ? 3.545 -9.812 -23.562 1 93.81 217 ASP B CA 1
ATOM 3486 C C . ASP B 1 217 ? 3.055 -11.125 -24.172 1 93.81 217 ASP B C 1
ATOM 3488 O O . ASP B 1 217 ? 2.092 -11.141 -24.938 1 93.81 217 ASP B O 1
ATOM 3492 N N . ASP B 1 218 ? 3.719 -12.203 -23.844 1 93.81 218 ASP B N 1
ATOM 3493 C CA . ASP B 1 218 ? 3.307 -13.516 -24.328 1 93.81 218 ASP B CA 1
ATOM 3494 C C . ASP B 1 218 ? 1.907 -13.867 -23.828 1 93.81 218 ASP B C 1
ATOM 3496 O O . ASP B 1 218 ? 1.081 -14.375 -24.594 1 93.81 218 ASP B O 1
ATOM 3500 N N . VAL B 1 219 ? 1.673 -13.609 -22.562 1 94.62 219 VAL B N 1
ATOM 3501 C CA . VAL B 1 219 ? 0.375 -13.914 -21.969 1 94.62 219 VAL B CA 1
ATOM 3502 C C . VAL B 1 219 ? -0.716 -13.109 -22.672 1 94.62 219 VAL B C 1
ATOM 3504 O O . VAL B 1 219 ? -1.773 -13.641 -23 1 94.62 219 VAL B O 1
ATOM 3507 N N . CYS B 1 220 ? -0.438 -11.82 -22.906 1 95.25 220 CYS B N 1
ATOM 3508 C CA . CYS B 1 220 ? -1.404 -10.961 -23.578 1 95.25 220 CYS B CA 1
ATOM 3509 C C . CYS B 1 220 ? -1.713 -11.469 -24.984 1 95.25 220 CYS B C 1
ATOM 3511 O O . CYS B 1 220 ? -2.865 -11.438 -25.422 1 95.25 220 CYS B O 1
ATOM 3513 N N . ALA B 1 221 ? -0.735 -11.938 -25.656 1 94.81 221 ALA B N 1
ATOM 3514 C CA . ALA B 1 221 ? -0.904 -12.445 -27.016 1 94.81 221 ALA B CA 1
ATOM 3515 C C . ALA B 1 221 ? -1.69 -13.75 -27.016 1 94.81 221 ALA B C 1
ATOM 3517 O O . ALA B 1 221 ? -2.514 -13.984 -27.906 1 94.81 221 ALA B O 1
ATOM 3518 N N . GLN B 1 222 ? -1.468 -14.586 -26.047 1 94.75 222 GLN B N 1
ATOM 3519 C CA . GLN B 1 222 ? -2.059 -15.914 -26 1 94.75 222 GLN B CA 1
ATOM 3520 C C . GLN B 1 222 ? -3.48 -15.867 -25.453 1 94.75 222 GLN B C 1
ATOM 3522 O O . GLN B 1 222 ? -4.309 -16.719 -25.781 1 94.75 222 GLN B O 1
ATOM 3527 N N . HIS B 1 223 ? -3.682 -14.93 -24.578 1 95.5 223 HIS B N 1
ATOM 3528 C CA . HIS B 1 223 ? -4.973 -14.859 -23.906 1 95.5 223 HIS B CA 1
ATOM 3529 C C . HIS B 1 223 ? -5.562 -13.453 -23.984 1 95.5 223 HIS B C 1
ATOM 3531 O O . HIS B 1 223 ? -5.902 -12.852 -22.969 1 95.5 223 HIS B O 1
ATOM 3537 N N . PRO B 1 224 ? -5.797 -12.891 -25.156 1 94.94 224 PRO B N 1
ATOM 3538 C CA . PRO B 1 224 ? -6.289 -11.516 -25.297 1 94.94 224 PRO B CA 1
ATOM 3539 C C . PRO B 1 224 ? -7.633 -11.297 -24.609 1 94.94 224 PRO B C 1
ATOM 3541 O O . PRO B 1 224 ? -7.914 -10.188 -24.141 1 94.94 224 PRO B O 1
ATOM 3544 N N . ASP B 1 225 ? -8.414 -12.305 -24.453 1 95.69 225 ASP B N 1
ATOM 3545 C CA . ASP B 1 225 ? -9.75 -12.164 -23.875 1 95.69 225 ASP B CA 1
ATOM 3546 C C . ASP B 1 225 ? -9.68 -12.031 -22.359 1 95.69 225 ASP B C 1
ATOM 3548 O O . ASP B 1 225 ? -10.648 -11.625 -21.719 1 95.69 225 ASP B O 1
ATOM 3552 N N . TYR B 1 226 ? -8.523 -12.422 -21.781 1 97.06 226 TYR B N 1
ATOM 3553 C CA . TYR B 1 226 ? -8.344 -12.375 -20.328 1 97.06 226 TYR B CA 1
ATOM 3554 C C . TYR B 1 226 ? -7.773 -11.039 -19.891 1 97.06 226 TYR B C 1
ATOM 3556 O O . TYR B 1 226 ? -7.773 -10.719 -18.688 1 97.06 226 TYR B O 1
ATOM 3564 N N . ILE B 1 227 ? -7.25 -10.258 -20.812 1 96.69 227 ILE B N 1
ATOM 3565 C CA . ILE B 1 227 ? -6.461 -9.07 -20.5 1 96.69 227 ILE B CA 1
ATOM 3566 C C . ILE B 1 227 ? -7.312 -7.816 -20.688 1 96.69 227 ILE B C 1
ATOM 3568 O O . ILE B 1 227 ? -8.07 -7.715 -21.656 1 96.69 227 ILE B O 1
ATOM 3572 N N . LEU B 1 228 ? -7.258 -6.949 -19.703 1 91.12 228 LEU B N 1
ATOM 3573 C CA . LEU B 1 228 ? -7.934 -5.664 -19.844 1 91.12 228 LEU B CA 1
ATOM 3574 C C . LEU B 1 228 ? -7.293 -4.824 -20.938 1 91.12 228 LEU B C 1
ATOM 3576 O O . LEU B 1 228 ? -6.078 -4.613 -20.938 1 91.12 228 LEU B O 1
ATOM 3580 N N . GLN B 1 229 ? -8.016 -4.543 -21.938 1 74 229 GLN B N 1
ATOM 3581 C CA . GLN B 1 229 ? -7.547 -3.795 -23.109 1 74 229 GLN B CA 1
ATOM 3582 C C . GLN B 1 229 ? -7.336 -2.322 -22.766 1 74 229 GLN B C 1
ATOM 3584 O O . GLN B 1 229 ? -8.18 -1.706 -22.109 1 74 229 GLN B O 1
ATOM 3589 N N . GLY B 1 230 ? -6.027 -1.839 -22.469 1 58.34 230 GLY B N 1
ATOM 3590 C CA . GLY B 1 230 ? -5.777 -0.415 -22.312 1 58.34 230 GLY B CA 1
ATOM 3591 C C . GLY B 1 230 ? -6.164 0.401 -23.531 1 58.34 230 GLY B C 1
ATOM 3592 O O . GLY B 1 230 ? -6.344 -0.149 -24.609 1 58.34 230 GLY B O 1
#

Foldseek 3Di:
DCLLQPDADDPVDDLLVSLLVSVLVCLLLCVQAFFDWDDLVVSCVRHVHDSPSVVSSLVLCVVLVQWDDDPPPTITGHFQEVVLQVVLLVLVLVVLLVLLLVCLQPPDPCLLVVLVVLLVVLVVCVVVVVVVVNVVSLLVNSCSSCVRSPNNVSVVVSVSSNRSLSNLCSLVPDDPPVSVVLSVLSVQLSVSSVNSNSVSNSVSSCVNSVCSCVCVVVSCVVCVVRYDDD/DLLLQPDADDPVDDLLVSLLVSVLVCLLLCVQAFFDWDDLVVSCVRHVHDSVSVVSSLVLCVVLVQWDDDPPPTITGHFQEVVLQVVLLVLVLVVLLVLLLVCLQPPDPCLLVVLVVLLVVLVVCVVVVVVVVNVVSLLVNSCSSCVRSPNNVSVVVSVSSNRSLSNLCSLVPDDPCPSVVLSVLSVQLSVSSVNSPSVSNSVSSCVNSVCSCVCVVVSCVVCVVRYDDD

Nearest PDB structures (foldseek):
  7u5q-assembly2_B  TM=8.961E-01  e=2.142E-14  Brucella melitensis ATCC 23457
  6za7-assembly1_A  TM=7.031E-01  e=5.863E-09  Agrobacterium fabrum str. C58
  4p9f-assembly1_A  TM=7.733E-01  e=5.447E-08  Escherichia coli UMEA 3718-1
  3c7j-assembly1_A-2  TM=5.105E-01  e=5.989E-08  Pseudomonas syringae pv. tomato str. DC3000
  3c7j-assembly1_B-2  TM=4.991E-01  e=7.052E-07  Pseudomonas syringae pv. tomato str. DC3000

pLDDT: mean 93.14, std 9.77, range [37.69, 98.94]

InterPro domains:
  IPR000524 Transcription regulator HTH, GntR [PF00392] (18-77)
  IPR000524 Transcription regulator HTH, GntR [PS50949] (13-80)
  IPR000524 Transcription regulator HTH, GntR [SM00345] (19-77)
  IPR000524 Transcription regulator HTH, GntR [cd07377] (18-78)
  IPR008920 Transcription regulator FadR/GntR, C-terminal [G3DSA:1.20.120.530] (83-223)
  IPR008920 Transcription regulator FadR/GntR, C-terminal [SSF48008] (85-215)
  IPR011711 GntR, C-terminal [PF07729] (90-210)
  IPR011711 GntR, C-terminal [SM00895] (87-211)
  IPR036388 Winged helix-like DNA-binding domain superfamily [G3DSA:1.10.10.10] (15-78)
  IPR036390 Winged helix DNA-binding domain superfamily [SSF46785] (14-81)

Solvent-accessible surface area (backbone atoms only — not comparable to full-atom values): 24279 Å² total; per-residue (Å²): 132,74,77,65,64,84,55,73,73,60,84,91,47,69,60,29,65,52,51,27,54,52,52,51,50,32,42,42,70,49,75,44,40,47,61,39,76,54,52,56,69,60,50,15,62,54,59,70,49,62,53,62,40,47,53,53,19,48,52,54,35,32,74,49,56,53,29,42,78,40,84,99,71,51,33,26,31,32,45,36,38,62,68,57,22,52,44,32,49,50,50,46,50,18,44,51,40,46,38,39,28,52,38,7,71,56,60,58,90,63,46,64,60,52,51,51,50,39,50,51,51,33,52,53,25,53,75,66,67,35,60,72,60,27,52,54,37,53,50,47,51,55,48,50,48,30,52,73,63,68,33,54,70,54,50,54,49,47,59,50,47,34,50,41,45,46,35,55,39,60,72,55,57,76,60,95,65,50,63,59,54,50,50,54,33,51,48,44,26,53,52,20,33,71,68,45,32,28,72,54,14,31,52,29,45,50,59,55,57,62,60,69,68,67,53,49,66,59,45,44,70,75,37,52,84,36,38,48,81,128,126,72,80,63,64,84,55,75,76,60,85,91,47,70,60,28,64,52,51,28,54,52,51,51,50,32,42,43,72,49,75,44,40,48,63,40,75,56,54,56,71,59,51,14,64,56,60,70,48,62,54,63,40,47,53,52,20,49,51,52,34,33,74,48,55,53,30,42,78,40,85,100,71,50,32,25,30,32,44,37,39,62,69,58,21,51,43,34,49,51,49,46,50,18,44,50,40,47,39,40,29,51,37,7,71,57,60,58,91,63,46,63,60,54,51,51,51,39,51,50,50,33,50,52,26,54,74,67,65,36,60,72,60,28,53,53,38,53,48,46,52,53,49,51,47,30,52,75,64,66,34,52,70,53,50,56,50,45,59,49,46,33,50,41,43,48,35,55,38,61,72,54,59,77,61,94,65,49,63,59,54,51,51,54,33,53,49,44,26,52,51,19,30,69,68,46,32,29,72,53,14,32,52,29,46,52,58,57,55,62,59,69,69,66,54,48,67,58,45,43,70,76,37,54,84,36,37,48,81,125

Sequence (460 aa):
MPILTKFRLDRSRLAAPQVFESLREAILTLELVPGAMLVRSDLAGQFGVSQTPIREALLRLEEEGLVEVFPQHATLVSRIDVAAAREAHFLRRSIELEIVRTLALQPPPGLVVQLQAQCALQESLAAAQRYDDFLGADHGFHRLMYEAAGVMGLWALVRRYSGHVDRLRRLHLPTAGKTGVIMRQHRAILDAIDRQNAPAAQEALREHLSGTLSAVDDVCAQHPDYILQGMPILTKFRLDRSRLAAPQVFESLREAILTLELVPGAMLVRSDLAGQFGVSQTPIREALLRLEEEGLVEVFPQHATLVSRIDVAAAREAHFLRRSIELEIVRTLALQPPPGLVVQLQAQCALQESLAAAQRYDDFLGADHGFHRLMYEAAGVMGLWALVRRYSGHVDRLRRLHLPTAGKTGVIMRQHRAILDAIDRQNAPAAQEALREHLSGTLSAVDDVCAQHPDYILQG

Organism: NCBI:txid164759

Secondary structure (DSSP, 8-state):
--TTTT----TTS-HHHHHHHHHHHHHHTTSS-TT-B--HHHHHHHHTS-HHHHHHHHHHHHHTTSEEEETTTEEEEPPB-HHHHHHHHHHHHHHHHHHHHHHHHSPPTTHHHHHHHHHHHHHHHHHTT-HHHHHHHHHHHHHHHHHHHT-HHHHHHHHHH-HHHHHHHHHTPPPTTHHHHHHHHHHHHHHHHHTT-HHHHHHHHHHHHTTTTTTHHHHHHH-GGGB---/--TTTT-PPPTTS-HHHHHHHHHHHHHHTTSS-TT-B--HHHHHHHHTS-HHHHHHHHHHHHHTTSEEEETTTEEEEPPB-HHHHHHHHHHHHHHHHHHHHHHHHSPPTTHHHHHHHHHHHHHHHHHTT-HHHHHHHHHHHHHHHHHHHT-HHHHHHHHHH-HHHHHHHHHTPPPTTHHHHHHHHHHHHHHHHHTT-HHHHHHHHHHHHTTTTTTHHHHHHH-GGGB---